Protein AF-0000000084585799 (afdb_homodimer)

InterPro domains:
  IPR001647 DNA-binding HTH domain, TetR-type [PF00440] (22-63)
  IPR001647 DNA-binding HTH domain, TetR-type [PS50977] (11-71)
  IPR009057 Homedomain-like superfamily [SSF46689] (8-71)
  IPR039532 Transcriptional regulator TetR, C-terminal, Firmicutes type [PF14278] (97-186)
  IPR050624 Nucleoid occlusion factor SlmA/HTH-type transcriptional regulator [PTHR43479] (7-187)

Solvent-accessible surface area (backbone atoms only — not comparable to full-atom values): 21649 Å² total; per-residue (Å²): 130,80,82,73,60,84,49,70,65,54,57,52,50,52,49,33,43,45,53,23,45,54,57,47,40,65,75,43,59,71,91,76,59,49,70,66,57,30,23,59,66,38,72,47,52,68,67,58,49,56,74,77,31,92,48,68,65,55,52,48,52,52,46,48,54,52,50,52,52,52,50,49,52,30,63,39,54,66,46,74,90,38,62,56,44,47,57,84,73,52,58,43,81,45,49,40,41,48,47,52,52,58,78,42,38,44,60,48,42,58,43,50,20,90,85,34,63,65,62,56,55,50,52,51,51,52,49,48,53,51,47,50,64,60,34,42,43,81,48,65,90,62,40,69,79,79,52,52,64,68,59,50,49,40,22,52,50,29,10,51,49,37,43,51,38,53,36,48,58,58,65,57,76,62,58,43,67,56,53,31,41,39,54,50,49,52,46,54,37,44,49,54,51,41,36,40,47,129,129,81,82,72,61,83,51,72,64,55,56,50,50,52,48,33,42,45,53,23,44,55,58,46,41,65,74,42,59,71,92,75,59,50,69,67,57,30,23,60,68,39,71,48,54,68,67,59,49,57,75,76,32,90,49,70,66,55,52,49,51,53,45,50,53,52,50,51,51,51,48,50,53,30,63,40,54,66,47,73,89,38,61,55,45,46,54,84,73,52,59,43,81,44,48,41,42,48,48,52,50,59,78,41,39,45,60,47,42,58,43,52,21,90,84,34,62,64,62,57,57,48,52,52,52,52,50,49,52,51,46,50,65,60,34,42,43,82,48,64,88,62,39,70,79,80,50,53,64,68,60,50,48,40,22,52,49,30,10,51,49,37,43,52,39,52,36,49,58,59,64,56,76,60,57,43,67,56,52,32,40,38,52,50,50,52,45,55,38,46,49,53,55,42,36,40,47,130

Nearest PDB structures (foldseek):
  6en8-assembly1_C  TM=7.262E-01  e=1.193E-03  Sulfolobus acidocaldarius DSM 639
  6hs0-assembly1_A  TM=5.566E-01  e=4.216E-04  Mycobacterium tuberculosis H37Rv
  5n1c-assembly1_B  TM=5.667E-01  e=5.340E-04  Mycobacterium tuberculosis H37Rv
  3gzi-assembly1_A-2  TM=5.154E-01  e=1.193E-03  Shewanella loihica PV-4
  5cxg-assembly1_B  TM=5.501E-01  e=1.330E-02  Mycobacterium tuberculosis H37Rv

pLDDT: mean 90.91, std 12.05, range [36.84, 98.56]

Foldseek 3Di:
DPPPPPPPVLVLLLVLLLVLLLVVLVPDAPVPDDPVSSCVSSVHDPVSVVVPDPDVVVSLVVNLVVLLVVLVCLQCQQDVPHPDDDLVPRQLVSNCNLVSCVVSLSSCCNCLEPPHDCVSVVVNLVSQLVCCVPPDDPDCVNDPVVDDSSVVSNVLSVVLSVLSSVCSNVVVPDDSSVSSVVNSVVVPDDDDDDDDDD/DPPPPPPPVLVLLLVLLLVLLLVVLVPDAPVPDDPVSSCVSSVHDPVSVVVPDPDVVVSLVVNLVVLLVVLVCLQCQQDVPHPDDDLVPRQLVSNCNLVSCVVSLSSCCNCLEPPHDCVSVVVNLVSQLVCCVPPDDPDCVNDPVVDDSSVVSNVLSVVLSVLSSVCSNVPVPDDSSVSSVVNSVVVPDDDDDDDDDD

Structure (mmCIF, N/CA/C/O backbone):
data_AF-0000000084585799-model_v1
#
loop_
_entity.id
_entity.type
_entity.pdbx_description
1 polymer 'DNA-binding transcriptional regulator, AcrR family'
#
loop_
_atom_site.group_PDB
_atom_site.id
_atom_site.type_symbol
_atom_site.label_atom_id
_atom_site.label_alt_id
_atom_site.label_comp_id
_atom_site.label_asym_id
_atom_site.label_entity_id
_atom_site.label_seq_id
_atom_site.pdbx_PDB_ins_code
_atom_site.Cartn_x
_atom_site.Cartn_y
_atom_site.Cartn_z
_atom_site.occupancy
_atom_site.B_iso_or_equiv
_atom_site.auth_seq_id
_atom_site.auth_comp_id
_atom_site.auth_asym_id
_atom_site.auth_atom_id
_atom_site.pdbx_PDB_model_num
ATOM 1 N N . MET A 1 1 ? -11.766 -45.094 14.102 1 36.84 1 MET A N 1
ATOM 2 C CA . MET A 1 1 ? -12.367 -44.75 12.812 1 36.84 1 MET A CA 1
ATOM 3 C C . MET A 1 1 ? -11.312 -44.25 11.828 1 36.84 1 MET A C 1
ATOM 5 O O . MET A 1 1 ? -10.367 -43.594 12.219 1 36.84 1 MET A O 1
ATOM 9 N N . SER A 1 2 ? -11.016 -44.844 10.609 1 38.72 2 SER A N 1
ATOM 10 C CA . SER A 1 2 ? -9.984 -44.531 9.625 1 38.72 2 SER A CA 1
ATOM 11 C C . SER A 1 2 ? -9.977 -43.031 9.312 1 38.72 2 SER A C 1
ATOM 13 O O . SER A 1 2 ? -11.031 -42.406 9.242 1 38.72 2 SER A O 1
ATOM 15 N N . ILE A 1 3 ? -9.055 -42.219 9.758 1 44.69 3 ILE A N 1
ATOM 16 C CA . ILE A 1 3 ? -8.828 -40.844 9.352 1 44.69 3 ILE A CA 1
ATOM 17 C C . ILE A 1 3 ? -9.109 -40.688 7.855 1 44.69 3 ILE A C 1
ATOM 19 O O . ILE A 1 3 ? -8.406 -41.281 7.023 1 44.69 3 ILE A O 1
ATOM 23 N N . THR A 1 4 ? -10.359 -40.812 7.383 1 43.22 4 THR A N 1
ATOM 24 C CA . THR A 1 4 ? -10.75 -40.75 5.977 1 43.22 4 THR A CA 1
ATOM 25 C C . THR A 1 4 ? -10.055 -39.594 5.258 1 43.22 4 THR A C 1
ATOM 27 O O . THR A 1 4 ? -10.18 -38.438 5.66 1 43.22 4 THR A O 1
ATOM 30 N N . TYR A 1 5 ? -8.82 -39.719 4.777 1 46.75 5 TYR A N 1
ATOM 31 C CA . TYR A 1 5 ? -8.109 -38.875 3.826 1 46.75 5 TYR A CA 1
ATOM 32 C C . TYR A 1 5 ? -9.086 -38.156 2.914 1 46.75 5 TYR A C 1
ATOM 34 O O . TYR A 1 5 ? -10.078 -38.719 2.461 1 46.75 5 TYR A O 1
ATOM 42 N N . PRO A 1 6 ? -9.281 -36.844 3.049 1 53.22 6 PRO A N 1
ATOM 43 C CA . PRO A 1 6 ? -10.273 -36.344 2.1 1 53.22 6 PRO A CA 1
ATOM 44 C C . PRO A 1 6 ? -10.25 -37.062 0.766 1 53.22 6 PRO A C 1
ATOM 46 O O . PRO A 1 6 ? -9.18 -37.375 0.239 1 53.22 6 PRO A O 1
ATOM 49 N N . ASP A 1 7 ? -11.289 -37.875 0.419 1 64.06 7 ASP A N 1
ATOM 50 C CA . ASP A 1 7 ? -11.492 -38.75 -0.738 1 64.06 7 ASP A CA 1
ATOM 51 C C . ASP A 1 7 ? -11.125 -38.031 -2.035 1 64.06 7 ASP A C 1
ATOM 53 O O . ASP A 1 7 ? -11.438 -36.844 -2.205 1 64.06 7 ASP A O 1
ATOM 57 N N . LYS A 1 8 ? -10.008 -38.438 -2.779 1 76.06 8 LYS A N 1
ATOM 58 C CA . LYS A 1 8 ? -9.617 -38 -4.117 1 76.06 8 LYS A CA 1
ATOM 59 C C . LYS A 1 8 ? -10.805 -37.438 -4.891 1 76.06 8 LYS A C 1
ATOM 61 O O . LYS A 1 8 ? -10.656 -36.531 -5.703 1 76.06 8 LYS A O 1
ATOM 66 N N . ARG A 1 9 ? -11.891 -38.062 -4.586 1 77.69 9 ARG A N 1
ATOM 67 C CA . ARG A 1 9 ? -13.102 -37.625 -5.262 1 77.69 9 ARG A CA 1
ATOM 68 C C . ARG A 1 9 ? -13.5 -36.219 -4.816 1 77.69 9 ARG A C 1
ATOM 70 O O . ARG A 1 9 ? -13.914 -35.375 -5.637 1 77.69 9 ARG A O 1
ATOM 77 N N . VAL A 1 10 ? -13.289 -35.875 -3.494 1 82.69 10 VAL A N 1
ATOM 78 C CA . VAL A 1 10 ? -13.617 -34.562 -2.945 1 82.69 10 VAL A CA 1
ATOM 79 C C . VAL A 1 10 ? -12.688 -33.531 -3.543 1 82.69 10 VAL A C 1
ATOM 81 O O . VAL A 1 10 ? -13.148 -32.438 -3.959 1 82.69 10 VAL A O 1
ATOM 84 N N . GLU A 1 11 ? -11.484 -33.812 -3.607 1 88.12 11 GLU A N 1
ATOM 85 C CA . GLU A 1 11 ? -10.5 -32.875 -4.16 1 88.12 11 GLU A CA 1
ATOM 86 C C . GLU A 1 11 ? -10.789 -32.562 -5.629 1 88.12 11 GLU A C 1
ATOM 88 O O . GLU A 1 11 ? -10.656 -31.438 -6.07 1 88.12 11 GLU A O 1
ATOM 93 N N . ARG A 1 12 ? -11.172 -33.625 -6.328 1 90.75 12 ARG A N 1
ATOM 94 C CA . ARG A 1 12 ? -11.492 -33.438 -7.742 1 90.75 12 ARG A CA 1
ATOM 95 C C . ARG A 1 12 ? -12.703 -32.531 -7.918 1 90.75 12 ARG A C 1
ATOM 97 O O . ARG A 1 12 ? -12.719 -31.688 -8.812 1 90.75 12 ARG A O 1
ATOM 104 N N . THR A 1 13 ? -13.688 -32.719 -7.098 1 92.94 13 THR A N 1
ATOM 105 C CA . THR A 1 13 ? -14.891 -31.906 -7.16 1 92.94 13 THR A CA 1
ATOM 106 C C . THR A 1 13 ? -14.57 -30.453 -6.855 1 92.94 13 THR A C 1
ATOM 108 O O . THR A 1 13 ? -14.984 -29.547 -7.59 1 92.94 13 THR A O 1
ATOM 111 N N . GLN A 1 14 ? -13.812 -30.203 -5.816 1 95.31 14 GLN A N 1
ATOM 112 C CA . GLN A 1 14 ? -13.43 -28.844 -5.434 1 95.31 14 GLN A CA 1
ATOM 113 C C . GLN A 1 14 ? -12.641 -28.172 -6.543 1 95.31 14 GLN A C 1
ATOM 115 O O . GLN A 1 14 ? -12.875 -27 -6.855 1 95.31 14 GLN A O 1
ATOM 120 N N . HIS A 1 15 ? -11.773 -28.922 -7.074 1 96 15 HIS A N 1
ATOM 121 C CA . HIS A 1 15 ? -10.961 -28.406 -8.172 1 96 15 HIS A CA 1
ATOM 122 C C . HIS A 1 15 ? -11.836 -28.016 -9.359 1 96 15 HIS A C 1
ATOM 124 O O . HIS A 1 15 ? -11.648 -26.938 -9.938 1 96 15 HIS A O 1
ATOM 130 N N . ALA A 1 16 ? -12.773 -28.875 -9.68 1 96.5 16 ALA A N 1
ATOM 131 C CA . ALA A 1 16 ? -13.68 -28.609 -10.797 1 96.5 16 ALA A CA 1
ATOM 132 C C . ALA A 1 16 ? -14.508 -27.359 -10.539 1 96.5 16 ALA A C 1
ATOM 134 O O . ALA A 1 16 ? -14.719 -26.547 -11.438 1 96.5 16 ALA A O 1
ATOM 135 N N . LEU A 1 17 ? -14.953 -27.234 -9.367 1 97.75 17 LEU A N 1
ATOM 136 C CA . LEU A 1 17 ? -15.758 -26.078 -9 1 97.75 17 LEU A CA 1
ATOM 137 C C . LEU A 1 17 ? -14.938 -24.797 -9.062 1 97.75 17 LEU A C 1
ATOM 139 O O . LEU A 1 17 ? -15.414 -23.766 -9.54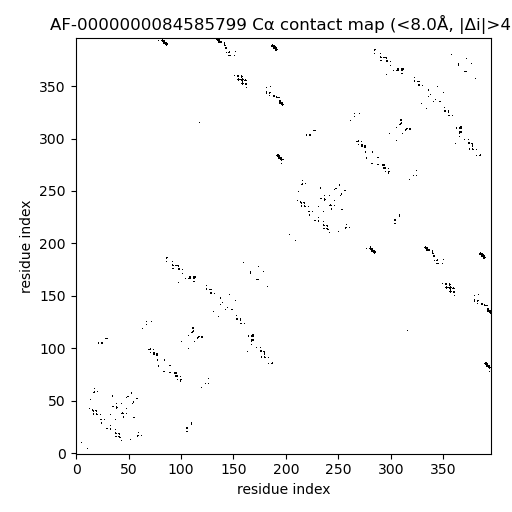7 1 97.75 17 LEU A O 1
ATOM 143 N N . LYS A 1 18 ? -13.703 -24.844 -8.602 1 97.31 18 LYS A N 1
ATOM 144 C CA . LYS A 1 18 ? -12.82 -23.672 -8.648 1 97.31 18 LYS A CA 1
ATOM 145 C C . LYS A 1 18 ? -12.508 -23.281 -10.086 1 97.31 18 LYS A C 1
ATOM 147 O O . LYS A 1 18 ? -12.547 -22.094 -10.43 1 97.31 18 LYS A O 1
ATOM 152 N N . ILE A 1 19 ? -12.25 -24.266 -10.914 1 96.94 19 ILE A N 1
ATOM 153 C CA . ILE A 1 19 ? -11.977 -24 -12.328 1 96.94 19 ILE A CA 1
ATOM 154 C C . ILE A 1 19 ? -13.203 -23.375 -12.984 1 96.94 19 ILE A C 1
ATOM 156 O O . ILE A 1 19 ? -13.086 -22.438 -13.766 1 96.94 19 ILE A O 1
ATOM 160 N N . ALA A 1 20 ? -14.344 -23.906 -12.648 1 97.81 20 ALA A N 1
ATOM 161 C CA . ALA A 1 20 ? -15.594 -23.375 -13.188 1 97.81 20 ALA A CA 1
ATOM 162 C C . ALA A 1 20 ? -15.805 -21.922 -12.789 1 97.81 20 ALA A C 1
ATOM 164 O O . ALA A 1 20 ? -16.141 -21.078 -13.625 1 97.81 20 ALA A O 1
ATOM 165 N N . LEU A 1 21 ? -15.57 -21.641 -11.539 1 97.88 21 LEU A N 1
ATOM 166 C CA . LEU A 1 21 ? -15.719 -20.266 -11.062 1 97.88 21 LEU A CA 1
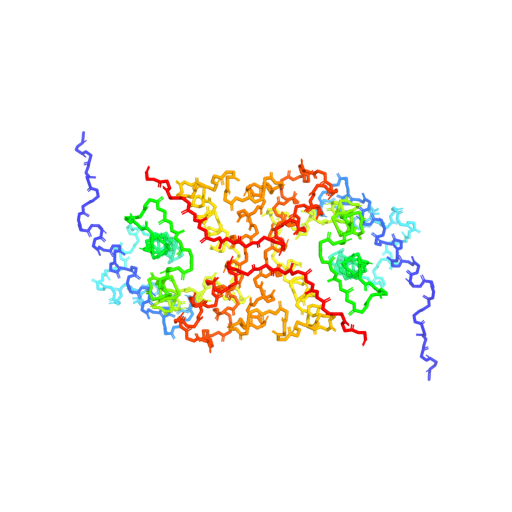ATOM 167 C C . LEU A 1 21 ? -14.75 -19.344 -11.781 1 97.88 21 LEU A C 1
ATOM 169 O O . LEU A 1 21 ? -15.125 -18.25 -12.203 1 97.88 21 LEU A O 1
ATOM 173 N N . MET A 1 22 ? -13.555 -19.766 -11.93 1 96.44 22 MET A N 1
ATOM 174 C CA . MET A 1 22 ? -12.531 -18.969 -12.609 1 96.44 22 MET A CA 1
ATOM 175 C C . MET A 1 22 ? -12.961 -18.656 -14.039 1 96.44 22 MET A C 1
ATOM 177 O O . MET A 1 22 ? -12.812 -17.516 -14.5 1 96.44 22 MET A O 1
ATOM 181 N N . LYS A 1 23 ? -13.484 -19.625 -14.711 1 96.81 23 LYS A N 1
ATOM 182 C CA . LYS A 1 23 ? -13.961 -19.453 -16.078 1 96.81 23 LYS A CA 1
ATOM 183 C C . LYS A 1 23 ? -15.094 -18.438 -16.141 1 96.81 23 LYS A C 1
ATOM 185 O O . LYS A 1 23 ? -15.133 -17.594 -17.047 1 96.81 23 LYS A O 1
ATOM 190 N N . LEU A 1 24 ? -15.977 -18.547 -15.242 1 97.5 24 LEU A N 1
ATOM 191 C CA . LEU A 1 24 ? -17.141 -17.656 -15.227 1 97.5 24 LEU A CA 1
ATOM 192 C C . LEU A 1 24 ? -16.75 -16.234 -14.867 1 97.5 24 LEU A C 1
ATOM 194 O O . LEU A 1 24 ? -17.297 -15.273 -15.398 1 97.5 24 LEU A O 1
ATOM 198 N N . LEU A 1 25 ? -15.734 -16.094 -13.992 1 95.44 25 LEU A N 1
ATOM 199 C CA . LEU A 1 25 ? -15.242 -14.773 -13.594 1 95.44 25 LEU A CA 1
ATOM 200 C C . LEU A 1 25 ? -14.656 -14.031 -14.789 1 95.44 25 LEU A C 1
ATOM 202 O O . LEU A 1 25 ? -14.625 -12.797 -14.805 1 95.44 25 LEU A O 1
ATOM 206 N N . ALA A 1 26 ? -14.219 -14.766 -15.766 1 93.44 26 ALA A N 1
ATOM 207 C CA . ALA A 1 26 ? -13.648 -14.172 -16.969 1 93.44 26 ALA A CA 1
ATOM 208 C C . ALA A 1 26 ? -14.742 -13.57 -17.859 1 93.44 26 ALA A C 1
ATOM 210 O O . ALA A 1 26 ? -14.461 -12.727 -18.719 1 93.44 26 ALA A O 1
ATOM 211 N N . LYS A 1 27 ? -15.969 -13.945 -17.578 1 93.81 27 LYS A N 1
ATOM 212 C CA . LYS A 1 27 ? -17.047 -13.578 -18.484 1 93.81 27 LYS A CA 1
ATOM 213 C C . LYS A 1 27 ? -17.984 -12.555 -17.828 1 93.81 27 LYS A C 1
ATOM 215 O O . LYS A 1 27 ? -18.609 -11.75 -18.516 1 93.81 27 LYS A O 1
ATOM 220 N N . LYS A 1 28 ? -18.094 -12.656 -16.453 1 92.38 28 LYS A N 1
ATOM 221 C CA . LYS A 1 28 ? -19.031 -11.75 -15.789 1 92.38 28 LYS A CA 1
ATOM 222 C C . LYS A 1 28 ? -18.641 -11.547 -14.328 1 92.38 28 LYS A C 1
ATOM 224 O O . LYS A 1 28 ? -17.828 -12.289 -13.789 1 92.38 28 LYS A O 1
ATOM 229 N N . ALA A 1 29 ? -19.297 -10.539 -13.711 1 91.75 29 ALA A N 1
ATOM 230 C CA . ALA A 1 29 ? -19.031 -10.195 -12.312 1 91.75 29 ALA A CA 1
ATOM 231 C C . ALA A 1 29 ? -19.547 -11.289 -11.375 1 91.75 29 ALA A C 1
ATOM 233 O O . ALA A 1 29 ? -20.516 -11.977 -11.688 1 91.75 29 ALA A O 1
ATOM 234 N N . LEU A 1 30 ? -18.922 -11.359 -10.234 1 93.88 30 LEU A N 1
ATOM 235 C CA . LEU A 1 30 ? -19.219 -12.406 -9.266 1 93.88 30 LEU A CA 1
ATOM 236 C C . LEU A 1 30 ? -20.688 -12.375 -8.875 1 93.88 30 LEU A C 1
ATOM 238 O O . LEU A 1 30 ? -21.344 -13.422 -8.797 1 93.88 30 LEU A O 1
ATOM 242 N N . HIS A 1 31 ? -21.188 -11.156 -8.633 1 92.5 31 HIS A N 1
ATOM 243 C CA . HIS A 1 31 ? -22.562 -11.039 -8.133 1 92.5 31 HIS A CA 1
ATOM 244 C C . HIS A 1 31 ? -23.578 -11.484 -9.18 1 92.5 31 HIS A C 1
ATOM 246 O O . HIS A 1 31 ? -24.734 -11.758 -8.852 1 92.5 31 HIS A O 1
ATOM 252 N N . LYS A 1 32 ? -23.219 -11.625 -10.359 1 95.69 32 LYS A N 1
ATOM 253 C CA . LYS A 1 32 ? -24.094 -12.047 -11.445 1 95.69 32 LYS A CA 1
ATOM 254 C C . LYS A 1 32 ? -23.984 -13.547 -11.695 1 95.69 32 LYS A C 1
ATOM 256 O O . LYS A 1 32 ? -24.719 -14.109 -12.5 1 95.69 32 LYS A O 1
ATOM 261 N N . ILE A 1 33 ? -23.031 -14.18 -11.109 1 97.12 33 ILE A N 1
ATOM 262 C CA . ILE A 1 33 ? -22.828 -15.617 -11.289 1 97.12 33 ILE A CA 1
ATOM 263 C C . ILE A 1 33 ? -23.734 -16.391 -10.328 1 97.12 33 ILE A C 1
ATOM 265 O O . ILE A 1 33 ? -23.75 -16.109 -9.125 1 97.12 33 ILE A O 1
ATOM 269 N N . HIS A 1 34 ? -24.422 -17.359 -10.852 1 97.25 34 HIS A N 1
ATOM 270 C CA . HIS A 1 34 ? -25.281 -18.219 -10.039 1 97.25 34 HIS A CA 1
ATOM 271 C C . HIS A 1 34 ? -24.625 -19.578 -9.789 1 97.25 34 HIS A C 1
ATOM 273 O O . HIS A 1 34 ? -23.859 -20.062 -10.633 1 97.25 34 HIS A O 1
ATOM 279 N N . ILE A 1 35 ? -25.016 -20.125 -8.703 1 97.75 35 ILE A N 1
ATOM 280 C CA . ILE A 1 35 ? -24.453 -21.422 -8.32 1 97.75 35 ILE A CA 1
ATOM 281 C C . ILE A 1 35 ? -24.766 -22.453 -9.398 1 97.75 35 ILE A C 1
ATOM 283 O O . ILE A 1 35 ? -23.953 -23.328 -9.703 1 97.75 35 ILE A O 1
ATOM 287 N N . SER A 1 36 ? -25.938 -22.328 -10.008 1 97.56 36 SER A N 1
ATOM 288 C CA . SER A 1 36 ? -26.312 -23.25 -11.062 1 97.56 36 SER A CA 1
ATOM 289 C C . SER A 1 36 ? -25.344 -23.188 -12.234 1 97.56 36 SER A C 1
ATOM 291 O O . SER A 1 36 ? -25.031 -24.219 -12.836 1 97.56 36 SER A O 1
ATOM 293 N N . GLU A 1 37 ? -24.891 -22.031 -12.555 1 98.12 37 GLU A N 1
ATOM 294 C CA . GLU A 1 37 ? -23.922 -21.875 -13.641 1 98.12 37 GLU A CA 1
ATOM 295 C C . GLU A 1 37 ? -22.578 -22.516 -13.289 1 98.12 37 GLU A C 1
ATOM 297 O O . GLU A 1 37 ? -21.938 -23.125 -14.141 1 98.12 37 GLU A O 1
ATOM 302 N N . ILE A 1 38 ? -22.188 -22.344 -12.031 1 98.31 38 ILE A N 1
ATOM 303 C CA . ILE A 1 38 ? -20.922 -22.922 -11.555 1 98.31 38 ILE A CA 1
ATOM 304 C C . ILE A 1 38 ? -21 -24.438 -11.641 1 98.31 38 ILE A C 1
ATOM 306 O O . ILE A 1 38 ? -20.078 -25.078 -12.164 1 98.31 38 ILE A O 1
ATOM 310 N N . THR A 1 39 ? -22.094 -25 -11.156 1 98.12 39 THR A N 1
ATOM 311 C CA . THR A 1 39 ? -22.234 -26.453 -11.117 1 98.12 39 THR A CA 1
ATOM 312 C C . THR A 1 39 ? -22.344 -27.016 -12.531 1 98.12 39 THR A C 1
ATOM 314 O O . THR A 1 39 ? -21.781 -28.062 -12.836 1 98.12 39 THR A O 1
ATOM 317 N N . GLU A 1 40 ? -23.078 -26.344 -13.414 1 98.19 40 GLU A N 1
ATOM 318 C CA . GLU A 1 40 ? -23.188 -26.766 -14.805 1 98.19 40 GLU A CA 1
ATOM 319 C C . GLU A 1 40 ? -21.828 -26.781 -15.492 1 98.19 40 GLU A C 1
ATOM 321 O O . GLU A 1 40 ? -21.469 -27.75 -16.172 1 98.19 40 GLU A O 1
ATOM 326 N N . GLU A 1 41 ? -21.078 -25.75 -15.297 1 97.69 41 GLU A N 1
ATOM 327 C CA . GLU A 1 41 ? -19.734 -25.641 -15.883 1 97.69 41 GLU A CA 1
ATOM 328 C C . GLU A 1 41 ? -18.812 -26.703 -15.336 1 97.69 41 GLU A C 1
ATOM 330 O O . GLU A 1 41 ? -17.969 -27.234 -16.062 1 97.69 41 GLU A O 1
ATOM 335 N N . ALA A 1 42 ? -18.969 -27.047 -14.055 1 97.56 42 ALA A N 1
ATOM 336 C CA . ALA A 1 42 ? -18.094 -28 -13.367 1 97.56 42 ALA A CA 1
ATOM 337 C C . ALA A 1 42 ? -18.516 -29.438 -13.641 1 97.56 42 ALA A C 1
ATOM 339 O O . ALA A 1 42 ? -17.766 -30.375 -13.375 1 97.56 42 ALA A O 1
ATOM 340 N N . GLY A 1 43 ? -19.766 -29.625 -14.078 1 97.19 43 GLY A N 1
ATOM 341 C CA . GLY A 1 43 ? -20.281 -30.953 -14.328 1 97.19 43 GLY A CA 1
ATOM 342 C C . GLY A 1 43 ? -20.672 -31.703 -13.055 1 97.19 43 GLY A C 1
ATOM 343 O O . GLY A 1 43 ? -20.438 -32.906 -12.945 1 97.19 43 GLY A O 1
ATOM 344 N N . VAL A 1 44 ? -21.109 -30.922 -12.117 1 96.69 44 VAL A N 1
ATOM 345 C CA . VAL A 1 44 ? -21.547 -31.531 -10.859 1 96.69 44 VAL A CA 1
ATOM 346 C C . VAL A 1 44 ? -22.953 -31.062 -10.516 1 96.69 44 VAL A C 1
ATOM 348 O O . VAL A 1 44 ? -23.453 -30.094 -11.102 1 96.69 44 VAL A O 1
ATOM 351 N N . SER A 1 45 ? -23.594 -31.766 -9.578 1 95.62 45 SER A N 1
ATOM 352 C CA . SER A 1 45 ? -24.953 -31.391 -9.156 1 95.62 45 SER A CA 1
ATOM 353 C C . SER A 1 45 ? -24.922 -30.25 -8.156 1 95.62 45 SER A C 1
ATOM 355 O O . SER A 1 45 ? -23.906 -30 -7.504 1 95.62 45 SER A O 1
ATOM 357 N N . ARG A 1 46 ? -26.062 -29.578 -8.062 1 95.88 46 ARG A N 1
ATOM 358 C CA . ARG A 1 46 ? -26.203 -28.547 -7.039 1 95.88 46 ARG A CA 1
ATOM 359 C C . ARG A 1 46 ? -26.047 -29.141 -5.641 1 95.88 46 ARG A C 1
ATOM 361 O O . ARG A 1 46 ? -25.469 -28.5 -4.754 1 95.88 46 ARG A O 1
ATOM 368 N N . GLY A 1 47 ? -26.594 -30.281 -5.434 1 95.81 47 GLY A N 1
ATOM 369 C CA . GLY A 1 47 ? -26.438 -30.969 -4.16 1 95.81 47 GLY A CA 1
ATOM 370 C C . GLY A 1 47 ? -25 -31.172 -3.764 1 95.81 47 GLY A C 1
ATOM 371 O O . GLY A 1 47 ? -24.625 -30.969 -2.604 1 95.81 47 GLY A O 1
ATOM 372 N N . THR A 1 48 ? -24.25 -31.562 -4.723 1 95.31 48 THR A N 1
ATOM 373 C CA . THR A 1 48 ? -22.812 -31.75 -4.496 1 95.31 48 THR A CA 1
ATOM 374 C C . THR A 1 48 ? -22.156 -30.453 -4.066 1 95.31 48 THR A C 1
ATOM 376 O O . THR A 1 48 ? -21.312 -30.438 -3.174 1 95.31 48 THR A O 1
ATOM 379 N N . PHE A 1 49 ? -22.516 -29.281 -4.719 1 97.62 49 PHE A N 1
ATOM 380 C CA . PHE A 1 49 ? -21.984 -27.984 -4.312 1 97.62 49 PHE A CA 1
ATOM 381 C C . PHE A 1 49 ? -22.25 -27.734 -2.834 1 97.62 49 PHE A C 1
ATOM 383 O O . PHE A 1 49 ? -21.344 -27.359 -2.092 1 97.62 49 PHE A O 1
ATOM 390 N N . TYR A 1 50 ? -23.422 -28.062 -2.354 1 96.38 50 TYR A N 1
ATOM 391 C CA . TYR A 1 50 ? -23.859 -27.719 -1.005 1 96.38 50 TYR A CA 1
ATOM 392 C C . TYR A 1 50 ? -23.266 -28.672 0.023 1 96.38 50 TYR A C 1
ATOM 394 O O . TYR A 1 50 ? -23.297 -28.406 1.225 1 96.38 50 TYR A O 1
ATOM 402 N N . THR A 1 51 ? -22.75 -29.781 -0.407 1 95.62 51 THR A N 1
ATOM 403 C CA . THR A 1 51 ? -22 -30.672 0.476 1 95.62 51 THR A CA 1
ATOM 404 C C . THR A 1 51 ? -20.656 -30.047 0.864 1 95.62 51 THR A C 1
ATOM 406 O O . THR A 1 51 ? -20.109 -30.359 1.921 1 95.62 51 THR A O 1
ATOM 409 N N . HIS A 1 52 ? -20.219 -29.125 0.014 1 95.81 52 HIS A N 1
ATOM 410 C CA . HIS A 1 52 ? -18.875 -28.578 0.204 1 95.81 52 HIS A CA 1
ATOM 411 C C . HIS A 1 52 ? -18.938 -27.125 0.665 1 95.81 52 HIS A C 1
ATOM 413 O O . HIS A 1 52 ? -18.078 -26.672 1.432 1 95.81 52 HIS A O 1
ATOM 419 N N . TYR A 1 53 ? -19.922 -26.438 0.096 1 97.25 53 TYR A N 1
ATOM 420 C CA . TYR A 1 53 ? -20 -25 0.327 1 97.25 53 TYR A CA 1
ATOM 421 C C . TYR A 1 53 ? -21.438 -24.578 0.64 1 97.25 53 TYR A C 1
ATOM 423 O O . TYR A 1 53 ? -22.391 -25.188 0.152 1 97.25 53 TYR A O 1
ATOM 431 N N . GLU A 1 54 ? -21.562 -23.469 1.368 1 97.19 54 GLU A N 1
ATOM 432 C CA . GLU A 1 54 ? -22.875 -22.906 1.664 1 97.19 54 GLU A CA 1
ATOM 433 C C . GLU A 1 54 ? -23.25 -21.828 0.649 1 97.19 54 GLU A C 1
ATOM 435 O O . GLU A 1 54 ? -24.438 -21.625 0.354 1 97.19 54 GLU A O 1
ATOM 440 N N . LYS A 1 55 ? -22.312 -21.141 0.165 1 97.31 55 LYS A N 1
ATOM 441 C CA . LYS A 1 55 ? -22.469 -20.031 -0.784 1 97.31 55 LYS A CA 1
ATOM 442 C C . LYS A 1 55 ? -21.25 -19.938 -1.697 1 97.31 55 LYS A C 1
ATOM 444 O O . LYS A 1 55 ? -20.203 -20.531 -1.429 1 97.31 55 LYS A O 1
ATOM 449 N N . LYS A 1 56 ? -21.328 -19.25 -2.77 1 96.75 56 LYS A N 1
ATOM 450 C CA . LYS A 1 56 ? -20.234 -19.172 -3.736 1 96.75 56 LYS A CA 1
ATOM 451 C C . LYS A 1 56 ? -19.047 -18.406 -3.166 1 96.75 56 LYS A C 1
ATOM 453 O O . LYS A 1 56 ? -17.906 -18.594 -3.588 1 96.75 56 LYS A O 1
ATOM 458 N N . GLU A 1 57 ? -19.297 -17.531 -2.166 1 96.44 57 GLU A N 1
ATOM 459 C CA . GLU A 1 57 ? -18.219 -16.797 -1.52 1 96.44 57 GLU A CA 1
ATOM 460 C C . GLU A 1 57 ? -17.266 -17.734 -0.783 1 96.44 57 GLU A C 1
ATOM 462 O O . GLU A 1 57 ? -16.062 -17.453 -0.664 1 96.44 57 GLU A O 1
ATOM 467 N N . ASP A 1 58 ? -17.766 -18.828 -0.295 1 97.31 58 ASP A N 1
ATOM 468 C CA . ASP A 1 58 ? -16.906 -19.844 0.315 1 97.31 58 ASP A CA 1
ATOM 469 C C . ASP A 1 58 ? -15.938 -20.422 -0.71 1 97.31 58 ASP A C 1
ATOM 471 O O . ASP A 1 58 ? -14.766 -20.656 -0.407 1 97.31 58 ASP A O 1
ATOM 475 N N . LEU A 1 59 ? -16.531 -20.719 -1.854 1 97.56 59 LEU A N 1
ATOM 476 C CA . LEU A 1 59 ? -15.719 -21.219 -2.961 1 97.56 59 LEU A CA 1
ATOM 477 C C . LEU A 1 59 ? -14.656 -20.203 -3.367 1 97.56 59 LEU A C 1
ATOM 479 O O . LEU A 1 59 ? -13.508 -20.562 -3.607 1 97.56 59 LEU A O 1
ATOM 483 N N . LEU A 1 60 ? -15.008 -18.922 -3.398 1 97.12 60 LEU A N 1
ATOM 484 C CA . LEU A 1 60 ? -14.078 -17.844 -3.725 1 97.12 60 LEU A CA 1
ATOM 485 C C . LEU A 1 60 ? -12.953 -17.766 -2.703 1 97.12 60 LEU A C 1
ATOM 487 O O . LEU A 1 60 ? -11.789 -17.547 -3.064 1 97.12 60 LEU A O 1
ATOM 491 N N . ASP A 1 61 ? -13.281 -17.953 -1.467 1 96.75 61 ASP A N 1
ATOM 492 C CA . ASP A 1 61 ? -12.281 -17.922 -0.404 1 96.75 61 ASP A CA 1
ATOM 493 C C . ASP A 1 61 ? -11.242 -19.031 -0.601 1 96.75 61 ASP A C 1
ATOM 495 O O . ASP A 1 61 ? -10.039 -18.781 -0.435 1 96.75 61 ASP A O 1
ATOM 499 N N . GLU A 1 62 ? -11.703 -20.141 -0.91 1 96.88 62 GLU A N 1
ATOM 500 C CA . GLU A 1 62 ? -10.773 -21.25 -1.146 1 96.88 62 GLU A CA 1
ATOM 501 C C . GLU A 1 62 ? -9.93 -21 -2.393 1 96.88 62 GLU A C 1
ATOM 503 O O . GLU A 1 62 ? -8.734 -21.312 -2.412 1 96.88 62 GLU A O 1
ATOM 508 N N . LEU A 1 63 ? -10.594 -20.516 -3.434 1 97.12 63 LEU A N 1
ATOM 509 C CA . LEU A 1 63 ? -9.859 -20.156 -4.637 1 97.12 63 LEU A CA 1
ATOM 510 C C . LEU A 1 63 ? -8.789 -19.109 -4.316 1 97.12 63 LEU A C 1
ATOM 512 O O . LEU A 1 63 ? -7.68 -19.172 -4.859 1 97.12 63 LEU A O 1
ATOM 516 N N . SER A 1 64 ? -9.078 -18.172 -3.459 1 97.19 64 SER A N 1
ATOM 517 C CA . SER A 1 64 ? -8.133 -17.156 -3.039 1 97.19 64 SER A CA 1
ATOM 518 C C . SER A 1 64 ? -6.902 -17.766 -2.383 1 97.19 64 SER A C 1
ATOM 520 O O . SER A 1 64 ? -5.781 -17.312 -2.613 1 97.19 64 SER A O 1
ATOM 522 N N . GLU A 1 65 ? -7.141 -18.75 -1.571 1 97.31 65 GLU A N 1
ATOM 523 C CA . GLU A 1 65 ? -6.027 -19.453 -0.933 1 97.31 65 GLU A CA 1
ATOM 524 C C . GLU A 1 65 ? -5.141 -20.141 -1.966 1 97.31 65 GLU A C 1
ATOM 526 O O . GLU A 1 65 ? -3.912 -20.109 -1.864 1 97.31 65 GLU A O 1
ATOM 531 N N . ASP A 1 66 ? -5.77 -20.781 -2.934 1 97.31 66 ASP A N 1
ATOM 532 C CA . ASP A 1 66 ? -5.023 -21.406 -4.02 1 97.31 66 ASP A CA 1
ATOM 533 C C . ASP A 1 66 ? -4.191 -20.375 -4.781 1 97.31 66 ASP A C 1
ATOM 535 O O . ASP A 1 66 ? -3.031 -20.641 -5.113 1 97.31 66 ASP A O 1
ATOM 539 N N . MET A 1 67 ? -4.789 -19.266 -5.078 1 97.38 67 MET A N 1
ATOM 540 C CA . MET A 1 67 ? -4.121 -18.203 -5.836 1 97.38 67 MET A CA 1
ATOM 541 C C . MET A 1 67 ? -2.924 -17.656 -5.062 1 97.38 67 MET A C 1
ATOM 543 O O . MET A 1 67 ? -1.886 -17.359 -5.652 1 97.38 67 MET A O 1
ATOM 547 N N . LEU A 1 68 ? -3.064 -17.516 -3.76 1 97.81 68 LEU A N 1
ATOM 548 C CA . LEU A 1 68 ? -1.957 -17.062 -2.926 1 97.81 68 LEU A CA 1
ATOM 549 C C . LEU A 1 68 ? -0.799 -18.047 -2.977 1 97.81 68 LEU A C 1
ATOM 551 O O . LEU A 1 68 ? 0.366 -17.656 -3.016 1 97.81 68 LEU A O 1
ATOM 555 N N . GLU A 1 69 ? -1.127 -19.312 -2.928 1 97.81 69 GLU A N 1
ATOM 556 C CA . GLU A 1 69 ? -0.099 -20.344 -3.033 1 97.81 69 GLU A CA 1
ATOM 557 C C . GLU A 1 69 ? 0.615 -20.281 -4.379 1 97.81 69 GLU A C 1
ATOM 559 O O . GLU A 1 69 ? 1.843 -20.375 -4.441 1 97.81 69 GLU A O 1
ATOM 564 N N . GLU A 1 70 ? -0.144 -20.156 -5.426 1 98 70 GLU A N 1
ATOM 565 C CA . GLU A 1 70 ? 0.438 -20.047 -6.762 1 98 70 GLU A CA 1
ATOM 566 C C . GLU A 1 70 ? 1.29 -18.781 -6.891 1 98 70 GLU A C 1
ATOM 568 O O . GLU A 1 70 ? 2.342 -18.812 -7.535 1 98 70 GLU A O 1
ATOM 573 N N . MET A 1 71 ? 0.801 -17.672 -6.348 1 98.25 71 MET A N 1
ATOM 574 C CA . MET A 1 71 ? 1.584 -16.438 -6.324 1 98.25 71 MET A CA 1
ATOM 575 C C . MET A 1 71 ? 2.916 -16.656 -5.613 1 98.25 71 MET A C 1
ATOM 577 O O . MET A 1 71 ? 3.951 -16.172 -6.066 1 98.25 71 MET A O 1
ATOM 581 N N . THR A 1 72 ? 2.875 -17.406 -4.504 1 98 72 THR A N 1
ATOM 582 C CA . THR A 1 72 ? 4.07 -17.719 -3.727 1 98 72 THR A CA 1
ATOM 583 C C . THR A 1 72 ? 5.078 -18.484 -4.566 1 98 72 THR A C 1
ATOM 585 O O . THR A 1 72 ? 6.273 -18.172 -4.555 1 98 72 THR A O 1
ATOM 588 N N . ILE A 1 73 ? 4.586 -19.453 -5.305 1 97.5 73 ILE A N 1
ATOM 589 C CA . ILE A 1 73 ? 5.441 -20.25 -6.176 1 97.5 73 ILE A CA 1
ATOM 590 C C . ILE A 1 73 ? 6.078 -19.359 -7.234 1 97.5 73 ILE A C 1
ATOM 592 O O . ILE A 1 73 ? 7.285 -19.438 -7.48 1 97.5 73 ILE A O 1
ATOM 596 N N . ALA A 1 74 ? 5.297 -18.484 -7.832 1 97.75 74 ALA A N 1
ATOM 597 C CA . ALA A 1 74 ? 5.801 -17.562 -8.844 1 97.75 74 ALA A CA 1
ATOM 598 C C . ALA A 1 74 ? 6.828 -16.609 -8.25 1 97.75 74 ALA A C 1
ATOM 600 O O . ALA A 1 74 ? 7.84 -16.297 -8.883 1 97.75 74 ALA A O 1
ATOM 601 N N . PHE A 1 75 ? 6.598 -16.141 -7.043 1 97.25 75 PHE A N 1
ATOM 602 C CA . PHE A 1 75 ? 7.48 -15.211 -6.344 1 97.25 75 PHE A CA 1
ATOM 603 C C . PHE A 1 75 ? 8.836 -15.844 -6.074 1 97.25 75 PHE A C 1
ATOM 605 O O . PHE A 1 75 ? 9.875 -15.188 -6.18 1 97.25 75 PHE A O 1
ATOM 612 N N . ARG A 1 76 ? 8.883 -17.094 -5.777 1 95.81 76 ARG A N 1
ATOM 613 C CA . ARG A 1 76 ? 10.086 -17.797 -5.352 1 95.81 76 ARG A CA 1
ATOM 614 C C . ARG A 1 76 ? 10.906 -18.25 -6.555 1 95.81 76 ARG A C 1
ATOM 616 O O . ARG A 1 76 ? 12.086 -18.594 -6.418 1 95.81 76 ARG A O 1
ATOM 623 N N . LYS A 1 77 ? 10.297 -18.312 -7.699 1 95.31 77 LYS A N 1
ATOM 624 C CA . LYS A 1 77 ? 10.875 -18.969 -8.867 1 95.31 77 LYS A CA 1
ATOM 625 C C . LYS A 1 77 ? 12.266 -18.438 -9.164 1 95.31 77 LYS A C 1
ATOM 627 O O . LYS A 1 77 ? 13.195 -19.219 -9.414 1 95.31 77 LYS A O 1
ATOM 632 N N . PRO A 1 78 ? 12.539 -17.109 -9.07 1 93.5 78 PRO A N 1
ATOM 633 C CA . PRO A 1 78 ? 13.844 -16.562 -9.469 1 93.5 78 PRO A CA 1
ATOM 634 C C . PRO A 1 78 ? 14.969 -17.016 -8.547 1 93.5 78 PRO A C 1
ATOM 636 O O . PRO A 1 78 ? 16.141 -16.953 -8.922 1 93.5 78 PRO A O 1
ATOM 639 N N . TYR A 1 79 ? 14.609 -17.531 -7.316 1 90.69 79 TYR A N 1
ATOM 640 C CA . TYR A 1 79 ? 15.703 -17.812 -6.395 1 90.69 79 TYR A CA 1
ATOM 641 C C . TYR A 1 79 ? 15.555 -19.188 -5.781 1 90.69 79 TYR A C 1
ATOM 643 O O . TYR A 1 79 ? 16.266 -19.547 -4.84 1 90.69 79 TYR A O 1
ATOM 651 N N . GLU A 1 80 ? 14.578 -20.047 -6.094 1 87.62 80 GLU A N 1
ATOM 652 C CA . GLU A 1 80 ? 14.242 -21.359 -5.52 1 87.62 80 GLU A CA 1
ATOM 653 C C . GLU A 1 80 ? 15.484 -22.219 -5.355 1 87.62 80 GLU A C 1
ATOM 655 O O . GLU A 1 80 ? 15.617 -22.953 -4.371 1 87.62 80 GLU A O 1
ATOM 660 N N . GLN A 1 81 ? 16.531 -22.109 -6.125 1 85.31 81 GLN A N 1
ATOM 661 C CA . GLN A 1 81 ? 17.688 -23 -6.02 1 85.31 81 GLN A CA 1
ATOM 662 C C . GLN A 1 81 ? 18.969 -22.203 -5.859 1 85.31 81 GLN A C 1
ATOM 664 O O . GLN A 1 81 ? 20.062 -22.688 -6.164 1 85.31 81 GLN A O 1
ATOM 669 N N . LEU A 1 82 ? 18.781 -21.062 -5.332 1 87 82 LEU A N 1
ATOM 670 C CA . LEU A 1 82 ? 19.953 -20.203 -5.18 1 87 82 LEU A CA 1
ATOM 671 C C . LEU A 1 82 ? 20.203 -19.891 -3.711 1 87 82 LEU A C 1
ATOM 673 O O . LEU A 1 82 ? 19.266 -19.766 -2.926 1 87 82 LEU A O 1
ATOM 677 N N . GLY A 1 83 ? 21.422 -19.844 -3.312 1 85.44 83 GLY A N 1
ATOM 678 C CA . GLY A 1 83 ? 21.797 -19.391 -1.981 1 85.44 83 GLY A CA 1
ATOM 679 C C . GLY A 1 83 ? 21.906 -17.891 -1.874 1 85.44 83 GLY A C 1
ATOM 680 O O . GLY A 1 83 ? 21.906 -17.344 -0.771 1 85.44 83 GLY A O 1
ATOM 681 N N . MET A 1 84 ? 22.094 -17.344 -3.035 1 87 84 MET A N 1
ATOM 682 C CA . MET A 1 84 ? 22.203 -15.883 -3.135 1 87 84 MET A CA 1
ATOM 683 C C . MET A 1 84 ? 21.703 -15.398 -4.488 1 87 84 MET A C 1
ATOM 685 O O . MET A 1 84 ? 21.812 -16.109 -5.492 1 87 84 MET A O 1
ATOM 689 N N . VAL A 1 85 ? 21.094 -14.25 -4.43 1 88.38 85 VAL A N 1
ATOM 690 C CA . VAL A 1 85 ? 20.625 -13.641 -5.676 1 88.38 85 VAL A CA 1
ATOM 691 C C . VAL A 1 85 ? 21.375 -12.328 -5.914 1 88.38 85 VAL A C 1
ATOM 693 O O . VAL A 1 85 ? 21.359 -11.438 -5.066 1 88.38 85 VAL A O 1
ATOM 696 N N . ASP A 1 86 ? 22.062 -12.266 -7.02 1 88.56 86 ASP A N 1
ATOM 697 C CA . ASP A 1 86 ? 22.609 -11.008 -7.531 1 88.56 86 ASP A CA 1
ATOM 698 C C . ASP A 1 86 ? 21.609 -10.32 -8.461 1 88.56 86 ASP A C 1
ATOM 700 O O . ASP A 1 86 ? 21.375 -10.781 -9.586 1 88.56 86 ASP A O 1
ATOM 704 N N . LEU A 1 87 ? 21.047 -9.219 -7.988 1 88.19 87 LEU A N 1
ATOM 705 C CA . LEU A 1 87 ? 19.969 -8.562 -8.734 1 88.19 87 LEU A CA 1
ATOM 706 C C . LEU A 1 87 ? 20.484 -8.023 -10.062 1 88.19 87 LEU A C 1
ATOM 708 O O . LEU A 1 87 ? 19.719 -7.879 -11.016 1 88.19 87 LEU A O 1
ATOM 712 N N . ARG A 1 88 ? 21.797 -7.789 -10.219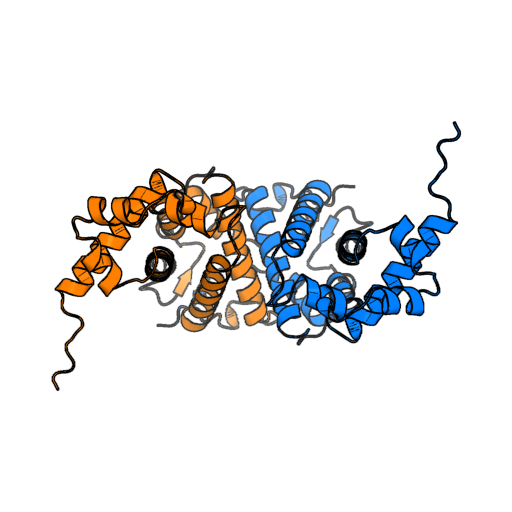 1 87.06 88 ARG A N 1
ATOM 713 C CA . ARG A 1 88 ? 22.375 -7.293 -11.469 1 87.06 88 ARG A CA 1
ATOM 714 C C . ARG A 1 88 ? 22.406 -8.383 -12.523 1 87.06 88 ARG A C 1
ATOM 716 O O . ARG A 1 88 ? 22.297 -8.102 -13.719 1 87.06 88 ARG A O 1
ATOM 723 N N . SER A 1 89 ? 22.516 -9.539 -12.039 1 90.06 89 SER A N 1
ATOM 724 C CA . SER A 1 89 ? 22.656 -10.648 -12.984 1 90.06 89 SER A CA 1
ATOM 725 C C . SER A 1 89 ? 21.391 -11.469 -13.078 1 90.06 89 SER A C 1
ATOM 727 O O . SER A 1 89 ? 21.312 -12.422 -13.859 1 90.06 89 SER A O 1
ATOM 729 N N . LEU A 1 90 ? 20.438 -11.109 -12.266 1 91.44 90 LEU A N 1
ATOM 730 C CA . LEU A 1 90 ? 19.172 -11.836 -12.297 1 91.44 90 LEU A CA 1
ATOM 731 C C . LEU A 1 90 ? 18.406 -11.539 -13.578 1 91.44 90 LEU A C 1
ATOM 733 O O . LEU A 1 90 ? 18.031 -10.391 -13.828 1 91.44 90 LEU A O 1
ATOM 737 N N . PRO A 1 91 ? 18.234 -12.562 -14.461 1 93.06 91 PRO A N 1
ATOM 738 C CA . PRO A 1 91 ? 17.438 -12.305 -15.672 1 93.06 91 PRO A CA 1
ATOM 739 C C . PRO A 1 91 ? 15.992 -11.938 -15.367 1 93.06 91 PRO A C 1
ATOM 741 O O . PRO A 1 91 ? 15.328 -12.641 -14.602 1 93.06 91 PRO A O 1
ATOM 744 N N . SER A 1 92 ? 15.516 -10.82 -15.969 1 92.88 92 SER A N 1
ATOM 745 C CA . SER A 1 92 ? 14.148 -10.391 -15.719 1 92.88 92 SER A CA 1
ATOM 746 C C . SER A 1 92 ? 13.148 -11.469 -16.125 1 92.88 92 SER A C 1
ATOM 748 O O . SER A 1 92 ? 12.062 -11.57 -15.547 1 92.88 92 SER A O 1
ATOM 750 N N . GLU A 1 93 ? 13.562 -12.359 -17.062 1 94 93 GLU A N 1
ATOM 751 C CA . GLU A 1 93 ? 12.703 -13.43 -17.547 1 94 93 GLU A CA 1
ATOM 752 C C . GLU A 1 93 ? 12.43 -14.461 -16.453 1 94 93 GLU A C 1
ATOM 754 O O . GLU A 1 93 ? 11.461 -15.219 -16.531 1 94 93 GLU A O 1
ATOM 759 N N . SER A 1 94 ? 13.305 -14.492 -15.469 1 94 94 SER A N 1
ATOM 760 C CA . SER A 1 94 ? 13.109 -15.445 -14.391 1 94 94 SER A CA 1
ATOM 761 C C . SER A 1 94 ? 11.984 -15.008 -13.461 1 94 94 SER A C 1
ATOM 763 O O . SER A 1 94 ? 11.453 -15.812 -12.695 1 94 94 SER A O 1
ATOM 765 N N . ILE A 1 95 ? 11.68 -13.719 -13.43 1 96.19 95 ILE A N 1
ATOM 766 C CA . ILE A 1 95 ? 10.594 -13.172 -12.625 1 96.19 95 ILE A CA 1
ATOM 767 C C . ILE A 1 95 ? 9.258 -13.414 -13.336 1 96.19 95 ILE A C 1
ATOM 769 O O . ILE A 1 95 ? 8.836 -12.617 -14.172 1 96.19 95 ILE A O 1
ATOM 773 N N . ILE A 1 96 ? 8.57 -14.484 -12.922 1 97.62 96 ILE A N 1
ATOM 774 C CA . ILE A 1 96 ? 7.344 -14.867 -13.609 1 97.62 96 ILE A CA 1
ATOM 775 C C . ILE A 1 96 ? 6.133 -14.43 -12.789 1 97.62 96 ILE A C 1
ATOM 777 O O . ILE A 1 96 ? 5 -14.828 -13.078 1 97.62 96 ILE A O 1
ATOM 781 N N . LEU A 1 97 ? 6.371 -13.617 -11.766 1 98.25 97 LEU A N 1
ATOM 782 C CA . LEU A 1 97 ? 5.32 -13.125 -10.883 1 98.25 97 LEU A CA 1
ATOM 783 C C . LEU A 1 97 ? 4.254 -12.375 -11.672 1 98.25 97 LEU A C 1
ATOM 785 O O . LEU A 1 97 ? 3.061 -12.633 -11.508 1 98.25 97 LEU A O 1
ATOM 789 N N . PHE A 1 98 ? 4.621 -11.477 -12.523 1 98.56 98 PHE A N 1
ATOM 790 C CA . PHE A 1 98 ? 3.688 -10.664 -13.289 1 98.56 98 PHE A CA 1
ATOM 791 C C . PHE A 1 98 ? 2.941 -11.508 -14.312 1 98.56 98 PHE A C 1
ATOM 793 O O . PHE A 1 98 ? 1.775 -11.242 -14.617 1 98.56 98 PHE A O 1
ATOM 800 N N . ASP A 1 99 ? 3.604 -12.555 -14.844 1 98.38 99 ASP A N 1
ATOM 801 C CA . ASP A 1 99 ? 2.912 -13.516 -15.703 1 98.38 99 ASP A CA 1
ATOM 802 C C . ASP A 1 99 ? 1.77 -14.195 -14.953 1 98.38 99 ASP A C 1
ATOM 804 O O . ASP A 1 99 ? 0.684 -14.391 -15.5 1 98.38 99 ASP A O 1
ATOM 808 N N . HIS A 1 100 ? 2.076 -14.531 -13.773 1 98.31 100 HIS A N 1
ATOM 809 C CA . HIS A 1 100 ? 1.062 -15.18 -12.945 1 98.31 100 HIS A CA 1
ATOM 810 C C . HIS A 1 100 ? -0.183 -14.305 -12.82 1 98.31 100 HIS A C 1
ATOM 812 O O . HIS A 1 100 ? -1.305 -14.789 -12.984 1 98.31 100 HIS A O 1
ATOM 818 N N . PHE A 1 101 ? 0.011 -13 -12.508 1 98.31 101 PHE A N 1
ATOM 819 C CA . PHE A 1 101 ? -1.121 -12.094 -12.352 1 98.31 101 PHE A CA 1
ATOM 820 C C . PHE A 1 101 ? -1.884 -11.953 -13.664 1 98.31 101 PHE A C 1
ATOM 822 O O . PHE A 1 101 ? -3.115 -11.898 -13.672 1 98.31 101 PHE A O 1
ATOM 829 N N . LEU A 1 102 ? -1.145 -11.883 -14.734 1 97.69 102 LEU A N 1
ATOM 830 C CA . LEU A 1 102 ? -1.771 -11.742 -16.047 1 97.69 102 LEU A CA 1
ATOM 831 C C . LEU A 1 102 ? -2.566 -12.992 -16.406 1 97.69 102 LEU A C 1
ATOM 833 O O . LEU A 1 102 ? -3.682 -12.891 -16.922 1 97.69 102 LEU A O 1
ATOM 837 N N . GLU A 1 103 ? -2.031 -14.18 -16.172 1 96.88 103 GLU A N 1
ATOM 838 C CA . GLU A 1 103 ? -2.66 -15.453 -16.484 1 96.88 103 GLU A CA 1
ATOM 839 C C . GLU A 1 103 ? -3.957 -15.641 -15.695 1 96.88 103 GLU A C 1
ATOM 841 O O . GLU A 1 103 ? -4.828 -16.406 -16.109 1 96.88 103 GLU A O 1
ATOM 846 N N . ASN A 1 104 ? -4.066 -14.953 -14.594 1 97.12 104 ASN A N 1
ATOM 847 C CA . ASN A 1 104 ? -5.246 -15.031 -13.734 1 97.12 104 ASN A CA 1
ATOM 848 C C . ASN A 1 104 ? -5.934 -13.68 -13.602 1 97.12 104 ASN A C 1
ATOM 850 O O . ASN A 1 104 ? -6.414 -13.328 -12.523 1 97.12 104 ASN A O 1
ATOM 854 N N . LYS A 1 105 ? -5.938 -12.922 -14.625 1 96.69 105 LYS A N 1
ATOM 855 C CA . LYS A 1 105 ? -6.312 -11.516 -14.602 1 96.69 105 LYS A CA 1
ATOM 856 C C . LYS A 1 105 ? -7.75 -11.336 -14.125 1 96.69 105 LYS A C 1
ATOM 858 O O . LYS A 1 105 ? -8.055 -10.391 -13.398 1 96.69 105 LYS A O 1
ATOM 863 N N . ALA A 1 106 ? -8.688 -12.258 -14.477 1 95.12 106 ALA A N 1
ATOM 864 C CA . ALA A 1 106 ? -10.086 -12.125 -14.07 1 95.12 106 ALA A CA 1
ATOM 865 C C . ALA A 1 106 ? -10.227 -12.18 -12.555 1 95.12 106 ALA A C 1
ATOM 867 O O . ALA A 1 106 ? -10.953 -11.375 -11.961 1 95.12 106 ALA A O 1
ATOM 868 N N . PHE A 1 107 ? -9.562 -13.102 -11.992 1 96.5 107 PHE A N 1
ATOM 869 C CA . PHE A 1 107 ? -9.586 -13.242 -10.539 1 96.5 107 PHE A CA 1
ATOM 870 C C . PHE A 1 107 ? -9.016 -12 -9.867 1 96.5 107 PHE A C 1
ATOM 872 O O . PHE A 1 107 ? -9.633 -11.445 -8.961 1 96.5 107 PHE A O 1
ATOM 879 N N . TYR A 1 108 ? -7.848 -11.531 -10.32 1 97.44 108 TYR A N 1
ATOM 880 C CA . TYR A 1 108 ? -7.16 -10.445 -9.641 1 97.44 108 TYR A CA 1
ATOM 881 C C . TYR A 1 108 ? -7.867 -9.117 -9.883 1 97.44 108 TYR A C 1
ATOM 883 O O . TYR A 1 108 ? -7.852 -8.227 -9.031 1 97.44 108 TYR A O 1
ATOM 891 N N . GLN A 1 109 ? -8.477 -8.914 -11.016 1 96 109 GLN A N 1
ATOM 892 C CA . GLN A 1 109 ? -9.305 -7.73 -11.234 1 96 109 GLN A CA 1
ATOM 893 C C . GLN A 1 109 ? -10.477 -7.691 -10.266 1 96 109 GLN A C 1
ATOM 895 O O . GLN A 1 109 ? -10.867 -6.621 -9.789 1 96 109 GLN A O 1
ATOM 900 N N . LEU A 1 110 ? -11.07 -8.859 -9.977 1 94.44 110 LEU A N 1
ATOM 901 C CA . LEU A 1 110 ? -12.156 -8.945 -9.008 1 94.44 110 LEU A CA 1
ATOM 902 C C . LEU A 1 110 ? -11.656 -8.617 -7.605 1 94.44 110 LEU A C 1
ATOM 904 O O . LEU A 1 110 ? -12.289 -7.84 -6.887 1 94.44 110 LEU A O 1
ATOM 908 N N . MET A 1 111 ? -10.508 -9.141 -7.246 1 95.38 111 MET A N 1
ATOM 909 C CA . MET A 1 111 ? -10.062 -9.141 -5.855 1 95.38 111 MET A CA 1
ATOM 910 C C . MET A 1 111 ? -9.273 -7.879 -5.539 1 95.38 111 MET A C 1
ATOM 912 O O . MET A 1 111 ? -9.148 -7.496 -4.371 1 95.38 111 MET A O 1
ATOM 916 N N . LEU A 1 112 ? -8.633 -7.23 -6.594 1 95.75 112 LEU A N 1
ATOM 917 C CA . LEU A 1 112 ? -7.715 -6.121 -6.367 1 95.75 112 LEU A CA 1
ATOM 918 C C . LEU A 1 112 ? -8.109 -4.91 -7.203 1 95.75 112 LEU A C 1
ATOM 920 O O . LEU A 1 112 ? -7.379 -3.916 -7.246 1 95.75 112 LEU A O 1
ATOM 924 N N . GLY A 1 113 ? -9.227 -4.996 -7.84 1 91 113 GLY A N 1
ATOM 925 C CA . GLY A 1 113 ? -9.703 -3.875 -8.633 1 91 113 GLY A CA 1
ATOM 926 C C . GLY A 1 113 ? -10.133 -2.688 -7.789 1 91 113 GLY A C 1
ATOM 927 O O . GLY A 1 113 ? -10.07 -2.74 -6.559 1 91 113 GLY A O 1
ATOM 928 N N . ALA A 1 114 ? -10.539 -1.625 -8.398 1 81.75 114 ALA A N 1
ATOM 929 C CA . ALA A 1 114 ? -10.836 -0.345 -7.758 1 81.75 114 ALA A CA 1
ATOM 930 C C . ALA A 1 114 ? -12.016 -0.474 -6.793 1 81.75 114 ALA A C 1
ATOM 932 O O . ALA A 1 114 ? -12.109 0.27 -5.816 1 81.75 114 ALA A O 1
ATOM 933 N N . THR A 1 115 ? -12.867 -1.415 -6.977 1 76.12 115 THR A N 1
ATOM 934 C CA . THR A 1 115 ? -14.078 -1.532 -6.168 1 76.12 115 THR A CA 1
ATOM 935 C C . THR A 1 115 ? -13.938 -2.66 -5.148 1 76.12 115 THR A C 1
ATOM 937 O O . THR A 1 115 ? -14.875 -2.941 -4.395 1 76.12 115 THR A O 1
ATOM 940 N N . SER A 1 116 ? -12.82 -3.305 -5.188 1 83.19 116 SER A N 1
ATOM 941 C CA . SER A 1 116 ? -12.625 -4.445 -4.301 1 83.19 116 SER A CA 1
ATOM 942 C C . SER A 1 116 ? -12.391 -3.994 -2.861 1 83.19 116 SER A C 1
ATOM 944 O O . SER A 1 116 ? -11.953 -2.869 -2.623 1 83.19 116 SER A O 1
ATOM 946 N N . ASP A 1 117 ? -12.797 -4.898 -2.041 1 79.12 117 ASP A N 1
ATOM 947 C CA . ASP A 1 117 ? -12.406 -4.633 -0.66 1 79.12 117 ASP A CA 1
ATOM 948 C C . ASP A 1 117 ? -10.93 -4.953 -0.435 1 79.12 117 ASP A C 1
ATOM 950 O O . ASP A 1 117 ? -10.242 -5.422 -1.348 1 79.12 117 ASP A O 1
ATOM 954 N N . ASN A 1 118 ? -10.398 -4.574 0.694 1 88 118 ASN A N 1
ATOM 955 C CA . ASN A 1 118 ? -8.961 -4.656 0.932 1 88 118 ASN A CA 1
ATOM 956 C C . ASN A 1 118 ? -8.57 -5.996 1.544 1 88 118 ASN A C 1
ATOM 958 O O . ASN A 1 118 ? -7.406 -6.207 1.887 1 88 118 ASN A O 1
ATOM 962 N N . PHE A 1 119 ? -9.469 -6.906 1.534 1 88.88 119 PHE A N 1
ATOM 963 C CA . PHE A 1 119 ? -9.211 -8.141 2.264 1 88.88 119 PHE A CA 1
ATOM 964 C C . PHE A 1 119 ? -8.125 -8.961 1.582 1 88.88 119 PHE A C 1
ATOM 966 O O . PHE A 1 119 ? -7.16 -9.383 2.229 1 88.88 119 PHE A O 1
ATOM 973 N N . PHE A 1 120 ? -8.266 -9.195 0.308 1 94.94 120 PHE A N 1
ATOM 974 C CA . PHE A 1 120 ? -7.273 -10.008 -0.395 1 94.94 120 PHE A CA 1
ATOM 975 C C . PHE A 1 120 ? -5.926 -9.297 -0.434 1 94.94 120 PHE A C 1
ATOM 977 O O . PHE A 1 120 ? -4.879 -9.945 -0.339 1 94.94 120 PHE A O 1
ATOM 984 N N . LYS A 1 121 ? -5.938 -7.977 -0.628 1 95.38 121 LYS A N 1
ATOM 985 C CA . LYS A 1 121 ? -4.699 -7.199 -0.602 1 95.38 121 LYS A CA 1
ATOM 986 C C . LYS A 1 121 ? -3.959 -7.391 0.72 1 95.38 121 LYS A C 1
ATOM 988 O O . LYS A 1 121 ? -2.734 -7.52 0.738 1 95.38 121 LYS A O 1
ATOM 993 N N . GLU A 1 122 ? -4.664 -7.43 1.821 1 94.19 122 GLU A N 1
ATOM 994 C CA . GLU A 1 122 ? -4.074 -7.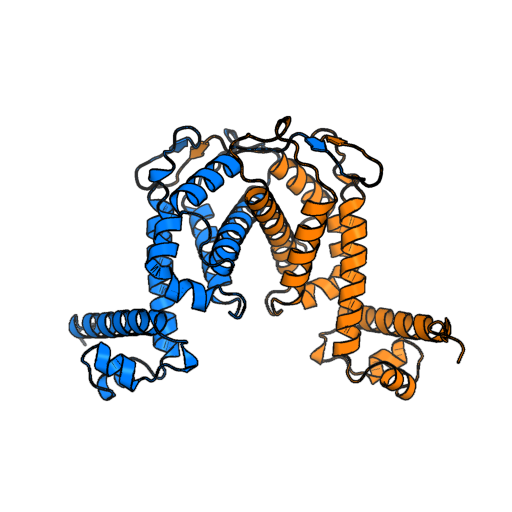664 3.135 1 94.19 122 GLU A CA 1
ATOM 995 C C . GLU A 1 122 ? -3.465 -9.062 3.225 1 94.19 122 GLU A C 1
ATOM 997 O O . GLU A 1 122 ? -2.375 -9.234 3.771 1 94.19 122 GLU A O 1
ATOM 1002 N N . LYS A 1 123 ? -4.148 -10.023 2.699 1 96.19 123 LYS A N 1
ATOM 1003 C CA . LYS A 1 123 ? -3.621 -11.391 2.676 1 96.19 123 LYS A CA 1
ATOM 1004 C C . LYS A 1 123 ? -2.326 -11.461 1.871 1 96.19 123 LYS A C 1
ATOM 1006 O O . LYS A 1 123 ? -1.382 -12.148 2.268 1 96.19 123 LYS A O 1
ATOM 1011 N N . MET A 1 124 ? -2.344 -10.805 0.748 1 97.56 124 MET A N 1
ATOM 1012 C CA . MET A 1 124 ? -1.142 -10.734 -0.079 1 97.56 124 MET A CA 1
ATOM 1013 C C . MET A 1 124 ? 0.006 -10.078 0.681 1 97.56 124 MET A C 1
ATOM 1015 O O . MET A 1 124 ? 1.139 -10.562 0.641 1 97.56 124 MET A O 1
ATOM 1019 N N . THR A 1 125 ? -0.27 -8.969 1.345 1 97.31 125 THR A N 1
ATOM 1020 C CA . THR A 1 125 ? 0.731 -8.258 2.137 1 97.31 125 THR A CA 1
ATOM 1021 C C . THR A 1 125 ? 1.314 -9.18 3.211 1 97.31 125 THR A C 1
ATOM 1023 O O . THR A 1 125 ? 2.535 -9.289 3.342 1 97.31 125 THR A O 1
ATOM 1026 N N . ASP A 1 126 ? 0.438 -9.875 3.939 1 97.38 126 ASP A N 1
ATOM 1027 C CA . ASP A 1 126 ? 0.871 -10.789 4.984 1 97.38 126 ASP A CA 1
ATOM 1028 C C . ASP A 1 126 ? 1.749 -11.898 4.41 1 97.38 126 ASP A C 1
ATOM 1030 O O . ASP A 1 126 ? 2.748 -12.289 5.02 1 97.38 126 ASP A O 1
ATOM 1034 N N . GLN A 1 127 ? 1.323 -12.383 3.309 1 97.81 127 GLN A N 1
ATOM 1035 C CA . GLN A 1 127 ? 2.074 -13.461 2.676 1 97.81 127 GLN A CA 1
ATOM 1036 C C . GLN A 1 127 ? 3.465 -12.992 2.256 1 97.81 127 GLN A C 1
ATOM 1038 O O . GLN A 1 127 ? 4.449 -13.711 2.43 1 97.81 127 GLN A O 1
ATOM 1043 N N . LEU A 1 128 ? 3.609 -11.812 1.66 1 97.75 128 LEU A N 1
ATOM 1044 C CA . LEU A 1 128 ? 4.914 -11.289 1.271 1 97.75 128 LEU A CA 1
ATOM 1045 C C . LEU A 1 128 ? 5.773 -11.008 2.5 1 97.75 128 LEU A C 1
ATOM 1047 O O . LEU A 1 128 ? 6.98 -11.25 2.486 1 97.75 128 LEU A O 1
ATOM 1051 N N . HIS A 1 129 ? 5.195 -10.469 3.578 1 97 129 HIS A N 1
ATOM 1052 C CA . HIS A 1 129 ? 5.93 -10.328 4.828 1 97 129 HIS A CA 1
ATOM 1053 C C . HIS A 1 129 ? 6.516 -11.664 5.281 1 97 129 HIS A C 1
ATOM 1055 O O . HIS A 1 129 ? 7.668 -11.727 5.711 1 97 129 HIS A O 1
ATOM 1061 N N . TYR A 1 130 ? 5.676 -12.703 5.262 1 96.69 130 TYR A N 1
ATOM 1062 C CA . TYR A 1 130 ? 6.117 -14.039 5.641 1 96.69 130 TYR A CA 1
ATOM 1063 C C . TYR A 1 130 ? 7.285 -14.492 4.77 1 96.69 130 TYR A C 1
ATOM 1065 O O . TYR A 1 130 ? 8.289 -14.992 5.277 1 96.69 130 TYR A O 1
ATOM 1073 N N . LEU A 1 131 ? 7.195 -14.312 3.441 1 95.56 131 LEU A N 1
ATOM 1074 C CA . LEU A 1 131 ? 8.227 -14.75 2.51 1 95.56 131 LEU A CA 1
ATOM 1075 C C . LEU A 1 131 ? 9.516 -13.961 2.715 1 95.56 131 LEU A C 1
ATOM 1077 O O . LEU A 1 131 ? 10.609 -14.523 2.682 1 95.56 131 LEU A O 1
ATOM 1081 N N . PHE A 1 132 ? 9.414 -12.617 2.93 1 94.12 132 PHE A N 1
ATOM 1082 C CA . PHE A 1 132 ? 10.594 -11.805 3.178 1 94.12 132 PHE A CA 1
ATOM 1083 C C . PHE A 1 132 ? 11.297 -12.242 4.457 1 94.12 132 PHE A C 1
ATOM 1085 O O . PHE A 1 132 ? 12.523 -12.281 4.52 1 94.12 132 PHE A O 1
ATOM 1092 N N . ARG A 1 133 ? 10.562 -12.578 5.445 1 91.12 133 ARG A N 1
ATOM 1093 C CA . ARG A 1 133 ? 11.117 -12.984 6.734 1 91.12 133 ARG A CA 1
ATOM 1094 C C . ARG A 1 133 ? 11.766 -14.359 6.641 1 91.12 133 ARG A C 1
ATOM 1096 O O . ARG A 1 133 ? 12.828 -14.594 7.227 1 91.12 133 ARG A O 1
ATOM 1103 N N . THR A 1 134 ? 11.219 -15.273 5.879 1 92.19 134 THR A N 1
ATOM 1104 C CA . THR A 1 134 ? 11.648 -16.672 5.898 1 92.19 134 THR A CA 1
ATOM 1105 C C . THR A 1 134 ? 12.703 -16.922 4.824 1 92.19 134 THR A C 1
ATOM 1107 O O . THR A 1 134 ? 13.594 -17.766 5 1 92.19 134 THR A O 1
ATOM 1110 N N . ASP A 1 135 ? 12.57 -16.188 3.717 1 91.12 135 ASP A N 1
ATOM 1111 C CA . ASP A 1 135 ? 13.391 -16.562 2.568 1 91.12 135 ASP A CA 1
ATOM 1112 C C . ASP A 1 135 ? 14.633 -15.68 2.465 1 91.12 135 ASP A C 1
ATOM 1114 O O . ASP A 1 135 ? 15.648 -16.094 1.908 1 91.12 135 ASP A O 1
ATOM 1118 N N . TYR A 1 136 ? 14.516 -14.43 2.906 1 84.56 136 TYR A N 1
ATOM 1119 C CA . TYR A 1 136 ? 15.602 -13.484 2.68 1 84.56 136 TYR A CA 1
ATOM 1120 C C . TYR A 1 136 ? 16.391 -13.234 3.965 1 84.56 136 TYR A C 1
ATOM 1122 O O . TYR A 1 136 ? 15.789 -13.062 5.031 1 84.56 136 TYR A O 1
ATOM 1130 N N . ALA A 1 137 ? 17.656 -13.422 3.887 1 77.62 137 ALA A N 1
ATOM 1131 C CA . ALA A 1 137 ? 18.594 -13.039 4.941 1 77.62 137 ALA A CA 1
ATOM 1132 C C . ALA A 1 137 ? 19.375 -11.797 4.551 1 77.62 137 ALA A C 1
ATOM 1134 O O . ALA A 1 137 ? 20.391 -11.883 3.848 1 77.62 137 ALA A O 1
ATOM 1135 N N . PHE A 1 138 ? 18.766 -10.672 4.781 1 65.81 138 PHE A N 1
ATOM 1136 C CA . PHE A 1 138 ? 19.5 -9.445 4.496 1 65.81 138 PHE A CA 1
ATOM 1137 C C . PHE A 1 138 ? 20.656 -9.258 5.469 1 65.81 138 PHE A C 1
ATOM 1139 O O . PHE A 1 138 ? 20.438 -9.133 6.676 1 65.81 138 PHE A O 1
ATOM 1146 N N . TYR A 1 139 ? 21.703 -9.977 5.215 1 56.78 139 TYR A N 1
ATOM 1147 C CA . TYR A 1 139 ? 22.844 -9.82 6.121 1 56.78 139 TYR A CA 1
ATOM 1148 C C . TYR A 1 139 ? 23.375 -8.391 6.082 1 56.78 139 TYR A C 1
ATOM 1150 O O . TYR A 1 139 ? 23.297 -7.723 5.051 1 56.78 139 TYR A O 1
ATOM 1158 N N . PHE A 1 140 ? 23.828 -7.883 7.293 1 50.62 140 PHE A N 1
ATOM 1159 C CA . PHE A 1 140 ? 24.391 -6.574 7.602 1 50.62 140 PHE A CA 1
ATOM 1160 C C . PHE A 1 140 ? 25.344 -6.125 6.5 1 50.62 140 PHE A C 1
ATOM 1162 O O . PHE A 1 140 ? 25.453 -4.93 6.211 1 50.62 140 PHE A O 1
ATOM 1169 N N . ARG A 1 141 ? 25.953 -7.051 5.926 1 52.56 141 ARG A N 1
ATOM 1170 C CA . ARG A 1 141 ? 27.031 -6.613 5.047 1 52.56 141 ARG A CA 1
ATOM 1171 C C . ARG A 1 141 ? 26.484 -6.105 3.719 1 52.56 141 ARG A C 1
ATOM 1173 O O . ARG A 1 141 ? 27.172 -5.359 3.008 1 52.56 141 ARG A O 1
ATOM 1180 N N . GLN A 1 142 ? 25.234 -6.398 3.449 1 57.84 142 GLN A N 1
ATOM 1181 C CA . GLN A 1 142 ? 24.766 -6.059 2.111 1 57.84 142 GLN A CA 1
ATOM 1182 C C . GLN A 1 142 ? 23.781 -4.895 2.154 1 57.84 142 GLN A C 1
ATOM 1184 O O . GLN A 1 142 ? 23.375 -4.367 1.111 1 57.84 142 GLN A O 1
ATOM 1189 N N . ILE A 1 143 ? 23.547 -4.504 3.463 1 63.66 143 ILE A N 1
ATOM 1190 C CA . ILE A 1 143 ? 22.625 -3.381 3.643 1 63.66 143 ILE A CA 1
ATOM 1191 C C . ILE A 1 143 ? 23.297 -2.316 4.516 1 63.66 143 ILE A C 1
ATOM 1193 O O . ILE A 1 143 ? 24.141 -2.629 5.352 1 63.66 143 ILE A O 1
ATOM 1197 N N . ASP A 1 144 ? 23.016 -1.101 4.117 1 72.31 144 ASP A N 1
ATOM 1198 C CA . ASP A 1 144 ? 23.344 -0.012 5.031 1 72.31 144 ASP A CA 1
ATOM 1199 C C . ASP A 1 144 ? 23.016 -0.387 6.477 1 72.31 144 ASP A C 1
ATOM 1201 O O . ASP A 1 144 ? 21.875 -0.727 6.789 1 72.31 144 ASP A O 1
ATOM 1205 N N . ALA A 1 145 ? 24 -0.513 7.293 1 77.69 145 ALA A N 1
ATOM 1206 C CA . ALA A 1 145 ? 23.891 -0.945 8.688 1 77.69 145 ALA A CA 1
ATOM 1207 C C . ALA A 1 145 ? 22.891 -0.075 9.453 1 77.69 145 ALA A C 1
ATOM 1209 O O . ALA A 1 145 ? 22.391 -0.474 10.508 1 77.69 145 ALA A O 1
ATOM 1210 N N . GLU A 1 146 ? 22.562 0.993 8.914 1 87.69 146 GLU A N 1
ATOM 1211 C CA . GLU A 1 146 ? 21.672 1.911 9.617 1 87.69 146 GLU A CA 1
ATOM 1212 C C . GLU A 1 146 ? 20.219 1.623 9.281 1 87.69 146 GLU A C 1
ATOM 1214 O O . GLU A 1 146 ? 19.312 2.162 9.922 1 87.69 146 GLU A O 1
ATOM 1219 N N . ILE A 1 147 ? 20 0.707 8.383 1 91.31 147 ILE A N 1
ATOM 1220 C CA . ILE A 1 147 ? 18.641 0.423 7.934 1 91.31 147 ILE A CA 1
ATOM 1221 C C . ILE A 1 147 ? 18 -0.625 8.844 1 91.31 147 ILE A C 1
ATOM 1223 O O . ILE A 1 147 ? 18.609 -1.672 9.109 1 91.31 147 ILE A O 1
ATOM 1227 N N . ASP A 1 148 ? 16.859 -0.275 9.352 1 93.38 148 ASP A N 1
ATOM 1228 C CA . ASP A 1 148 ? 16 -1.247 10.031 1 93.38 148 ASP A CA 1
ATOM 1229 C C . ASP A 1 148 ? 15.383 -2.225 9.039 1 93.38 148 ASP A C 1
ATOM 1231 O O . ASP A 1 148 ? 14.578 -1.83 8.195 1 93.38 148 ASP A O 1
ATOM 1235 N N . LEU A 1 149 ? 15.711 -3.512 9.195 1 91.19 149 LEU A N 1
ATOM 1236 C CA . LEU A 1 149 ? 15.344 -4.523 8.211 1 91.19 149 LEU A CA 1
ATOM 1237 C C . LEU A 1 149 ? 13.828 -4.656 8.102 1 91.19 149 LEU A C 1
ATOM 1239 O O . LEU A 1 149 ? 13.297 -4.883 7.016 1 91.19 149 LEU A O 1
ATOM 1243 N N . GLU A 1 150 ? 13.18 -4.562 9.211 1 93.75 150 GLU A N 1
ATOM 1244 C CA . GLU A 1 150 ? 11.719 -4.672 9.195 1 93.75 150 GLU A CA 1
ATOM 1245 C C . GLU A 1 150 ? 11.094 -3.537 8.391 1 93.75 150 GLU A C 1
ATOM 1247 O O . GLU A 1 150 ? 10.203 -3.77 7.57 1 93.75 150 GLU A O 1
ATOM 1252 N N . LEU A 1 151 ? 11.539 -2.295 8.602 1 95.5 151 LEU A N 1
ATOM 1253 C CA . LEU A 1 151 ? 11.023 -1.141 7.871 1 95.5 151 LEU A CA 1
ATOM 1254 C C . LEU A 1 151 ? 11.383 -1.227 6.391 1 95.5 151 LEU A C 1
ATOM 1256 O O . LEU A 1 151 ? 10.562 -0.879 5.531 1 95.5 151 LEU A O 1
ATOM 1260 N N . PHE A 1 152 ? 12.578 -1.703 6.148 1 94.56 152 PHE A N 1
ATOM 1261 C CA . PHE A 1 152 ? 13.016 -1.874 4.766 1 94.56 152 PHE A CA 1
ATOM 1262 C C . PHE A 1 152 ? 12.125 -2.873 4.039 1 94.56 152 PHE A C 1
ATOM 1264 O O . PHE A 1 152 ? 11.656 -2.6 2.93 1 94.56 152 PHE A O 1
ATOM 1271 N N . CYS A 1 153 ? 11.844 -3.992 4.684 1 94.56 153 CYS A N 1
ATOM 1272 C CA . CYS A 1 153 ? 10.984 -5.016 4.098 1 94.56 153 CYS A CA 1
ATOM 1273 C C . CYS A 1 153 ? 9.57 -4.488 3.891 1 94.56 153 CYS A C 1
ATOM 1275 O O . CYS A 1 153 ? 8.961 -4.738 2.854 1 94.56 153 CYS A O 1
ATOM 1277 N N . THR A 1 154 ? 9.047 -3.775 4.848 1 97.19 154 THR A N 1
ATOM 1278 C CA . THR A 1 154 ? 7.719 -3.176 4.738 1 97.19 154 THR A CA 1
ATOM 1279 C C . THR A 1 154 ? 7.637 -2.26 3.52 1 97.19 154 THR A C 1
ATOM 1281 O O . THR A 1 154 ? 6.703 -2.359 2.725 1 97.19 154 THR A O 1
ATOM 1284 N N . TYR A 1 155 ? 8.641 -1.408 3.383 1 96.94 155 TYR A N 1
ATOM 1285 C CA . TYR A 1 155 ? 8.711 -0.479 2.262 1 96.94 155 TYR A CA 1
ATOM 1286 C C . TYR A 1 155 ? 8.703 -1.228 0.933 1 96.94 155 TYR A C 1
ATOM 1288 O O . TYR A 1 155 ? 7.941 -0.892 0.027 1 96.94 155 TYR A O 1
ATOM 1296 N N . ARG A 1 156 ? 9.523 -2.234 0.821 1 95.75 156 ARG A N 1
ATOM 1297 C CA . ARG A 1 156 ? 9.648 -3.01 -0.408 1 95.75 156 ARG A CA 1
ATOM 1298 C C . ARG A 1 156 ? 8.359 -3.754 -0.727 1 95.75 156 ARG A C 1
ATOM 1300 O O . ARG A 1 156 ? 7.914 -3.771 -1.876 1 95.75 156 ARG A O 1
ATOM 1307 N N . ILE A 1 157 ? 7.812 -4.375 0.306 1 97.94 157 ILE A N 1
ATOM 1308 C CA . ILE A 1 157 ? 6.598 -5.168 0.145 1 97.94 157 ILE A CA 1
ATOM 1309 C C . ILE A 1 157 ? 5.461 -4.273 -0.347 1 97.94 157 ILE A C 1
ATOM 1311 O O . ILE A 1 157 ? 4.805 -4.586 -1.345 1 97.94 157 ILE A O 1
ATOM 1315 N N . HIS A 1 158 ? 5.25 -3.191 0.303 1 98.31 158 HIS A N 1
ATOM 1316 C CA . HIS A 1 158 ? 4.152 -2.305 -0.068 1 98.31 158 HIS A CA 1
ATOM 1317 C C . HIS A 1 158 ? 4.41 -1.642 -1.416 1 98.31 158 HIS A C 1
ATOM 1319 O O . HIS A 1 158 ? 3.479 -1.413 -2.189 1 98.31 158 HIS A O 1
ATOM 1325 N N . GLY A 1 159 ? 5.664 -1.253 -1.676 1 98.31 159 GLY A N 1
ATOM 1326 C CA . GLY A 1 159 ? 6.008 -0.753 -2.998 1 98.31 159 GLY A CA 1
ATOM 1327 C C . GLY A 1 159 ? 5.664 -1.726 -4.109 1 98.31 159 GLY A C 1
ATOM 1328 O O . GLY A 1 159 ? 5.051 -1.343 -5.109 1 98.31 159 GLY A O 1
ATOM 1329 N N . MET A 1 160 ? 6.016 -3.002 -3.912 1 98.12 160 MET A N 1
ATOM 1330 C CA . MET A 1 160 ? 5.73 -4.039 -4.902 1 98.12 160 MET A CA 1
ATOM 1331 C C . MET A 1 160 ? 4.23 -4.23 -5.074 1 98.12 160 MET A C 1
ATOM 1333 O O . MET A 1 160 ? 3.732 -4.289 -6.203 1 98.12 160 MET A O 1
ATOM 1337 N N . ILE A 1 161 ? 3.545 -4.301 -3.977 1 98.12 161 ILE A N 1
ATOM 1338 C CA . ILE A 1 161 ? 2.1 -4.492 -4.016 1 98.12 161 ILE A CA 1
ATOM 1339 C C . ILE A 1 161 ? 1.441 -3.307 -4.719 1 98.12 161 ILE A C 1
ATOM 1341 O O . ILE A 1 161 ? 0.536 -3.486 -5.535 1 98.12 161 ILE A O 1
ATOM 1345 N N . GLY A 1 162 ? 1.879 -2.107 -4.398 1 97.88 162 GLY A N 1
ATOM 1346 C CA . GLY A 1 162 ? 1.354 -0.928 -5.07 1 97.88 162 GLY A CA 1
ATOM 1347 C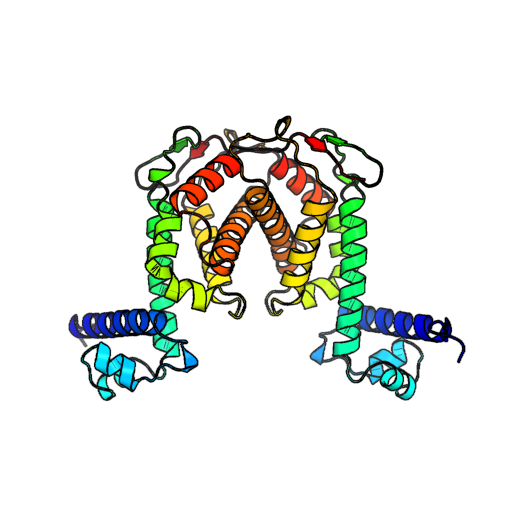 C . GLY A 1 162 ? 1.516 -0.98 -6.578 1 97.88 162 GLY A C 1
ATOM 1348 O O . GLY A 1 162 ? 0.579 -0.671 -7.316 1 97.88 162 GLY A O 1
ATOM 1349 N N . MET A 1 163 ? 2.697 -1.385 -7.047 1 98.12 163 MET A N 1
ATOM 1350 C CA . MET A 1 163 ? 2.965 -1.513 -8.477 1 98.12 163 MET A CA 1
ATOM 1351 C C . MET A 1 163 ? 2.027 -2.527 -9.117 1 98.12 163 MET A C 1
ATOM 1353 O O . MET A 1 163 ? 1.452 -2.266 -10.172 1 98.12 163 MET A O 1
ATOM 1357 N N . ILE A 1 164 ? 1.845 -3.637 -8.422 1 98.44 164 ILE A N 1
ATOM 1358 C CA . ILE A 1 164 ? 1.007 -4.715 -8.93 1 98.44 164 ILE A CA 1
ATOM 1359 C C . ILE A 1 164 ? -0.449 -4.258 -8.984 1 98.44 164 ILE A C 1
ATOM 1361 O O . ILE A 1 164 ? -1.118 -4.406 -10.008 1 98.44 164 ILE A O 1
ATOM 1365 N N . VAL A 1 165 ? -0.941 -3.688 -7.973 1 97.88 165 VAL A N 1
ATOM 1366 C CA . VAL A 1 165 ? -2.344 -3.305 -7.844 1 97.88 165 VAL A CA 1
ATOM 1367 C C . VAL A 1 165 ? -2.674 -2.209 -8.852 1 97.88 165 VAL A C 1
ATOM 1369 O O . VAL A 1 165 ? -3.689 -2.285 -9.547 1 97.88 165 VAL A O 1
ATOM 1372 N N . GLU A 1 166 ? -1.836 -1.163 -8.945 1 97.62 166 GLU A N 1
ATOM 1373 C CA . GLU A 1 166 ? -2.131 -0.104 -9.906 1 97.62 166 GLU A CA 1
ATOM 1374 C C . GLU A 1 166 ? -2.064 -0.623 -11.336 1 97.62 166 GLU A C 1
ATOM 1376 O O . GLU A 1 166 ? -2.834 -0.189 -12.195 1 97.62 166 GLU A O 1
ATOM 1381 N N . TRP A 1 167 ? -1.125 -1.559 -11.586 1 98.25 167 TRP A N 1
ATOM 1382 C CA . TRP A 1 167 ? -1.035 -2.2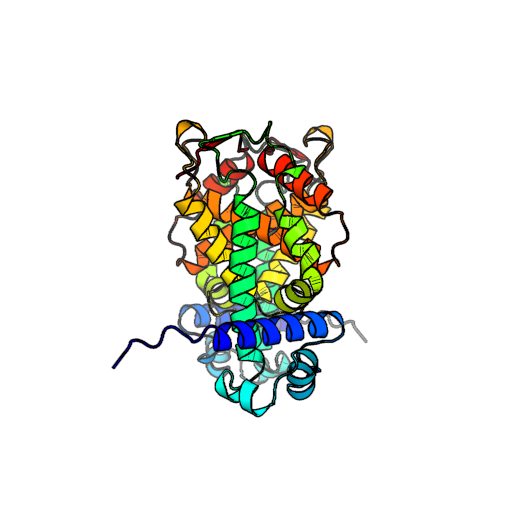15 -12.883 1 98.25 167 TRP A CA 1
ATOM 1383 C C . TRP A 1 167 ? -2.324 -2.963 -13.211 1 98.25 167 TRP A C 1
ATOM 1385 O O . TRP A 1 167 ? -2.842 -2.869 -14.32 1 98.25 167 TRP A O 1
ATOM 1395 N N . ILE A 1 168 ? -2.867 -3.629 -12.266 1 97.81 168 ILE A N 1
ATOM 1396 C CA . ILE A 1 168 ? -4.125 -4.355 -12.422 1 97.81 168 ILE A CA 1
ATOM 1397 C C . ILE A 1 168 ? -5.266 -3.371 -12.664 1 97.81 168 ILE A C 1
ATOM 1399 O O . ILE A 1 168 ? -6.086 -3.574 -13.562 1 97.81 168 ILE A O 1
ATOM 1403 N N . GLN A 1 169 ? -5.34 -2.328 -11.914 1 96.38 169 GLN A N 1
ATOM 1404 C CA . GLN A 1 169 ? -6.426 -1.357 -11.984 1 96.38 169 GLN A CA 1
ATOM 1405 C C . GLN A 1 169 ? -6.387 -0.587 -13.305 1 96.38 169 GLN A C 1
ATOM 1407 O O . GLN A 1 169 ? -7.418 -0.101 -13.773 1 96.38 169 GLN A O 1
ATOM 1412 N N . LYS A 1 170 ? -5.199 -0.525 -13.883 1 96.62 170 LYS A N 1
ATOM 1413 C CA . LYS A 1 170 ? -5.051 0.121 -15.18 1 96.62 170 LYS A CA 1
ATOM 1414 C C . LYS A 1 170 ? -5.281 -0.871 -16.312 1 96.62 170 LYS A C 1
ATOM 1416 O O . LYS A 1 170 ? -5.012 -0.564 -17.484 1 96.62 170 LYS A O 1
ATOM 1421 N N . GLY A 1 171 ? -5.723 -2.068 -16.031 1 96.31 171 GLY A N 1
ATOM 1422 C CA . GLY A 1 171 ? -6.07 -3.07 -17.016 1 96.31 171 GLY A CA 1
ATOM 1423 C C . GLY A 1 171 ? -4.855 -3.754 -17.625 1 96.31 171 GLY A C 1
ATOM 1424 O O . GLY A 1 171 ? -4.828 -4.035 -18.828 1 96.31 171 GLY A O 1
ATOM 1425 N N . PHE A 1 172 ? -3.834 -3.906 -16.797 1 97.56 172 PHE A N 1
ATOM 1426 C CA . PHE A 1 172 ? -2.635 -4.578 -17.281 1 97.56 172 PHE A CA 1
ATOM 1427 C C . PHE A 1 172 ? -2.088 -3.889 -18.531 1 97.56 172 PHE A C 1
ATOM 1429 O O . PHE A 1 172 ? -1.824 -4.539 -19.547 1 97.56 172 PHE A O 1
ATOM 1436 N N . ASP A 1 173 ? -1.901 -2.586 -18.438 1 97.31 173 ASP A N 1
ATOM 1437 C CA . ASP A 1 173 ? -1.633 -1.707 -19.578 1 97.31 173 ASP A CA 1
ATOM 1438 C C . ASP A 1 173 ? -0.195 -1.866 -20.062 1 97.31 173 ASP A C 1
ATOM 1440 O O . ASP A 1 173 ? 0.159 -1.378 -21.141 1 97.31 173 ASP A O 1
ATOM 1444 N N . LYS A 1 174 ? 0.699 -2.498 -19.328 1 97.75 174 LYS A N 1
ATOM 1445 C CA . LYS A 1 174 ? 2.086 -2.77 -19.688 1 97.75 174 LYS A CA 1
ATOM 1446 C C . LYS A 1 174 ? 2.357 -4.27 -19.75 1 97.75 174 LYS A C 1
ATOM 1448 O O . LYS A 1 174 ? 1.757 -5.043 -19 1 97.75 174 LYS A O 1
ATOM 1453 N N . PRO A 1 175 ? 3.279 -4.664 -20.641 1 98.12 175 PRO A N 1
ATOM 1454 C CA . PRO A 1 175 ? 3.602 -6.09 -20.703 1 98.12 175 PRO A CA 1
ATOM 1455 C C . PRO A 1 175 ? 4.23 -6.617 -19.422 1 98.12 175 PRO A C 1
ATOM 1457 O O . PRO A 1 175 ? 4.984 -5.898 -18.75 1 98.12 175 PRO A O 1
ATOM 1460 N N . ALA A 1 176 ? 3.891 -7.906 -19.109 1 98 176 ALA A N 1
ATOM 1461 C CA . ALA A 1 176 ? 4.41 -8.539 -17.906 1 98 176 ALA A CA 1
ATOM 1462 C C . ALA A 1 176 ? 5.934 -8.508 -17.875 1 98 176 ALA A C 1
ATOM 1464 O O . ALA A 1 176 ? 6.535 -8.164 -16.859 1 98 176 ALA A O 1
ATOM 1465 N N . PRO A 1 177 ? 6.691 -8.797 -19 1 97.75 177 PRO A N 1
ATOM 1466 C CA . PRO A 1 177 ? 8.156 -8.719 -18.969 1 97.75 177 PRO A CA 1
ATOM 1467 C C . PRO A 1 177 ? 8.664 -7.32 -18.641 1 97.75 177 PRO A C 1
ATOM 1469 O O . PRO A 1 177 ? 9.688 -7.176 -17.969 1 97.75 177 PRO A O 1
ATOM 1472 N N . PHE A 1 178 ? 7.941 -6.32 -19.125 1 98.19 178 PHE A N 1
ATOM 1473 C CA . PHE A 1 178 ? 8.312 -4.941 -18.812 1 98.19 178 PHE A CA 1
ATOM 1474 C C . PHE A 1 178 ? 8.188 -4.664 -17.328 1 98.19 178 PHE A C 1
ATOM 1476 O O . PHE A 1 178 ? 9.062 -4.043 -16.734 1 98.19 178 PHE A O 1
ATOM 1483 N N . MET A 1 179 ? 7.098 -5.125 -16.719 1 98.12 179 MET A N 1
ATOM 1484 C CA . MET A 1 179 ? 6.898 -4.953 -15.281 1 98.12 179 MET A CA 1
ATOM 1485 C C . MET A 1 179 ? 8.031 -5.609 -14.492 1 98.12 179 MET A C 1
ATOM 1487 O O . MET A 1 179 ? 8.539 -5.031 -13.531 1 98.12 179 MET A O 1
ATOM 1491 N N . ALA A 1 180 ? 8.359 -6.84 -14.867 1 97.62 180 ALA A N 1
ATOM 1492 C CA . ALA A 1 180 ? 9.445 -7.562 -14.211 1 97.62 180 ALA A CA 1
ATOM 1493 C C . ALA A 1 180 ? 10.766 -6.797 -14.32 1 97.62 180 ALA A C 1
ATOM 1495 O O . ALA A 1 180 ? 11.492 -6.648 -13.336 1 97.62 180 ALA A O 1
ATOM 1496 N N . GLU A 1 181 ? 11.086 -6.305 -15.516 1 96.69 181 GLU A N 1
ATOM 1497 C CA . GLU A 1 181 ? 12.297 -5.523 -15.75 1 96.69 181 GLU A CA 1
ATOM 1498 C C . GLU A 1 181 ? 12.312 -4.266 -14.883 1 96.69 181 GLU A C 1
ATOM 1500 O O . GLU A 1 181 ? 13.344 -3.918 -14.305 1 96.69 181 GLU A O 1
ATOM 1505 N N . GLN A 1 182 ? 11.211 -3.568 -14.844 1 96.62 182 GLN A N 1
ATOM 1506 C CA . GLN A 1 182 ? 11.125 -2.326 -14.086 1 96.62 182 GLN A CA 1
ATOM 1507 C C . GLN A 1 182 ? 11.305 -2.58 -12.594 1 96.62 182 GLN A C 1
ATOM 1509 O O . GLN A 1 182 ? 11.961 -1.797 -11.898 1 96.62 182 GLN A O 1
ATOM 1514 N N . LEU A 1 183 ? 10.648 -3.682 -12.078 1 96.62 183 LEU A N 1
ATOM 1515 C CA . LEU A 1 183 ? 10.844 -4.023 -10.672 1 96.62 183 LEU A CA 1
ATOM 1516 C C . LEU A 1 183 ? 12.32 -4.184 -10.352 1 96.62 183 LEU A C 1
ATOM 1518 O O . LEU A 1 183 ? 12.805 -3.662 -9.344 1 96.62 183 LEU A O 1
ATOM 1522 N N . LEU A 1 184 ? 13.094 -4.852 -11.18 1 93.94 184 LEU A N 1
ATOM 1523 C CA . LEU A 1 184 ? 14.516 -5.066 -10.969 1 93.94 184 LEU A CA 1
ATOM 1524 C C . LEU A 1 184 ? 15.281 -3.748 -11.031 1 93.94 184 LEU A C 1
ATOM 1526 O O . LEU A 1 184 ? 16.141 -3.488 -10.195 1 93.94 184 LEU A O 1
ATOM 1530 N N . HIS A 1 185 ? 14.984 -2.893 -12.047 1 93.38 185 HIS A N 1
ATOM 1531 C CA . HIS A 1 185 ? 15.641 -1.593 -12.164 1 93.38 185 HIS A CA 1
ATOM 1532 C C . HIS A 1 185 ? 15.398 -0.743 -10.922 1 93.38 185 HIS A C 1
ATOM 1534 O O . HIS A 1 185 ? 16.312 -0.074 -10.43 1 93.38 185 HIS A O 1
ATOM 1540 N N . ILE A 1 186 ? 14.211 -0.796 -10.398 1 93.44 186 ILE A N 1
ATOM 1541 C CA . ILE A 1 186 ? 13.836 0.005 -9.242 1 93.44 186 ILE A CA 1
ATOM 1542 C C . ILE A 1 186 ? 14.578 -0.503 -8 1 93.44 186 ILE A C 1
ATOM 1544 O O . ILE A 1 186 ? 15.086 0.289 -7.211 1 93.44 186 ILE A O 1
ATOM 1548 N N . PHE A 1 187 ? 14.664 -1.876 -7.82 1 91.25 187 PHE A N 1
ATOM 1549 C CA . PHE A 1 187 ? 15.352 -2.463 -6.672 1 91.25 187 PHE A CA 1
ATOM 1550 C C . PHE A 1 187 ? 16.828 -2.104 -6.684 1 91.25 187 PHE A C 1
ATOM 1552 O O . PHE A 1 187 ? 17.438 -1.932 -5.629 1 91.25 187 PHE A O 1
ATOM 1559 N N . ARG A 1 188 ? 17.391 -1.908 -7.879 1 88.25 188 ARG A N 1
ATOM 1560 C CA . ARG A 1 188 ? 18.812 -1.659 -8.031 1 88.25 188 ARG A CA 1
ATOM 1561 C C . ARG A 1 188 ? 19.125 -0.166 -7.969 1 88.25 188 ARG A C 1
ATOM 1563 O O . ARG A 1 188 ? 20.281 0.239 -8.039 1 88.25 188 ARG A O 1
ATOM 1570 N N . PHE A 1 189 ? 18.078 0.554 -7.812 1 84.56 189 PHE A N 1
ATOM 1571 C CA . PHE A 1 189 ? 18.25 1.998 -7.891 1 84.56 189 PHE A CA 1
ATOM 1572 C C . PHE A 1 189 ? 18.109 2.639 -6.516 1 84.56 189 PHE A C 1
ATOM 1574 O O . PHE A 1 189 ? 17.359 2.146 -5.672 1 84.56 189 PHE A O 1
ATOM 1581 N N . HIS A 1 190 ? 18.906 3.645 -6.32 1 83 190 HIS A N 1
ATOM 1582 C CA . HIS A 1 190 ? 18.75 4.523 -5.168 1 83 190 HIS A CA 1
ATOM 1583 C C . HIS A 1 190 ? 18.703 5.988 -5.598 1 83 190 HIS A C 1
ATOM 1585 O O . HIS A 1 190 ? 19.234 6.352 -6.645 1 83 190 HIS A O 1
ATOM 1591 N N . THR A 1 191 ? 18.078 6.801 -4.898 1 80.88 191 THR A N 1
ATOM 1592 C CA . THR A 1 191 ? 17.984 8.227 -5.207 1 80.88 191 THR A CA 1
ATOM 1593 C C . THR A 1 191 ? 19.078 9.008 -4.496 1 80.88 191 THR A C 1
ATOM 1595 O O . THR A 1 191 ? 19.219 8.922 -3.271 1 80.88 191 THR A O 1
ATOM 1598 N N . GLU A 1 192 ? 19.844 9.68 -5.23 1 79.56 192 GLU A N 1
ATOM 1599 C CA . GLU A 1 192 ? 20.875 10.539 -4.66 1 79.56 192 GLU A CA 1
ATOM 1600 C C . GLU A 1 192 ? 20.375 11.969 -4.508 1 79.56 192 GLU A C 1
ATOM 1602 O O . GLU A 1 192 ? 20.562 12.594 -3.463 1 79.56 192 GLU A O 1
ATOM 1607 N N . SER A 1 193 ? 19.781 12.438 -5.547 1 81.75 193 SER A N 1
ATOM 1608 C CA . SER A 1 193 ? 19.25 13.789 -5.582 1 81.75 193 SER A CA 1
ATOM 1609 C C . SER A 1 193 ? 18.016 13.875 -6.477 1 81.75 193 SER A C 1
ATOM 1611 O O . SER A 1 193 ? 17.812 13.031 -7.352 1 81.75 193 SER A O 1
ATOM 1613 N N . VAL A 1 194 ? 17.219 14.836 -6.113 1 82.69 194 VAL A N 1
ATOM 1614 C CA . VAL A 1 194 ? 16 15.055 -6.898 1 82.69 194 VAL A CA 1
ATOM 1615 C C . VAL A 1 194 ? 15.828 16.547 -7.176 1 82.69 194 VAL A C 1
ATOM 1617 O O . VAL A 1 194 ? 16.047 17.375 -6.289 1 82.69 194 VAL A O 1
ATOM 1620 N N . MET A 1 195 ? 15.539 16.797 -8.422 1 80.75 195 MET A N 1
ATOM 1621 C CA . MET A 1 195 ? 15.219 18.172 -8.773 1 80.75 195 MET A CA 1
ATOM 1622 C C . MET A 1 195 ? 13.789 18.531 -8.391 1 80.75 195 MET A C 1
ATOM 1624 O O . MET A 1 195 ? 12.883 17.703 -8.539 1 80.75 195 MET A O 1
ATOM 1628 N N . ILE A 1 196 ? 13.594 19.719 -7.879 1 84.69 196 ILE A N 1
ATOM 1629 C CA . ILE A 1 196 ? 12.289 20.188 -7.434 1 84.69 196 ILE A CA 1
ATOM 1630 C C . ILE A 1 196 ? 11.727 21.188 -8.438 1 84.69 196 ILE A C 1
ATOM 1632 O O . ILE A 1 196 ? 12.438 22.094 -8.883 1 84.69 196 ILE A O 1
ATOM 1636 N N . ARG A 1 197 ? 10.414 20.844 -8.773 1 80.19 197 ARG A N 1
ATOM 1637 C CA . ARG A 1 197 ? 9.719 21.734 -9.695 1 80.19 197 ARG A CA 1
ATOM 1638 C C . ARG A 1 197 ? 9.016 22.859 -8.945 1 80.19 197 ARG A C 1
ATOM 1640 O O . ARG A 1 197 ? 8.406 22.625 -7.898 1 80.19 197 ARG A O 1
ATOM 1647 N N . HIS A 1 198 ? 9.414 24.141 -9.078 1 68.69 198 HIS A N 1
ATOM 1648 C CA . HIS A 1 198 ? 8.672 25.25 -8.5 1 68.69 198 HIS A CA 1
ATOM 1649 C C . HIS A 1 198 ? 7.637 25.797 -9.484 1 68.69 198 HIS A C 1
ATOM 1651 O O . HIS A 1 198 ? 7.844 25.75 -10.695 1 68.69 198 HIS A O 1
ATOM 1657 N N . MET B 1 1 ? -26.734 40 -6.324 1 36.97 1 MET B N 1
ATOM 1658 C CA . MET B 1 1 ? -26.672 39.625 -4.914 1 36.97 1 MET B CA 1
ATOM 1659 C C . MET B 1 1 ? -25.234 39.438 -4.457 1 36.97 1 MET B C 1
ATOM 1661 O O . MET B 1 1 ? -24.406 38.938 -5.219 1 36.97 1 MET B O 1
ATOM 1665 N N . SER B 1 2 ? -24.594 40.125 -3.477 1 38.59 2 SER B N 1
ATOM 1666 C CA . SER B 1 2 ? -23.203 40.125 -3.016 1 38.59 2 SER B CA 1
ATOM 1667 C C . SER B 1 2 ? -22.719 38.688 -2.77 1 38.59 2 SER B C 1
ATOM 1669 O O . SER B 1 2 ? -23.469 37.875 -2.242 1 38.59 2 SER B O 1
ATOM 1671 N N . ILE B 1 3 ? -21.938 38.094 -3.584 1 44.31 3 ILE B N 1
ATOM 1672 C CA . ILE B 1 3 ? -21.25 36.844 -3.355 1 44.31 3 ILE B CA 1
ATOM 1673 C C . ILE B 1 3 ? -20.828 36.719 -1.892 1 44.31 3 ILE B C 1
ATOM 1675 O O . ILE B 1 3 ? -19.984 37.5 -1.428 1 44.31 3 ILE B O 1
ATOM 1679 N N . THR B 1 4 ? -21.734 36.594 -0.926 1 43.16 4 THR B N 1
ATOM 1680 C CA . THR B 1 4 ? -21.484 36.562 0.509 1 43.16 4 THR B CA 1
ATOM 1681 C C . THR B 1 4 ? -20.312 35.625 0.823 1 43.16 4 THR B C 1
ATOM 1683 O O . THR B 1 4 ? -20.359 34.438 0.482 1 43.16 4 THR B O 1
ATOM 1686 N N . TYR B 1 5 ? -19.062 36.062 0.77 1 46.44 5 TYR B N 1
ATOM 1687 C CA . TYR B 1 5 ? -17.844 35.438 1.289 1 46.44 5 TYR B CA 1
ATOM 1688 C C . TYR B 1 5 ? -18.141 34.531 2.479 1 46.44 5 TYR B C 1
ATOM 1690 O O . TYR B 1 5 ? -18.969 34.875 3.33 1 46.44 5 TYR B O 1
ATOM 1698 N N . PRO B 1 6 ? -18.078 33.219 2.365 1 53.06 6 PRO B N 1
ATOM 1699 C CA . PRO B 1 6 ? -18.438 32.531 3.605 1 53.06 6 PRO B CA 1
ATOM 1700 C C . PRO B 1 6 ? -18.031 33.312 4.852 1 53.06 6 PRO B C 1
ATOM 1702 O O . PRO B 1 6 ? -16.938 33.906 4.906 1 53.06 6 PRO B O 1
ATOM 1705 N N . ASP B 1 7 ? -19.016 33.875 5.633 1 63.91 7 ASP B N 1
ATOM 1706 C CA . ASP B 1 7 ? -18.922 34.75 6.812 1 63.91 7 ASP B CA 1
ATOM 1707 C C . ASP B 1 7 ? -17.891 34.188 7.809 1 63.91 7 ASP B C 1
ATOM 1709 O O . ASP B 1 7 ? -17.828 32.969 8.023 1 63.91 7 ASP B O 1
ATOM 1713 N N . LYS B 1 8 ? -16.688 34.875 8.047 1 77.31 8 LYS B N 1
ATOM 1714 C CA . LYS B 1 8 ? -15.703 34.625 9.094 1 77.31 8 LYS B CA 1
ATOM 1715 C C . LYS B 1 8 ? -16.312 33.844 10.258 1 77.31 8 LYS B C 1
ATOM 1717 O O . LYS B 1 8 ? -15.633 33.031 10.891 1 77.31 8 LYS B O 1
ATOM 1722 N N . ARG B 1 9 ? -17.547 34.156 10.43 1 77.81 9 ARG B N 1
ATOM 1723 C CA . ARG B 1 9 ? -18.25 33.469 11.516 1 77.81 9 ARG B CA 1
ATOM 1724 C C . ARG B 1 9 ? -18.453 32 11.203 1 77.81 9 ARG B C 1
ATOM 1726 O O . ARG B 1 9 ? -18.297 31.141 12.078 1 77.81 9 ARG B O 1
ATOM 1733 N N . VAL B 1 10 ? -18.719 31.672 9.898 1 82.62 10 VAL B N 1
ATOM 1734 C CA . VAL B 1 10 ? -18.922 30.297 9.469 1 82.62 10 VAL B CA 1
ATOM 1735 C C . VAL B 1 10 ? -17.625 29.516 9.594 1 82.62 10 VAL B C 1
ATOM 1737 O O . VAL B 1 10 ? -17.609 28.391 10.109 1 82.62 10 VAL B O 1
ATOM 1740 N N . GLU B 1 11 ? -16.594 30.078 9.172 1 88.06 11 GLU B N 1
ATOM 1741 C CA . GLU B 1 11 ? -15.289 29.422 9.234 1 88.06 11 GLU B CA 1
ATOM 1742 C C . GLU B 1 11 ? -14.883 29.141 10.68 1 88.06 11 GLU B C 1
ATOM 1744 O O . GLU B 1 11 ? -14.32 28.094 10.977 1 88.06 11 GLU B O 1
ATOM 1749 N N . ARG B 1 12 ? -15.18 30.109 11.523 1 90.75 12 ARG B N 1
ATOM 1750 C CA . ARG B 1 12 ? -14.859 29.938 12.938 1 90.75 12 ARG B CA 1
ATOM 1751 C C . ARG B 1 12 ? -15.641 28.781 13.539 1 90.75 12 ARG B C 1
ATOM 1753 O O . ARG B 1 12 ? -15.094 28 14.32 1 90.75 12 ARG B O 1
ATOM 1760 N N . THR B 1 13 ? -16.891 28.703 13.211 1 92.88 13 THR B N 1
ATOM 1761 C CA . THR B 1 13 ? -17.75 27.641 13.711 1 92.88 13 THR B CA 1
ATOM 1762 C C . THR B 1 13 ? -17.234 26.281 13.234 1 92.88 13 THR B C 1
ATOM 1764 O O . THR B 1 13 ? -17.109 25.344 14.031 1 92.88 13 THR 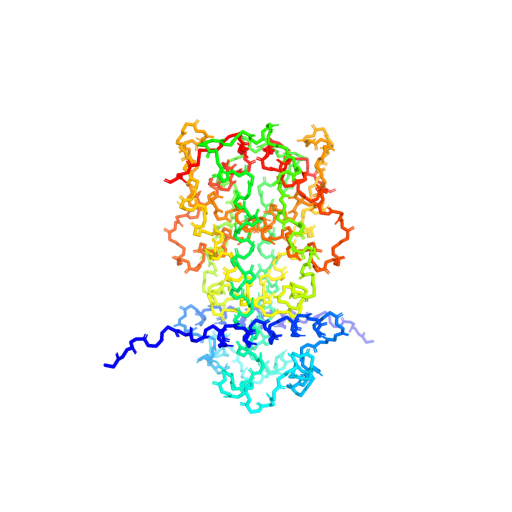B O 1
ATOM 1767 N N . GLN B 1 14 ? -16.922 26.156 11.969 1 95.19 14 GLN B N 1
ATOM 1768 C CA . GLN B 1 14 ? -16.438 24.906 11.398 1 95.19 14 GLN B CA 1
ATOM 1769 C C . GLN B 1 14 ? -15.125 24.484 12.055 1 95.19 14 GLN B C 1
ATOM 1771 O O . GLN B 1 14 ? -14.938 23.312 12.375 1 95.19 14 GLN B O 1
ATOM 1776 N N . HIS B 1 15 ? -14.328 25.453 12.227 1 96 15 HIS B N 1
ATOM 1777 C CA . HIS B 1 15 ? -13.047 25.188 12.875 1 96 15 HIS B CA 1
ATOM 1778 C C . HIS B 1 15 ? -13.242 24.672 14.297 1 96 15 HIS B C 1
ATOM 1780 O O . HIS B 1 15 ? -12.594 23.703 14.703 1 96 15 HIS B O 1
ATOM 1786 N N . ALA B 1 16 ? -14.141 25.312 15.008 1 96.5 16 ALA B N 1
ATOM 1787 C CA . ALA B 1 16 ? -14.43 24.906 16.375 1 96.5 16 ALA B CA 1
ATOM 1788 C C . ALA B 1 16 ? -14.977 23.469 16.422 1 96.5 16 ALA B C 1
ATOM 1790 O O . ALA B 1 16 ? -14.609 22.688 17.297 1 96.5 16 ALA B O 1
ATOM 1791 N N . LEU B 1 17 ? -15.812 23.188 15.531 1 97.75 17 LEU B N 1
ATOM 1792 C CA . LEU B 1 17 ? -16.406 21.859 15.469 1 97.75 17 LEU B CA 1
ATOM 1793 C C . LEU B 1 17 ? -15.352 20.812 15.133 1 97.75 17 LEU B C 1
ATOM 1795 O O . LEU B 1 17 ? -15.344 19.719 15.711 1 97.75 17 LEU B O 1
ATOM 1799 N N . LYS B 1 18 ? -14.461 21.109 14.219 1 97.25 18 LYS B N 1
ATOM 1800 C CA . LYS B 1 18 ? -13.391 20.203 13.852 1 97.25 18 LYS B CA 1
ATOM 1801 C C . LYS B 1 18 ? -12.445 19.953 15.016 1 97.25 18 LYS B C 1
ATOM 1803 O O . LYS B 1 18 ? -12.062 18.812 15.289 1 97.25 18 LYS B O 1
ATOM 1808 N N . ILE B 1 19 ? -12.109 21.016 15.711 1 96.94 19 ILE B N 1
ATOM 1809 C CA . ILE B 1 19 ? -11.234 20.891 16.875 1 96.94 19 ILE B CA 1
ATOM 1810 C C . ILE B 1 19 ? -11.914 20.031 17.938 1 96.94 19 ILE B C 1
ATOM 1812 O O . ILE B 1 19 ? -11.273 19.188 18.562 1 96.94 19 ILE B O 1
ATOM 1816 N N . ALA B 1 20 ? -13.18 20.266 18.125 1 97.81 20 ALA B N 1
ATOM 1817 C CA . ALA B 1 20 ? -13.953 19.5 19.094 1 97.81 20 ALA B CA 1
ATOM 1818 C C . ALA B 1 20 ? -13.953 18.016 18.75 1 97.81 20 ALA B C 1
ATOM 1820 O O . ALA B 1 20 ? -13.719 17.156 19.609 1 97.81 20 ALA B O 1
ATOM 1821 N N . LEU B 1 21 ? -14.188 17.719 17.5 1 97.81 21 LEU B N 1
ATOM 1822 C CA . LEU B 1 21 ? -14.188 16.328 17.062 1 97.81 21 LEU B CA 1
ATOM 1823 C C . LEU B 1 21 ? -12.82 15.688 17.281 1 97.81 21 LEU B C 1
ATOM 1825 O O . LEU B 1 21 ? -12.734 14.555 17.766 1 97.81 21 LEU B O 1
ATOM 1829 N N . MET B 1 22 ? -11.805 16.391 16.953 1 96.38 22 MET B N 1
ATOM 1830 C CA . MET B 1 22 ? -10.445 15.891 17.125 1 96.38 22 MET B CA 1
ATOM 1831 C C . MET B 1 22 ? -10.172 15.555 18.578 1 96.38 22 MET B C 1
ATOM 1833 O O . MET B 1 22 ? -9.594 14.516 18.891 1 96.38 22 MET B O 1
ATOM 1837 N N . LYS B 1 23 ? -10.594 16.406 19.453 1 96.75 23 LYS B N 1
ATOM 1838 C CA . LYS B 1 23 ? -10.414 16.203 20.891 1 96.75 23 LYS B CA 1
ATOM 1839 C C . LYS B 1 23 ? -11.164 14.961 21.359 1 96.75 23 LYS B C 1
ATOM 1841 O O . LYS B 1 23 ? -10.641 14.18 22.156 1 96.75 23 LYS B O 1
ATOM 1846 N N . LEU B 1 24 ? -12.328 14.82 20.891 1 97.5 24 LEU B N 1
ATOM 1847 C CA . LEU B 1 24 ? -13.164 13.695 21.312 1 97.5 24 LEU B CA 1
ATOM 1848 C C . LEU B 1 24 ? -12.625 12.383 20.75 1 97.5 24 LEU B C 1
ATOM 1850 O O . LEU B 1 24 ? -12.68 11.344 21.422 1 97.5 24 LEU B O 1
ATOM 1854 N N . LEU B 1 25 ? -12.047 12.422 19.531 1 95.38 25 LEU B N 1
ATOM 1855 C CA . LEU B 1 25 ? -11.477 11.234 18.922 1 95.38 25 LEU B CA 1
ATOM 1856 C C . LEU B 1 25 ? -10.297 10.711 19.734 1 95.38 25 LEU B C 1
ATOM 1858 O O . LEU B 1 25 ? -9.977 9.523 19.688 1 95.38 25 LEU B O 1
ATOM 1862 N N . ALA B 1 26 ? -9.688 11.586 20.484 1 93.44 26 ALA B N 1
ATOM 1863 C CA . ALA B 1 26 ? -8.555 11.203 21.328 1 93.44 26 ALA B CA 1
ATOM 1864 C C . ALA B 1 26 ? -9.023 10.414 22.547 1 93.44 26 ALA B C 1
ATOM 1866 O O . ALA B 1 26 ? -8.234 9.703 23.172 1 93.44 26 ALA B O 1
ATOM 1867 N N . LYS B 1 27 ? -10.312 10.477 22.797 1 93.88 27 LYS B N 1
ATOM 1868 C CA . LYS B 1 27 ? -10.828 9.914 24.047 1 93.88 27 LYS B CA 1
ATOM 1869 C C . LYS B 1 27 ? -11.672 8.672 23.766 1 93.88 27 LYS B C 1
ATOM 1871 O O . LYS B 1 27 ? -11.766 7.781 24.625 1 93.88 27 LYS B O 1
ATOM 1876 N N . LYS B 1 28 ? -12.352 8.672 22.578 1 92.44 28 LYS B N 1
ATOM 1877 C CA . LYS B 1 28 ? -13.234 7.543 22.297 1 92.44 28 LYS B CA 1
ATOM 1878 C C . LYS B 1 28 ? -13.438 7.355 20.797 1 92.44 28 LYS B C 1
ATOM 1880 O O . LYS B 1 28 ? -13.102 8.242 20 1 92.44 28 LYS B O 1
ATOM 1885 N N . ALA B 1 29 ? -14.031 6.191 20.453 1 91.75 29 ALA B N 1
ATOM 1886 C CA . ALA B 1 29 ? -14.281 5.852 19.047 1 91.75 29 ALA B CA 1
ATOM 1887 C C . ALA B 1 29 ? -15.367 6.746 18.453 1 91.75 29 ALA B C 1
ATOM 1889 O O . ALA B 1 29 ? -16.266 7.207 19.156 1 91.75 29 ALA B O 1
ATOM 1890 N N . LEU B 1 30 ? -15.289 6.895 17.156 1 93.94 30 LEU B N 1
ATOM 1891 C CA . LEU B 1 30 ? -16.188 7.793 16.438 1 93.94 30 LEU B CA 1
ATOM 1892 C C . LEU B 1 30 ? -17.656 7.402 16.688 1 93.94 30 LEU B C 1
ATOM 1894 O O . LEU B 1 30 ? -18.5 8.266 16.922 1 93.94 30 LEU B O 1
ATOM 1898 N N . HIS B 1 31 ? -17.906 6.082 16.609 1 92.44 31 HIS B N 1
ATOM 1899 C CA . HIS B 1 31 ? -19.281 5.629 16.703 1 92.44 31 HIS B CA 1
ATOM 1900 C C . HIS B 1 31 ? -19.859 5.879 18.094 1 92.44 31 HIS B C 1
ATOM 1902 O O . HIS B 1 31 ? -21.078 5.855 18.281 1 92.44 31 HIS B O 1
ATOM 1908 N N . LYS B 1 32 ? -19.109 6.172 19.031 1 95.75 32 LYS B N 1
ATOM 1909 C CA . LYS B 1 32 ? -19.547 6.438 20.391 1 95.75 32 LYS B CA 1
ATOM 1910 C C . LYS B 1 32 ? -19.688 7.938 20.641 1 95.75 32 LYS B C 1
ATOM 1912 O O . LYS B 1 32 ? -20.156 8.352 21.719 1 95.75 32 LYS B O 1
ATOM 1917 N N . ILE B 1 33 ? -19.234 8.742 19.75 1 97.12 33 ILE B N 1
ATOM 1918 C CA . ILE B 1 33 ? -19.312 10.195 19.906 1 97.12 33 ILE B CA 1
ATOM 1919 C C . ILE B 1 33 ? -20.672 10.688 19.422 1 97.12 33 ILE B C 1
ATOM 1921 O O . ILE B 1 33 ? -21.109 10.352 18.328 1 97.12 33 ILE B O 1
ATOM 1925 N N . HIS B 1 34 ? -21.312 11.492 20.25 1 97.31 34 HIS B N 1
ATOM 1926 C CA . HIS B 1 34 ? -22.594 12.086 19.891 1 97.31 34 HIS B CA 1
ATOM 1927 C C . HIS B 1 34 ? -22.422 13.539 19.453 1 97.31 34 HIS B C 1
ATOM 1929 O O . HIS B 1 34 ? -21.531 14.242 19.953 1 97.31 34 HIS B O 1
ATOM 1935 N N . ILE B 1 35 ? -23.344 13.938 18.656 1 97.75 35 ILE B N 1
ATOM 1936 C CA . ILE B 1 35 ? -23.297 15.305 18.141 1 97.75 35 ILE B CA 1
ATOM 1937 C C . ILE B 1 35 ? -23.391 16.297 19.297 1 97.75 35 ILE B C 1
ATOM 1939 O O . ILE B 1 35 ? -22.734 17.344 19.281 1 97.75 35 ILE B O 1
ATOM 1943 N N . SER B 1 36 ? -24.141 15.914 20.328 1 97.56 36 SER B N 1
ATOM 1944 C CA . SER B 1 36 ? -24.266 16.781 21.484 1 97.56 36 SER B CA 1
ATOM 1945 C C . SER B 1 36 ? -22.922 17.016 22.156 1 97.56 36 SER B C 1
ATOM 1947 O O . SER B 1 36 ? -22.625 18.109 22.625 1 97.56 36 SER B O 1
ATOM 1949 N N . GLU B 1 37 ? -22.109 16.016 22.203 1 98.12 37 GLU B N 1
ATOM 1950 C CA . GLU B 1 37 ? -20.781 16.141 22.797 1 98.12 37 GLU B CA 1
ATOM 1951 C C . GLU B 1 37 ? -19.891 17.047 21.969 1 98.12 37 GLU B C 1
ATOM 1953 O O . GLU B 1 37 ? -19.125 17.844 22.516 1 98.12 37 GLU B O 1
ATOM 1958 N N . ILE B 1 38 ? -20 16.906 20.656 1 98.31 38 ILE B N 1
ATOM 1959 C CA . ILE B 1 38 ? -19.219 17.734 19.734 1 98.31 38 ILE B CA 1
ATOM 1960 C C . ILE B 1 38 ? -19.594 19.203 19.922 1 98.31 38 ILE B C 1
ATOM 1962 O O . ILE B 1 38 ? -18.719 20.062 20.062 1 98.31 38 ILE B O 1
ATOM 1966 N N . THR B 1 39 ? -20.891 19.469 19.938 1 98.12 39 THR B N 1
ATOM 1967 C CA . THR B 1 39 ? -21.359 20.844 20.031 1 98.12 39 THR B CA 1
ATOM 1968 C C . THR B 1 39 ? -21.031 21.438 21.391 1 98.12 39 THR B C 1
ATOM 1970 O O . THR B 1 39 ? -20.656 22.609 21.5 1 98.12 39 THR B O 1
ATOM 1973 N N . GLU B 1 40 ? -21.156 20.672 22.469 1 98.19 40 GLU B N 1
ATOM 1974 C CA . GLU B 1 40 ? -20.797 21.125 23.797 1 98.19 40 GLU B CA 1
ATOM 1975 C C . GLU B 1 40 ? -19.312 21.484 23.875 1 98.19 40 GLU B C 1
ATOM 1977 O O . GLU B 1 40 ? -18.953 22.547 24.391 1 98.19 40 GLU B O 1
ATOM 1982 N N . GLU B 1 41 ? -18.5 20.641 23.344 1 97.69 41 GLU B N 1
ATOM 1983 C CA . GLU B 1 41 ? -17.062 20.875 23.328 1 97.69 41 GLU B CA 1
ATOM 1984 C C . GLU B 1 41 ? -16.703 22.109 22.5 1 97.69 41 GLU B C 1
ATOM 1986 O O . GLU B 1 41 ? -15.781 22.859 22.844 1 97.69 41 GLU B O 1
ATOM 1991 N N . ALA B 1 42 ? -17.438 22.328 21.422 1 97.5 42 ALA B N 1
ATOM 1992 C CA . ALA B 1 42 ? -17.156 23.422 20.484 1 97.5 42 ALA B CA 1
ATOM 1993 C C . ALA B 1 42 ? -17.766 24.734 20.984 1 97.5 42 ALA B C 1
ATOM 1995 O O . ALA B 1 42 ? -17.422 25.812 20.484 1 97.5 42 ALA B O 1
ATOM 1996 N N . GLY B 1 43 ? -18.734 24.641 21.875 1 97.12 43 GLY B N 1
ATOM 1997 C CA . GLY B 1 43 ? -19.406 25.828 22.391 1 97.12 43 GLY B CA 1
ATOM 1998 C C . GLY B 1 43 ? -20.422 26.391 21.406 1 97.12 43 GLY B C 1
ATOM 1999 O O . GLY B 1 43 ? -20.547 27.609 21.266 1 97.12 43 GLY B O 1
ATOM 2000 N N . VAL B 1 44 ? -21.016 25.5 20.703 1 96.62 44 VAL B N 1
ATOM 2001 C CA . VAL B 1 44 ? -22.047 25.922 19.75 1 96.62 44 VAL B CA 1
ATOM 2002 C C . VAL B 1 44 ? -23.312 25.109 19.984 1 96.62 44 VAL B C 1
ATOM 2004 O O . VAL B 1 44 ? -23.297 24.094 20.672 1 96.62 44 VAL B O 1
ATOM 2007 N N . SER B 1 45 ? -24.438 25.609 19.422 1 95.56 45 SER B N 1
ATOM 2008 C CA . SER B 1 45 ? -25.703 24.906 19.578 1 95.56 45 SER B CA 1
ATOM 2009 C C . SER B 1 45 ? -25.828 23.75 18.594 1 95.56 45 SER B C 1
ATOM 2011 O O . SER B 1 45 ? -25.125 23.719 17.578 1 95.56 45 SER B O 1
ATOM 2013 N N . ARG B 1 46 ? -26.719 22.828 18.922 1 95.88 46 ARG B N 1
ATOM 2014 C CA . ARG B 1 46 ? -27.016 21.75 18 1 95.88 46 ARG B CA 1
ATOM 2015 C C . ARG B 1 46 ? -27.578 22.281 16.688 1 95.88 46 ARG B C 1
ATOM 2017 O O . ARG B 1 46 ? -27.281 21.75 15.617 1 95.88 46 ARG B O 1
ATOM 2024 N N . GLY B 1 47 ? -28.422 23.266 16.766 1 95.81 47 GLY B N 1
ATOM 2025 C CA . GLY B 1 47 ? -28.953 23.906 15.586 1 95.81 47 GLY B CA 1
ATOM 2026 C C . GLY B 1 47 ? -27.875 24.422 14.641 1 95.81 47 GLY B C 1
ATOM 2027 O O . GLY B 1 47 ? -27.984 24.25 13.43 1 95.81 47 GLY B O 1
ATOM 2028 N N . THR B 1 48 ? -26.922 25 15.242 1 95.31 48 THR B N 1
ATOM 2029 C CA . THR B 1 48 ? -25.797 25.516 14.469 1 95.31 48 THR B CA 1
ATOM 2030 C C . THR B 1 48 ? -25.078 24.375 13.75 1 95.31 48 THR B C 1
ATOM 2032 O O . THR B 1 48 ? -24.688 24.516 12.586 1 95.31 48 THR B O 1
ATOM 2035 N N . PHE B 1 49 ? -24.844 23.203 14.422 1 97.56 49 PHE B N 1
ATOM 2036 C CA . PHE B 1 49 ? -24.25 22.047 13.781 1 97.56 49 PHE B CA 1
ATOM 2037 C C . PHE B 1 49 ? -25.016 21.672 12.523 1 97.56 49 PHE B C 1
ATOM 2039 O O . PHE B 1 49 ? -24.422 21.469 11.461 1 97.56 49 PHE B O 1
ATOM 2046 N N . TYR B 1 50 ? -26.328 21.688 12.586 1 96.38 50 TYR B N 1
ATOM 2047 C CA . TYR B 1 50 ? -27.172 21.188 11.508 1 96.38 50 TYR B CA 1
ATOM 2048 C C . TYR B 1 50 ? -27.281 22.188 10.375 1 96.38 50 TYR B C 1
ATOM 2050 O O . TYR B 1 50 ? -27.734 21.859 9.273 1 96.38 50 TYR B O 1
ATOM 2058 N N . THR B 1 51 ? -26.922 23.406 10.617 1 95.56 51 THR B N 1
ATOM 2059 C CA . THR B 1 51 ? -26.828 24.391 9.555 1 95.56 51 THR B CA 1
ATOM 2060 C C . THR B 1 51 ? -25.656 24.078 8.625 1 95.56 51 THR B C 1
ATOM 2062 O O . THR B 1 51 ? -25.656 24.453 7.453 1 95.56 51 THR B O 1
ATOM 2065 N N . HIS B 1 52 ? -24.703 23.328 9.18 1 95.81 52 HIS B N 1
ATOM 2066 C CA . HIS B 1 52 ? -23.469 23.094 8.438 1 95.81 52 HIS B CA 1
ATOM 2067 C C . HIS B 1 52 ? -23.359 21.656 7.973 1 95.81 52 HIS B C 1
ATOM 2069 O O . HIS B 1 52 ? -22.812 21.375 6.91 1 95.81 52 HIS B O 1
ATOM 2075 N N . TYR B 1 53 ? -23.844 20.781 8.852 1 97.19 53 TYR B N 1
ATOM 2076 C CA . TYR B 1 53 ? -23.672 19.359 8.609 1 97.19 53 TYR B CA 1
ATOM 2077 C C . TYR B 1 53 ? -24.969 18.594 8.875 1 97.19 53 TYR B C 1
ATOM 2079 O O . TYR B 1 53 ? -25.766 19 9.727 1 97.19 53 TYR B O 1
ATOM 2087 N N . GLU B 1 54 ? -25.125 17.438 8.227 1 97.19 54 GLU B N 1
ATOM 2088 C CA . GLU B 1 54 ? -26.266 16.562 8.461 1 97.19 54 GLU B CA 1
ATOM 2089 C C . GLU B 1 54 ? -25.938 15.484 9.484 1 97.19 54 GLU B C 1
ATOM 2091 O O . GLU B 1 54 ? -26.828 15.039 10.227 1 97.19 54 GLU B O 1
ATOM 2096 N N . LYS B 1 55 ? -24.766 15.062 9.516 1 97.25 55 LYS B N 1
ATOM 2097 C CA . LYS B 1 55 ? -24.266 14.008 10.391 1 97.25 55 LYS B CA 1
ATOM 2098 C C . LYS B 1 55 ? -22.781 14.234 10.727 1 97.25 55 LYS B C 1
ATOM 2100 O O . LYS B 1 55 ? -22.125 15.055 10.094 1 97.25 55 LYS B O 1
ATOM 2105 N N . LYS B 1 56 ? -22.266 13.609 11.703 1 96.69 56 LYS B N 1
ATOM 2106 C CA . LYS B 1 56 ? -20.891 13.836 12.141 1 96.69 56 LYS B CA 1
ATOM 2107 C C . LYS B 1 56 ? -19.891 13.336 11.109 1 96.69 56 LYS B C 1
ATOM 2109 O O . LYS B 1 56 ? -18.766 13.812 11.039 1 96.69 56 LYS B O 1
ATOM 2114 N N . GLU B 1 57 ? -20.312 12.391 10.25 1 96.38 57 GLU B N 1
ATOM 2115 C CA . GLU B 1 57 ? -19.438 11.891 9.188 1 96.38 57 GLU B CA 1
ATOM 2116 C C . GLU B 1 57 ? -19.109 12.984 8.172 1 96.38 57 GLU B C 1
ATOM 2118 O O . GLU B 1 57 ? -18.047 12.984 7.57 1 96.38 57 GLU B O 1
ATOM 2123 N N . ASP B 1 58 ? -20.016 13.906 7.988 1 97.25 58 ASP B N 1
ATOM 2124 C CA . ASP B 1 58 ? -19.734 15.055 7.133 1 97.25 58 ASP B CA 1
ATOM 2125 C C . ASP B 1 58 ? -18.594 15.906 7.707 1 97.25 58 ASP B C 1
ATOM 2127 O O . ASP B 1 58 ? -17.734 16.375 6.969 1 97.25 58 ASP B O 1
ATOM 2131 N N . LEU B 1 59 ? -18.719 16.109 9 1 97.56 59 LEU B N 1
ATOM 2132 C CA . LEU B 1 59 ? -17.672 16.844 9.711 1 97.56 59 LEU B CA 1
ATOM 2133 C C . LEU B 1 59 ? -16.328 16.109 9.602 1 97.56 59 LEU B C 1
ATOM 2135 O O . LEU B 1 59 ? -15.297 16.75 9.375 1 97.56 59 LEU B O 1
ATOM 2139 N N . LEU B 1 60 ? -16.344 14.789 9.703 1 97.06 60 LEU B N 1
ATOM 2140 C CA . LEU B 1 60 ? -15.141 13.977 9.578 1 97.06 60 LEU B CA 1
ATOM 2141 C C . LEU B 1 60 ? -14.531 14.117 8.18 1 97.06 60 LEU B C 1
ATOM 2143 O O . LEU B 1 60 ? -13.312 14.195 8.039 1 97.06 60 LEU B O 1
ATOM 2147 N N . ASP B 1 61 ? -15.367 14.164 7.199 1 96.69 61 ASP B N 1
ATOM 2148 C CA . ASP B 1 61 ? -14.898 14.312 5.82 1 96.69 61 ASP B CA 1
ATOM 2149 C C . ASP B 1 61 ? -14.156 15.633 5.637 1 96.69 61 ASP B C 1
ATOM 2151 O O . ASP B 1 61 ? -13.109 15.672 4.988 1 96.69 61 ASP B O 1
ATOM 2155 N N . GLU B 1 62 ? -14.695 16.625 6.164 1 96.88 62 GLU B N 1
ATOM 2156 C CA . GLU B 1 62 ? -14.031 17.922 6.059 1 96.88 62 GLU B CA 1
ATOM 2157 C C . GLU B 1 62 ? -12.727 17.938 6.848 1 96.88 62 GLU B C 1
ATOM 2159 O O . GLU B 1 62 ? -11.734 18.516 6.398 1 96.88 62 GLU B O 1
ATOM 2164 N N . LEU B 1 63 ? -12.789 17.359 8.039 1 97.06 63 LEU B N 1
ATOM 2165 C CA . LEU B 1 63 ? -11.562 17.234 8.82 1 97.06 63 LEU B CA 1
ATOM 2166 C C . LEU B 1 63 ? -10.5 16.469 8.047 1 97.06 63 LEU B C 1
ATOM 2168 O O . LEU B 1 63 ? -9.32 16.797 8.102 1 97.06 63 LEU B O 1
ATOM 2172 N N . SER B 1 64 ? -10.898 15.445 7.336 1 97.12 64 SER B N 1
ATOM 2173 C CA . SER B 1 64 ? -9.992 14.648 6.516 1 97.12 64 SER B CA 1
ATOM 2174 C C . SER B 1 64 ? -9.305 15.5 5.453 1 97.12 64 SER B C 1
ATOM 2176 O O . SER B 1 64 ? -8.117 15.336 5.188 1 97.12 64 SER B O 1
ATOM 2178 N N . GLU B 1 65 ? -10.078 16.375 4.852 1 97.31 65 GLU B N 1
ATOM 2179 C CA . GLU B 1 65 ? -9.508 17.266 3.852 1 97.31 65 GLU B CA 1
ATOM 2180 C C . GLU B 1 65 ? -8.469 18.203 4.473 1 97.31 65 GLU B C 1
ATOM 2182 O O . GLU B 1 65 ? -7.414 18.438 3.883 1 97.31 65 GLU B O 1
ATOM 2187 N N . ASP B 1 66 ? -8.781 18.719 5.641 1 97.25 66 ASP B N 1
ATOM 2188 C CA . ASP B 1 66 ? -7.832 19.562 6.363 1 97.25 66 ASP B CA 1
ATOM 2189 C C . ASP B 1 66 ? -6.547 18.797 6.672 1 97.25 66 ASP B C 1
ATOM 2191 O O . ASP B 1 66 ? -5.449 19.328 6.52 1 97.25 66 ASP B O 1
ATOM 2195 N N . MET B 1 67 ? -6.695 17.578 7.125 1 97.31 67 MET B N 1
ATOM 2196 C CA . MET B 1 67 ? -5.551 16.75 7.496 1 97.31 67 MET B CA 1
ATOM 2197 C C . MET B 1 67 ? -4.68 16.453 6.281 1 97.31 67 MET B C 1
ATOM 2199 O O . MET B 1 67 ? -3.451 16.422 6.383 1 97.31 67 MET B O 1
ATOM 2203 N N . LEU B 1 68 ? -5.297 16.219 5.145 1 97.81 68 LEU B N 1
ATOM 2204 C CA . LEU B 1 68 ? -4.547 16 3.91 1 97.81 68 LEU B CA 1
ATOM 2205 C C . LEU B 1 68 ? -3.732 17.234 3.541 1 97.81 68 LEU B C 1
ATOM 2207 O O . LEU B 1 68 ? -2.592 17.109 3.084 1 97.81 68 LEU B O 1
ATOM 2211 N N . GLU B 1 69 ? -4.34 18.375 3.689 1 97.81 69 GLU B N 1
ATOM 2212 C CA . GLU B 1 69 ? -3.627 19.625 3.422 1 97.81 69 GLU B CA 1
ATOM 2213 C C . GLU B 1 69 ? -2.436 19.797 4.359 1 97.81 69 GLU B C 1
ATOM 2215 O O . GLU B 1 69 ? -1.345 20.172 3.926 1 97.81 69 GLU B O 1
ATOM 2220 N N . GLU B 1 70 ? -2.648 19.547 5.613 1 97.94 70 GLU B N 1
ATOM 2221 C CA . GLU B 1 70 ? -1.568 19.641 6.594 1 97.94 70 GLU B CA 1
ATOM 2222 C C . GLU B 1 70 ? -0.469 18.625 6.305 1 97.94 70 GLU B C 1
ATOM 2224 O O . GLU B 1 70 ? 0.716 18.922 6.465 1 97.94 70 GLU B O 1
ATOM 2229 N N . MET B 1 71 ? -0.866 17.406 5.945 1 98.25 71 MET B N 1
ATOM 2230 C CA . MET B 1 71 ? 0.103 16.391 5.547 1 98.25 71 MET B CA 1
ATOM 2231 C C . MET B 1 71 ? 0.943 16.875 4.371 1 98.25 71 MET B C 1
ATOM 2233 O O . MET B 1 71 ? 2.156 16.656 4.34 1 98.25 71 MET B O 1
ATOM 2237 N N . THR B 1 72 ? 0.284 17.531 3.408 1 98 72 THR B N 1
ATOM 2238 C CA . THR B 1 72 ? 0.956 18.062 2.229 1 98 72 THR B CA 1
ATOM 2239 C C . THR B 1 72 ? 2.008 19.094 2.625 1 98 72 THR B C 1
ATOM 2241 O O . THR B 1 72 ? 3.131 19.078 2.119 1 98 72 THR B O 1
ATOM 2244 N N . ILE B 1 73 ? 1.648 19.953 3.547 1 97.5 73 ILE B N 1
ATOM 2245 C CA . ILE B 1 73 ? 2.568 20.969 4.039 1 97.5 73 ILE B CA 1
ATOM 2246 C C . ILE B 1 73 ? 3.77 20.297 4.707 1 97.5 73 ILE B C 1
ATOM 2248 O O . ILE B 1 73 ? 4.918 20.672 4.445 1 97.5 73 ILE B O 1
ATOM 2252 N N . ALA B 1 74 ? 3.521 19.312 5.527 1 97.75 74 ALA B N 1
ATOM 2253 C CA . ALA B 1 74 ? 4.59 18.578 6.203 1 97.75 74 ALA B CA 1
ATOM 2254 C C . ALA B 1 74 ? 5.48 17.859 5.199 1 97.75 74 ALA B C 1
ATOM 2256 O O . ALA B 1 74 ? 6.703 17.812 5.355 1 97.75 74 ALA B O 1
ATOM 2257 N N . PHE B 1 75 ? 4.906 17.281 4.16 1 97.19 75 PHE B N 1
ATOM 2258 C CA . PHE B 1 75 ? 5.621 16.547 3.125 1 97.19 75 PHE B CA 1
ATOM 2259 C C . PHE B 1 75 ? 6.566 17.469 2.361 1 97.19 75 PHE B C 1
ATOM 2261 O O . PHE B 1 75 ? 7.676 17.078 2.008 1 97.19 75 PHE B O 1
ATOM 2268 N N . ARG B 1 76 ? 6.199 18.688 2.139 1 95.81 76 ARG B N 1
ATOM 2269 C CA . ARG B 1 76 ? 6.93 19.625 1.297 1 95.81 76 ARG B CA 1
ATOM 2270 C C . ARG B 1 76 ? 8.031 20.328 2.086 1 95.81 76 ARG B C 1
ATOM 2272 O O . ARG B 1 76 ? 8.945 20.906 1.501 1 95.81 76 ARG B O 1
ATOM 2279 N N . LYS B 1 77 ? 7.941 20.281 3.379 1 95.38 77 LYS B N 1
ATOM 2280 C CA . LYS B 1 77 ? 8.773 21.125 4.242 1 95.38 77 LYS B CA 1
ATOM 2281 C C . LYS B 1 77 ? 10.25 20.938 3.928 1 95.38 77 LYS B C 1
ATOM 2283 O O . LYS B 1 77 ? 11 21.906 3.816 1 95.38 77 LYS B O 1
ATOM 2288 N N . PRO B 1 78 ? 10.758 19.703 3.68 1 93.44 78 PRO B N 1
ATOM 2289 C CA . PRO B 1 78 ? 12.195 19.484 3.488 1 93.44 78 PRO B CA 1
ATOM 2290 C C . PRO B 1 78 ? 12.719 20.141 2.211 1 93.44 78 PRO B C 1
ATOM 2292 O O . PRO B 1 78 ? 13.93 20.375 2.082 1 93.44 78 PRO B O 1
ATOM 2295 N N . TYR B 1 79 ? 11.789 20.5 1.265 1 90.62 79 TYR B N 1
ATOM 2296 C CA . TYR B 1 79 ? 12.32 20.984 -0.005 1 90.62 79 TYR B CA 1
ATOM 2297 C C . TYR B 1 79 ? 11.617 22.266 -0.434 1 90.62 79 TYR B C 1
ATOM 2299 O O . TYR B 1 79 ? 11.781 22.719 -1.567 1 90.62 79 TYR B O 1
ATOM 2307 N N . GLU B 1 80 ? 10.68 22.891 0.275 1 87.62 80 GLU B N 1
ATOM 2308 C CA . GLU B 1 80 ? 9.852 24.047 -0.046 1 87.62 80 GLU B CA 1
ATOM 2309 C C . GLU B 1 80 ? 10.688 25.172 -0.658 1 87.62 80 GLU B C 1
ATOM 2311 O O . GLU B 1 80 ? 10.234 25.859 -1.57 1 87.62 80 GLU B O 1
ATOM 2316 N N . GLN B 1 81 ? 11.945 25.344 -0.384 1 85.31 81 GLN B N 1
ATOM 2317 C CA . GLN B 1 81 ? 12.719 26.453 -0.906 1 85.31 81 GLN B CA 1
ATOM 2318 C C . GLN B 1 81 ? 13.977 25.969 -1.615 1 85.31 81 GLN B C 1
ATOM 2320 O O . GLN B 1 81 ? 14.945 26.719 -1.755 1 85.31 81 GLN B O 1
ATOM 2325 N N . LEU B 1 82 ? 13.852 24.797 -2.07 1 87.12 82 LEU B N 1
ATOM 2326 C CA . LEU B 1 82 ? 15.023 24.219 -2.723 1 87.12 82 LEU B CA 1
ATOM 2327 C C . LEU B 1 82 ? 14.727 23.906 -4.184 1 87.12 82 LEU B C 1
ATOM 2329 O O . LEU B 1 82 ? 13.609 23.531 -4.527 1 87.12 82 LEU B O 1
ATOM 2333 N N . GLY B 1 83 ? 15.664 24.141 -5.047 1 85.56 83 GLY B N 1
ATOM 2334 C CA . GLY B 1 83 ? 15.562 23.719 -6.434 1 85.56 83 GLY B CA 1
ATOM 2335 C C . GLY B 1 83 ? 15.961 22.281 -6.652 1 85.56 83 GLY B C 1
ATOM 2336 O O . GLY B 1 83 ? 15.641 21.688 -7.684 1 85.56 83 GLY B O 1
ATOM 2337 N N . MET B 1 84 ? 16.734 21.844 -5.691 1 87.06 84 MET B N 1
ATOM 2338 C CA . MET B 1 84 ? 17.203 20.453 -5.711 1 87.06 84 MET B CA 1
ATOM 2339 C C . MET B 1 84 ? 17.406 19.938 -4.293 1 87.06 84 MET B C 1
ATOM 2341 O O . MET B 1 84 ? 17.766 20.703 -3.393 1 87.06 84 MET B O 1
ATOM 2345 N N . VAL B 1 85 ? 17.109 18.688 -4.16 1 88.44 85 VAL B N 1
ATOM 2346 C CA . VAL B 1 85 ? 17.344 18.047 -2.869 1 88.44 85 VAL B CA 1
ATOM 2347 C C . VAL B 1 85 ? 18.406 16.953 -3.012 1 88.44 85 VAL B C 1
ATOM 2349 O O . VAL B 1 85 ? 18.266 16.047 -3.838 1 88.44 85 VAL B O 1
ATOM 2352 N N . ASP B 1 86 ? 19.469 17.109 -2.275 1 88.56 86 ASP B N 1
ATOM 2353 C CA . ASP B 1 86 ? 20.453 16.047 -2.09 1 88.56 86 ASP B CA 1
ATOM 2354 C C . ASP B 1 86 ? 20.109 15.188 -0.872 1 88.56 86 ASP B C 1
ATOM 2356 O O . ASP B 1 86 ? 20.25 15.633 0.268 1 88.56 86 ASP B O 1
ATOM 2360 N N . LEU B 1 87 ? 19.656 13.961 -1.13 1 88.25 87 LEU B N 1
ATOM 2361 C CA . LEU B 1 87 ? 19.172 13.102 -0.054 1 88.25 87 LEU B CA 1
ATOM 2362 C C . LEU B 1 87 ? 20.297 12.766 0.926 1 88.25 87 LEU B C 1
ATOM 2364 O O . LEU B 1 87 ? 20.031 12.484 2.098 1 88.25 87 LEU B O 1
ATOM 2368 N N . ARG B 1 88 ? 21.562 12.852 0.533 1 87 88 ARG B N 1
ATOM 2369 C CA . ARG B 1 88 ? 22.688 12.562 1.41 1 87 88 ARG B CA 1
ATOM 2370 C C . ARG B 1 88 ? 22.906 13.688 2.42 1 87 88 ARG B C 1
ATOM 2372 O O . ARG B 1 88 ? 23.344 13.445 3.543 1 87 88 ARG B O 1
ATOM 2379 N N . SER B 1 89 ? 22.516 14.82 1.993 1 90.12 89 SER B N 1
ATOM 2380 C CA . SER B 1 89 ? 22.781 15.969 2.848 1 90.12 89 SER B CA 1
ATOM 2381 C C . SER B 1 89 ? 21.5 16.484 3.492 1 90.12 89 SER B C 1
ATOM 2383 O O . SER B 1 89 ? 21.531 17.422 4.293 1 90.12 89 SER B O 1
ATOM 2385 N N . LEU B 1 90 ? 20.422 15.883 3.105 1 91.56 90 LEU B N 1
ATOM 2386 C CA . LEU B 1 90 ? 19.141 16.297 3.678 1 91.56 90 LEU B CA 1
ATOM 2387 C C . LEU B 1 90 ? 19.047 15.891 5.145 1 91.56 90 LEU B C 1
ATOM 2389 O O . LEU B 1 90 ? 19.094 14.703 5.469 1 91.56 90 LEU B O 1
ATOM 2393 N N . PRO B 1 91 ? 19.016 16.891 6.074 1 93 91 PRO B N 1
ATOM 2394 C CA . PRO B 1 91 ? 18.859 16.516 7.484 1 93 91 PRO B CA 1
ATOM 2395 C C . PRO B 1 91 ? 17.547 15.805 7.773 1 93 91 PRO B C 1
ATOM 2397 O O . PRO B 1 91 ? 16.484 16.297 7.375 1 93 91 PRO B O 1
ATOM 2400 N N . SER B 1 92 ? 17.625 14.641 8.469 1 92.81 92 SER B N 1
ATOM 2401 C CA . SER B 1 92 ? 16.406 13.891 8.773 1 92.81 92 SER B CA 1
ATOM 2402 C C . SER B 1 92 ? 15.438 14.734 9.602 1 92.81 92 SER B C 1
ATOM 2404 O O . SER B 1 92 ? 14.227 14.547 9.516 1 92.81 92 SER B O 1
ATOM 2406 N N . GLU B 1 93 ? 15.984 15.734 10.32 1 93.94 93 GLU B N 1
ATOM 2407 C CA . GLU B 1 93 ? 15.172 16.609 11.164 1 93.94 93 GLU B CA 1
ATOM 2408 C C . GLU B 1 93 ? 14.25 17.484 10.32 1 93.94 93 GLU B C 1
ATOM 2410 O O . GLU B 1 93 ? 13.25 18 10.828 1 93.94 93 GLU B O 1
ATOM 2415 N N . SER B 1 94 ? 14.625 17.656 9.07 1 94.12 94 SER B N 1
ATOM 2416 C CA . SER B 1 94 ? 13.797 18.484 8.211 1 94.12 94 SER B CA 1
ATOM 2417 C C . SER B 1 94 ? 12.523 17.75 7.793 1 94.12 94 SER B C 1
ATOM 2419 O O . SER B 1 94 ? 11.562 18.375 7.348 1 94.12 94 SER B O 1
ATOM 2421 N N . ILE B 1 95 ? 12.547 16.438 7.832 1 96.19 95 ILE B N 1
ATOM 2422 C CA . ILE B 1 95 ? 11.383 15.609 7.512 1 96.19 95 ILE B CA 1
ATOM 2423 C C . ILE B 1 95 ? 10.43 15.578 8.703 1 96.19 95 ILE B C 1
ATOM 2425 O O . ILE B 1 95 ? 10.586 14.742 9.602 1 96.19 95 ILE B O 1
ATOM 2429 N N . ILE B 1 96 ? 9.406 16.438 8.664 1 97.56 96 ILE B N 1
ATOM 2430 C CA . ILE B 1 96 ? 8.5 16.562 9.805 1 97.56 96 ILE B CA 1
ATOM 2431 C C . ILE B 1 96 ? 7.203 15.805 9.516 1 97.56 96 ILE B C 1
ATOM 2433 O O . ILE B 1 96 ? 6.223 15.945 10.258 1 97.56 96 ILE B O 1
ATOM 2437 N N . LEU B 1 97 ? 7.184 15.023 8.453 1 98.25 97 LEU B N 1
ATOM 2438 C CA . LEU B 1 97 ? 6.016 14.25 8.039 1 98.25 97 LEU B CA 1
ATOM 2439 C C . LEU B 1 97 ? 5.562 13.312 9.156 1 98.25 97 LEU B C 1
ATOM 2441 O O . LEU B 1 97 ? 4.383 13.281 9.508 1 98.25 97 LEU B O 1
ATOM 2445 N N . PHE B 1 98 ? 6.441 12.57 9.75 1 98.56 98 PHE B N 1
ATOM 2446 C CA . PHE B 1 98 ? 6.113 11.602 10.781 1 98.56 98 PHE B CA 1
ATOM 2447 C C . PHE B 1 98 ? 5.668 12.297 12.062 1 98.56 98 PHE B C 1
ATOM 2449 O O . PHE B 1 98 ? 4.82 11.789 12.797 1 98.56 98 PHE B O 1
ATOM 2456 N N . ASP B 1 99 ? 6.223 13.5 12.336 1 98.38 99 ASP B N 1
ATOM 2457 C CA . ASP B 1 99 ? 5.734 14.32 13.445 1 98.38 99 ASP B CA 1
ATOM 2458 C C . ASP B 1 99 ? 4.262 14.68 13.25 1 98.38 99 ASP B C 1
ATOM 2460 O O . ASP B 1 99 ? 3.479 14.633 14.203 1 98.38 99 ASP B O 1
ATOM 2464 N N . HIS B 1 100 ? 3.975 15.008 12.07 1 98.31 100 HIS B N 1
ATOM 2465 C CA . HIS B 1 100 ? 2.594 15.359 11.758 1 98.31 100 HIS B CA 1
ATOM 2466 C C . HIS B 1 100 ? 1.645 14.219 12.109 1 98.31 100 HIS B C 1
ATOM 2468 O O . HIS B 1 100 ? 0.605 14.438 12.734 1 98.31 100 HIS B O 1
ATOM 2474 N N . PHE B 1 101 ? 1.999 12.984 11.688 1 98.31 101 PHE B N 1
ATOM 2475 C CA . PHE B 1 101 ? 1.146 11.828 11.961 1 98.31 101 PHE B CA 1
ATOM 2476 C C . PHE B 1 101 ? 1.029 11.586 13.461 1 98.31 101 PHE B C 1
ATOM 2478 O O . PHE B 1 101 ? -0.047 11.25 13.961 1 98.31 101 PHE B O 1
ATOM 2485 N N . LEU B 1 102 ? 2.127 11.742 14.125 1 97.69 102 LEU B N 1
ATOM 2486 C CA . LEU B 1 102 ? 2.133 11.523 15.562 1 97.69 102 LEU B CA 1
ATOM 2487 C C . LEU B 1 102 ? 1.283 12.578 16.281 1 97.69 102 LEU B C 1
ATOM 2489 O O . LEU B 1 102 ? 0.527 12.25 17.188 1 97.69 102 LEU B O 1
ATOM 2493 N N . GLU B 1 103 ? 1.389 13.836 15.898 1 96.81 103 GLU B N 1
ATOM 2494 C CA . GLU B 1 103 ? 0.661 14.945 16.5 1 96.81 103 GLU B CA 1
ATOM 2495 C C . GLU B 1 103 ? -0.845 14.789 16.312 1 96.81 103 GLU B C 1
ATOM 2497 O O . GLU B 1 103 ? -1.633 15.352 17.078 1 96.81 103 GLU B O 1
ATOM 2502 N N . ASN B 1 104 ? -1.227 14.039 15.32 1 97.06 104 ASN B N 1
ATOM 2503 C CA . ASN B 1 104 ? -2.633 13.805 15.016 1 97.06 104 ASN B CA 1
ATOM 2504 C C . ASN B 1 104 ? -2.982 12.32 15.102 1 97.06 104 ASN B C 1
ATOM 2506 O O . ASN B 1 104 ? -3.76 11.812 14.289 1 97.06 104 ASN B O 1
ATOM 2510 N N . LYS B 1 105 ? -2.398 11.641 16 1 96.62 105 LYS B N 1
ATOM 2511 C CA . LYS B 1 105 ? -2.412 10.18 16.062 1 96.62 105 LYS B CA 1
ATOM 2512 C C . LYS B 1 105 ? -3.836 9.648 16.203 1 96.62 105 LYS B C 1
ATOM 2514 O O . LYS B 1 105 ? -4.184 8.625 15.609 1 96.62 105 LYS B O 1
ATOM 2519 N N . ALA B 1 106 ? -4.742 10.344 16.953 1 95.06 106 ALA B N 1
ATOM 2520 C CA . ALA B 1 106 ? -6.105 9.867 17.141 1 95.06 106 ALA B CA 1
ATOM 2521 C C . ALA B 1 106 ? -6.859 9.812 15.812 1 95.06 106 ALA B C 1
ATOM 2523 O O . ALA B 1 106 ? -7.555 8.836 15.531 1 95.06 106 ALA B O 1
ATOM 2524 N N . PHE B 1 107 ? -6.711 10.836 15.086 1 96.31 107 PHE B N 1
ATOM 2525 C CA . PHE B 1 107 ? -7.344 10.891 13.773 1 96.31 107 PHE B CA 1
ATOM 2526 C C . PHE B 1 107 ? -6.828 9.781 12.867 1 96.31 107 PHE B C 1
ATOM 2528 O O . PHE B 1 107 ? -7.609 9.055 12.258 1 96.31 107 PHE B O 1
ATOM 2535 N N . TYR B 1 108 ? -5.5 9.617 12.781 1 97.44 108 TYR B N 1
ATOM 2536 C CA . TYR B 1 108 ? -4.914 8.68 11.828 1 97.44 108 TYR B CA 1
ATOM 2537 C C . TYR B 1 108 ? -5.137 7.242 12.273 1 97.44 108 TYR B C 1
ATOM 2539 O O . TYR B 1 108 ? -5.258 6.34 11.438 1 97.44 108 TYR B O 1
ATOM 2547 N N . GLN B 1 109 ? -5.172 6.969 13.539 1 96 109 GLN B N 1
ATOM 2548 C CA . GLN B 1 109 ? -5.539 5.641 14.016 1 96 109 GLN B CA 1
ATOM 2549 C C . GLN B 1 109 ? -6.965 5.281 13.602 1 96 109 GLN B C 1
ATOM 2551 O O . GLN B 1 109 ? -7.25 4.129 13.273 1 96 109 GLN B O 1
ATOM 2556 N N . LEU B 1 110 ? -7.875 6.266 13.641 1 94.38 110 LEU B N 1
ATOM 2557 C CA . LEU B 1 110 ? -9.25 6.051 13.195 1 94.38 110 LEU B CA 1
ATOM 2558 C C . LEU B 1 110 ? -9.297 5.773 11.695 1 94.38 110 LEU B C 1
ATOM 2560 O O . LEU B 1 110 ? -9.969 4.84 11.25 1 94.38 110 LEU B O 1
ATOM 2564 N N . MET B 1 111 ? -8.547 6.535 10.93 1 95.31 111 MET B N 1
ATOM 2565 C CA . MET B 1 111 ? -8.711 6.57 9.484 1 95.31 111 MET B CA 1
ATOM 2566 C C . MET B 1 111 ? -7.844 5.512 8.812 1 95.31 111 MET B C 1
ATOM 2568 O O . MET B 1 111 ? -8.117 5.109 7.676 1 95.31 111 MET B O 1
ATOM 2572 N N . LEU B 1 112 ? -6.719 5.074 9.492 1 95.75 112 LEU B N 1
ATOM 2573 C CA . LEU B 1 112 ? -5.738 4.199 8.859 1 95.75 112 LEU B CA 1
ATOM 2574 C C . LEU B 1 112 ? -5.469 2.973 9.719 1 95.75 112 LEU B C 1
ATOM 2576 O O . LEU B 1 112 ? -4.574 2.178 9.414 1 95.75 112 LEU B O 1
ATOM 2580 N N . GLY B 1 113 ? -6.203 2.834 10.758 1 90.94 113 GLY B N 1
ATOM 2581 C CA . GLY B 1 113 ? -6.047 1.673 11.617 1 90.94 113 GLY B CA 1
ATOM 2582 C C . GLY B 1 113 ? -6.496 0.38 10.969 1 90.94 113 GLY B C 1
ATOM 2583 O O . GLY B 1 113 ? -6.957 0.385 9.82 1 90.94 113 GLY B O 1
ATOM 2584 N N . ALA B 1 114 ? -6.371 -0.727 11.617 1 81.62 114 ALA B N 1
ATOM 2585 C CA . ALA B 1 114 ? -6.602 -2.07 11.094 1 81.62 114 ALA B CA 1
ATOM 2586 C C . ALA B 1 114 ? -8.062 -2.262 10.695 1 81.62 114 ALA B C 1
ATOM 2588 O O . ALA B 1 114 ? -8.367 -3.053 9.797 1 81.62 114 ALA B O 1
ATOM 2589 N N . THR B 1 115 ? -8.953 -1.53 11.25 1 76.31 115 THR B N 1
ATOM 2590 C CA . THR B 1 115 ? -10.375 -1.735 11 1 76.31 115 THR B CA 1
ATOM 2591 C C . THR B 1 115 ? -10.922 -0.657 10.07 1 76.31 115 THR B C 1
ATOM 2593 O O . THR B 1 115 ? -12.117 -0.632 9.781 1 76.31 115 THR B O 1
ATOM 2596 N N . SER B 1 116 ? -10.062 0.223 9.688 1 83.19 116 SER B N 1
ATOM 2597 C CA . SER B 1 116 ? -10.516 1.333 8.852 1 83.19 116 SER B CA 1
ATOM 2598 C C . SER B 1 116 ? -10.781 0.878 7.426 1 83.19 116 SER B C 1
ATOM 2600 O O . SER B 1 116 ? -10.227 -0.129 6.977 1 83.19 116 SER B O 1
ATOM 2602 N N . ASP B 1 117 ? -11.68 1.629 6.875 1 79.25 117 ASP B N 1
ATOM 2603 C CA . ASP B 1 117 ? -11.828 1.39 5.441 1 79.25 117 ASP B CA 1
ATOM 2604 C C . ASP B 1 117 ? -10.688 2.033 4.656 1 79.25 117 ASP B C 1
ATOM 2606 O O . ASP B 1 117 ? -9.812 2.682 5.234 1 79.25 117 ASP B O 1
ATOM 2610 N N . ASN B 1 118 ? -10.578 1.729 3.389 1 88.06 118 ASN B N 1
ATOM 2611 C CA . ASN B 1 118 ? -9.422 2.127 2.592 1 88.06 118 ASN B CA 1
ATOM 2612 C C . ASN B 1 118 ? -9.633 3.49 1.94 1 88.06 118 ASN B C 1
ATOM 2614 O O . ASN B 1 118 ? -8.797 3.947 1.163 1 88.06 118 ASN B O 1
ATOM 2618 N N . PHE B 1 119 ? -10.633 4.176 2.369 1 88.88 119 PHE B N 1
ATOM 2619 C CA . PHE B 1 119 ? -10.992 5.402 1.663 1 88.88 119 PHE B CA 1
ATOM 2620 C C . PHE B 1 119 ? -9.938 6.48 1.882 1 88.88 119 PHE B C 1
ATOM 2622 O O . PHE B 1 119 ? -9.453 7.082 0.922 1 88.88 119 PHE B O 1
ATOM 2629 N N . PHE B 1 120 ? -9.609 6.734 3.127 1 95 120 PHE B N 1
ATOM 2630 C CA . PHE B 1 120 ? -8.641 7.785 3.408 1 95 120 PHE B CA 1
ATOM 2631 C C . PHE B 1 120 ? -7.266 7.41 2.865 1 95 120 PHE B C 1
ATOM 2633 O O . PHE B 1 120 ? -6.523 8.273 2.393 1 95 120 PHE B O 1
ATOM 2640 N N . LYS B 1 121 ? -6.891 6.133 2.977 1 95.38 121 LYS B N 1
ATOM 2641 C CA . LYS B 1 121 ? -5.625 5.668 2.416 1 95.38 121 LYS B CA 1
ATOM 2642 C C . LYS B 1 121 ? -5.547 5.961 0.92 1 95.38 121 LYS B C 1
ATOM 2644 O O . LYS B 1 121 ? -4.5 6.371 0.416 1 95.38 121 LYS B O 1
ATOM 2649 N N . GLU B 1 122 ? -6.621 5.77 0.192 1 94.25 122 GLU B N 1
ATOM 2650 C CA . GLU B 1 122 ? -6.68 6.07 -1.236 1 94.25 122 GLU B CA 1
ATOM 2651 C C . GLU B 1 122 ? -6.5 7.562 -1.495 1 94.25 122 GLU B C 1
ATOM 2653 O O . GLU B 1 122 ? -5.801 7.957 -2.428 1 94.25 122 GLU B O 1
ATOM 2658 N N . LYS B 1 123 ? -7.113 8.375 -0.686 1 96.19 123 LYS B N 1
ATOM 2659 C CA . LYS B 1 123 ? -6.953 9.82 -0.809 1 96.19 123 LYS B CA 1
ATOM 2660 C C . LYS B 1 123 ? -5.5 10.234 -0.594 1 96.19 123 LYS B C 1
ATOM 2662 O O . LYS B 1 123 ? -4.98 11.102 -1.305 1 96.19 123 LYS B O 1
ATOM 2667 N N . MET B 1 124 ? -4.914 9.633 0.401 1 97.62 124 MET B N 1
ATOM 2668 C CA . MET B 1 124 ? -3.5 9.891 0.667 1 97.62 124 MET B CA 1
ATOM 2669 C C . MET B 1 124 ? -2.639 9.484 -0.524 1 97.62 124 MET B C 1
ATOM 2671 O O . MET B 1 124 ? -1.733 10.219 -0.922 1 97.62 124 MET B O 1
ATOM 2675 N N . THR B 1 125 ? -2.893 8.305 -1.071 1 97.31 125 THR B N 1
ATOM 2676 C CA . THR B 1 125 ? -2.162 7.809 -2.232 1 97.31 125 THR B CA 1
ATOM 2677 C C . THR B 1 125 ? -2.289 8.781 -3.404 1 97.31 125 THR B C 1
ATOM 2679 O O . THR B 1 125 ? -1.287 9.156 -4.016 1 97.31 125 THR B O 1
ATOM 2682 N N . ASP B 1 126 ? -3.521 9.219 -3.68 1 97.38 126 ASP B N 1
ATOM 2683 C CA . ASP B 1 126 ? -3.773 10.156 -4.766 1 97.38 126 ASP B CA 1
ATOM 2684 C C . ASP B 1 126 ? -3.023 11.469 -4.543 1 97.38 126 ASP B C 1
ATOM 2686 O O . ASP B 1 126 ? -2.475 12.047 -5.484 1 97.38 126 ASP B O 1
ATOM 2690 N N . GLN B 1 127 ? -3.076 11.891 -3.336 1 97.81 127 GLN B N 1
ATOM 2691 C CA . GLN B 1 127 ? -2.406 13.148 -3.01 1 97.81 127 GLN B CA 1
ATOM 2692 C C . GLN B 1 127 ? -0.898 13.039 -3.207 1 97.81 127 GLN B C 1
ATOM 2694 O O . GLN B 1 127 ? -0.264 13.961 -3.725 1 97.81 127 GLN B O 1
ATOM 2699 N N . LEU B 1 128 ? -0.259 11.961 -2.781 1 97.75 128 LEU B N 1
ATOM 2700 C CA . LEU B 1 128 ? 1.175 11.773 -2.977 1 97.75 128 LEU B CA 1
ATOM 2701 C C . LEU B 1 128 ? 1.509 11.633 -4.457 1 97.75 128 LEU B C 1
ATOM 2703 O O . LEU B 1 128 ? 2.527 12.148 -4.918 1 97.75 128 LEU B O 1
ATOM 2707 N N . HIS B 1 129 ? 0.694 10.922 -5.238 1 97 129 HIS B N 1
ATOM 2708 C CA . HIS B 1 129 ? 0.875 10.891 -6.684 1 97 129 HIS B CA 1
ATOM 2709 C C . HIS B 1 129 ? 0.9 12.297 -7.266 1 97 129 HIS B C 1
ATOM 2711 O O . HIS B 1 129 ? 1.736 12.609 -8.117 1 97 129 HIS B O 1
ATOM 2717 N N . TYR B 1 130 ? -0.075 13.117 -6.863 1 96.62 130 TYR B N 1
ATOM 2718 C CA . TYR B 1 130 ? -0.146 14.5 -7.32 1 96.62 130 TYR B CA 1
ATOM 2719 C C . TYR B 1 130 ? 1.131 15.258 -6.973 1 96.62 130 TYR B C 1
ATOM 2721 O O . TYR B 1 130 ? 1.698 15.953 -7.816 1 96.62 130 TYR B O 1
ATOM 2729 N N . LEU B 1 131 ? 1.629 15.117 -5.742 1 95.56 131 LEU B N 1
ATOM 2730 C CA . LEU B 1 131 ? 2.818 15.836 -5.289 1 95.56 131 LEU B CA 1
ATOM 2731 C C . LEU B 1 131 ? 4.059 15.352 -6.035 1 95.56 131 LEU B C 1
ATOM 2733 O O . LEU B 1 131 ? 4.906 16.156 -6.422 1 95.56 131 LEU B O 1
ATOM 2737 N N . PHE B 1 132 ? 4.188 14.016 -6.242 1 94.06 132 PHE B N 1
ATOM 2738 C CA . PHE B 1 132 ? 5.324 13.484 -6.984 1 94.06 132 PHE B CA 1
ATOM 2739 C C . PHE B 1 132 ? 5.328 14.008 -8.414 1 94.06 132 PHE B C 1
ATOM 2741 O O . PHE B 1 132 ? 6.387 14.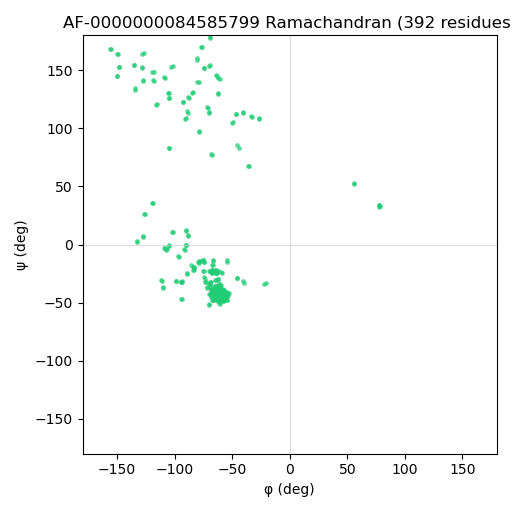328 -8.961 1 94.06 132 PHE B O 1
ATOM 2748 N N . ARG B 1 133 ? 4.207 14.125 -9.016 1 91.12 133 ARG B N 1
ATOM 2749 C CA . ARG B 1 133 ? 4.082 14.586 -10.391 1 91.12 133 ARG B CA 1
ATOM 2750 C C . ARG B 1 133 ? 4.379 16.078 -10.5 1 91.12 133 ARG B C 1
ATOM 2752 O O . ARG B 1 133 ? 5.027 16.516 -11.453 1 91.12 133 ARG B O 1
ATOM 2759 N N . THR B 1 134 ? 3.98 16.875 -9.539 1 92.19 134 THR B N 1
ATOM 2760 C CA . THR B 1 134 ? 4.035 18.328 -9.672 1 92.19 134 THR B CA 1
ATOM 2761 C C . THR B 1 134 ? 5.34 18.875 -9.094 1 92.19 134 THR B C 1
ATOM 2763 O O . THR B 1 134 ? 5.859 19.891 -9.578 1 92.19 134 THR B O 1
ATOM 2766 N N . ASP B 1 135 ? 5.84 18.188 -8.07 1 91.12 135 ASP B N 1
ATOM 2767 C CA . ASP B 1 135 ? 6.941 18.797 -7.332 1 91.12 135 ASP B CA 1
ATOM 2768 C C . ASP B 1 135 ? 8.289 18.234 -7.777 1 91.12 135 ASP B C 1
ATOM 2770 O O . ASP B 1 135 ? 9.32 18.891 -7.664 1 91.12 135 ASP B O 1
ATOM 2774 N N . TYR B 1 136 ? 8.297 16.969 -8.188 1 84.62 136 TYR B N 1
ATOM 2775 C CA . TYR B 1 136 ? 9.578 16.312 -8.469 1 84.62 136 TYR B CA 1
ATOM 2776 C C . TYR B 1 136 ? 9.805 16.188 -9.969 1 84.62 136 TYR B C 1
ATOM 2778 O O . TYR B 1 136 ? 8.883 15.836 -10.719 1 84.62 136 TYR B O 1
ATOM 2786 N N . ALA B 1 137 ? 10.906 16.672 -10.406 1 77.88 137 ALA B N 1
ATOM 2787 C CA . ALA B 1 137 ? 11.391 16.469 -11.766 1 77.88 137 ALA B CA 1
ATOM 2788 C C . ALA B 1 137 ? 12.531 15.461 -11.797 1 77.88 137 ALA B C 1
ATOM 2790 O O . ALA B 1 137 ? 13.688 15.812 -11.562 1 77.88 137 ALA B O 1
ATOM 2791 N N . PHE B 1 138 ? 12.148 14.211 -11.805 1 66.06 138 PHE B N 1
ATOM 2792 C CA . PHE B 1 138 ? 13.195 13.195 -11.906 1 66.06 138 PHE B CA 1
ATOM 2793 C C . PHE B 1 138 ? 13.867 13.242 -13.273 1 66.06 138 PHE B C 1
ATOM 2795 O O . PHE B 1 138 ? 13.219 12.992 -14.297 1 66.06 138 PHE B O 1
ATOM 2802 N N . TYR B 1 139 ? 14.719 14.219 -13.43 1 56.78 139 TYR B N 1
ATOM 2803 C CA . TYR B 1 139 ? 15.391 14.289 -14.727 1 56.78 139 TYR B CA 1
ATOM 2804 C C . TYR B 1 139 ? 16.203 13.023 -14.992 1 56.78 139 TYR B C 1
ATOM 2806 O O . TYR B 1 139 ? 16.703 12.391 -14.055 1 56.78 139 TYR B O 1
ATOM 2814 N N . PHE B 1 140 ? 16.203 12.578 -16.297 1 50.59 140 PHE B N 1
ATOM 2815 C CA . PHE B 1 140 ? 16.875 11.422 -16.891 1 50.59 140 PHE B CA 1
ATOM 2816 C C . PHE B 1 140 ? 18.266 11.25 -16.297 1 50.59 140 PHE B C 1
ATOM 2818 O O . PHE B 1 140 ? 18.75 10.125 -16.141 1 50.59 140 PHE B O 1
ATOM 2825 N N . ARG B 1 141 ? 18.844 12.32 -15.977 1 52.91 141 ARG B N 1
ATOM 2826 C CA . ARG B 1 141 ? 20.25 12.172 -15.641 1 52.91 141 ARG B CA 1
ATOM 2827 C C . ARG B 1 141 ? 20.422 11.625 -14.227 1 52.91 141 ARG B C 1
ATOM 2829 O O . ARG B 1 141 ? 21.484 11.094 -13.891 1 52.91 141 ARG B O 1
ATOM 2836 N N . GLN B 1 142 ? 19.359 11.641 -13.445 1 57.91 142 GLN B N 1
ATOM 2837 C CA . GLN B 1 142 ? 19.562 11.266 -12.055 1 57.91 142 GLN B CA 1
ATOM 2838 C C . GLN B 1 142 ? 18.953 9.898 -11.758 1 57.91 142 GLN B C 1
ATOM 2840 O O . GLN B 1 142 ? 19.156 9.344 -10.68 1 57.91 142 GLN B O 1
ATOM 2845 N N . ILE B 1 143 ? 18.312 9.398 -12.867 1 63.59 143 ILE B N 1
ATOM 2846 C CA . ILE B 1 143 ? 17.688 8.086 -12.727 1 63.59 143 ILE B CA 1
ATOM 2847 C C . ILE B 1 143 ? 18.172 7.164 -13.844 1 63.59 143 ILE B C 1
ATOM 2849 O O . ILE B 1 143 ? 18.5 7.629 -14.938 1 63.59 143 ILE B O 1
ATOM 2853 N N . ASP B 1 144 ? 18.375 5.938 -13.438 1 72 144 ASP B N 1
ATOM 2854 C CA . ASP B 1 144 ? 18.562 4.914 -14.461 1 72 144 ASP B CA 1
ATOM 2855 C C . ASP B 1 144 ? 17.594 5.125 -15.625 1 72 144 ASP B C 1
ATOM 2857 O O . ASP B 1 144 ? 16.375 5.176 -15.43 1 72 144 ASP B O 1
ATOM 2861 N N . ALA B 1 145 ? 18.109 5.438 -16.75 1 77.44 145 ALA B N 1
ATOM 2862 C CA . ALA B 1 145 ? 17.344 5.75 -17.953 1 77.44 145 ALA B CA 1
ATOM 2863 C C . ALA B 1 145 ? 16.375 4.629 -18.297 1 77.44 145 ALA B C 1
ATOM 2865 O O . ALA B 1 145 ? 15.406 4.836 -19.031 1 77.44 145 ALA B O 1
ATOM 2866 N N . GLU B 1 146 ? 16.547 3.549 -17.703 1 87.81 146 GLU B N 1
ATOM 2867 C CA . GLU B 1 146 ? 15.695 2.408 -18.031 1 87.81 146 GLU B CA 1
ATOM 2868 C C . GLU B 1 146 ? 14.469 2.367 -17.109 1 87.81 146 GLU B C 1
ATOM 2870 O O . GLU B 1 146 ? 13.531 1.61 -17.359 1 87.81 146 GLU B O 1
ATOM 2875 N N . ILE B 1 147 ? 14.43 3.258 -16.172 1 91.38 147 ILE B N 1
ATOM 2876 C CA . ILE B 1 147 ? 13.352 3.242 -15.195 1 91.38 147 ILE B CA 1
ATOM 2877 C C . ILE B 1 147 ? 12.172 4.07 -15.719 1 91.38 147 ILE B C 1
ATOM 2879 O O . ILE B 1 147 ? 12.352 5.215 -16.141 1 91.38 147 ILE B O 1
ATOM 2883 N N . ASP B 1 148 ? 11.023 3.441 -15.727 1 93.38 148 ASP B N 1
ATOM 2884 C CA . ASP B 1 148 ? 9.773 4.156 -15.953 1 93.38 148 ASP B CA 1
ATOM 2885 C C . ASP B 1 148 ? 9.398 5.012 -14.75 1 93.38 148 ASP B C 1
ATOM 2887 O O . ASP B 1 148 ? 9.125 4.484 -13.664 1 93.38 148 ASP B O 1
ATOM 2891 N N . LEU B 1 149 ? 9.328 6.32 -14.961 1 91.25 149 LEU B N 1
ATOM 2892 C CA . LEU B 1 149 ? 9.164 7.266 -13.859 1 91.25 149 LEU B CA 1
ATOM 2893 C C . LEU B 1 149 ? 7.836 7.047 -13.141 1 91.25 149 LEU B C 1
ATOM 2895 O O . LEU B 1 149 ? 7.75 7.199 -11.922 1 91.25 149 LEU B O 1
ATOM 2899 N N . GLU B 1 150 ? 6.832 6.754 -13.906 1 93.81 150 GLU B N 1
ATOM 2900 C CA . GLU B 1 150 ? 5.527 6.52 -13.297 1 93.81 150 GLU B CA 1
ATOM 2901 C C . GLU B 1 150 ? 5.562 5.312 -12.359 1 93.81 150 GLU B C 1
ATOM 2903 O O . GLU B 1 150 ? 5.051 5.371 -11.242 1 93.81 150 GLU B O 1
ATOM 2908 N N . LEU B 1 151 ? 6.16 4.203 -12.797 1 95.5 151 LEU B N 1
ATOM 2909 C CA . LEU B 1 151 ? 6.266 3 -11.984 1 95.5 151 LEU B CA 1
ATOM 2910 C C . LEU B 1 151 ? 7.16 3.24 -10.766 1 95.5 151 LEU B C 1
ATOM 2912 O O . LEU B 1 151 ? 6.867 2.76 -9.672 1 95.5 151 LEU B O 1
ATOM 2916 N N . PHE B 1 152 ? 8.211 3.992 -11 1 94.56 152 PHE B N 1
ATOM 2917 C CA . PHE B 1 152 ? 9.117 4.328 -9.906 1 94.56 152 PHE B CA 1
ATOM 2918 C C . PHE B 1 152 ? 8.391 5.125 -8.828 1 94.56 152 PHE B C 1
ATOM 2920 O O . PHE B 1 152 ? 8.484 4.805 -7.645 1 94.56 152 PHE B O 1
ATOM 2927 N N . CYS B 1 153 ? 7.621 6.109 -9.258 1 94.56 153 CYS B N 1
ATOM 2928 C CA . CYS B 1 153 ? 6.859 6.934 -8.32 1 94.56 153 CYS B CA 1
ATOM 2929 C C . CYS B 1 153 ? 5.816 6.102 -7.586 1 94.56 153 CYS B C 1
ATOM 2931 O O . CYS B 1 153 ? 5.637 6.25 -6.379 1 94.56 153 CYS B O 1
ATOM 2933 N N . THR B 1 154 ? 5.125 5.238 -8.297 1 97.19 154 THR B N 1
ATOM 2934 C CA . THR B 1 154 ? 4.137 4.355 -7.688 1 97.19 154 THR B CA 1
ATOM 2935 C C . THR B 1 154 ? 4.77 3.508 -6.586 1 97.19 154 THR B C 1
ATOM 2937 O O . THR B 1 154 ? 4.238 3.426 -5.477 1 97.19 154 THR B O 1
ATOM 2940 N N . TYR B 1 155 ? 5.91 2.924 -6.902 1 96.94 155 TYR B N 1
ATOM 2941 C CA . TYR B 1 155 ? 6.641 2.094 -5.949 1 96.94 155 TYR B CA 1
ATOM 2942 C C . TYR B 1 155 ? 6.996 2.887 -4.695 1 96.94 155 TYR B C 1
ATOM 2944 O O . TYR B 1 155 ? 6.762 2.428 -3.576 1 96.94 155 TYR B O 1
ATOM 2952 N N . ARG B 1 156 ? 7.531 4.055 -4.875 1 95.69 156 ARG B N 1
ATOM 2953 C CA . ARG B 1 156 ? 7.965 4.898 -3.768 1 95.69 156 ARG B CA 1
ATOM 2954 C C . ARG B 1 156 ? 6.777 5.34 -2.918 1 95.69 156 ARG B C 1
ATOM 2956 O O . ARG B 1 156 ? 6.844 5.312 -1.688 1 95.69 156 ARG B O 1
ATOM 2963 N N . ILE B 1 157 ? 5.734 5.77 -3.604 1 97.94 157 ILE B N 1
ATOM 2964 C CA . ILE B 1 157 ? 4.543 6.266 -2.926 1 97.94 157 ILE B CA 1
ATOM 2965 C C . ILE B 1 157 ? 3.939 5.156 -2.064 1 97.94 157 ILE B C 1
ATOM 2967 O O . ILE B 1 157 ? 3.691 5.355 -0.872 1 97.94 157 ILE B O 1
ATOM 2971 N N . HIS B 1 158 ? 3.736 4.023 -2.635 1 98.31 158 HIS B N 1
ATOM 2972 C CA . HIS B 1 158 ? 3.117 2.928 -1.897 1 98.31 158 HIS B CA 1
ATOM 2973 C C . HIS B 1 158 ? 4.043 2.408 -0.801 1 98.31 158 HIS B C 1
ATOM 2975 O O . HIS B 1 158 ? 3.582 2.01 0.27 1 98.31 158 HIS B O 1
ATOM 2981 N N . GLY B 1 159 ? 5.352 2.338 -1.082 1 98.31 159 GLY B N 1
ATOM 2982 C CA . GLY B 1 159 ? 6.301 1.999 -0.036 1 98.31 159 GLY B CA 1
ATOM 2983 C C . GLY B 1 159 ? 6.219 2.92 1.168 1 98.31 159 GLY B C 1
ATOM 2984 O O . GLY B 1 159 ? 6.164 2.455 2.309 1 98.31 159 GLY B O 1
ATOM 2985 N N . MET B 1 160 ? 6.148 4.238 0.904 1 98.12 160 MET B N 1
ATOM 2986 C CA . MET B 1 160 ? 6.055 5.227 1.974 1 98.12 160 MET B CA 1
ATOM 2987 C C . MET B 1 160 ? 4.75 5.074 2.746 1 98.12 160 MET B C 1
ATOM 2989 O O . MET B 1 160 ? 4.746 5.074 3.977 1 98.12 160 MET B O 1
ATOM 2993 N N . ILE B 1 161 ? 3.691 4.922 2.021 1 98.12 161 ILE B N 1
ATOM 2994 C CA . ILE B 1 161 ? 2.383 4.77 2.646 1 98.12 161 ILE B CA 1
ATOM 2995 C C . ILE B 1 161 ? 2.359 3.504 3.498 1 98.12 161 ILE B C 1
ATOM 2997 O O . ILE B 1 161 ? 1.849 3.512 4.621 1 98.12 161 ILE B O 1
ATOM 3001 N N . GLY B 1 162 ? 2.891 2.426 2.975 1 97.88 162 GLY B N 1
ATOM 3002 C CA . GLY B 1 162 ? 2.971 1.193 3.74 1 97.88 162 GLY B CA 1
ATOM 3003 C C . GLY B 1 162 ? 3.707 1.355 5.055 1 97.88 162 GLY B C 1
ATOM 3004 O O . GLY B 1 162 ? 3.248 0.875 6.094 1 97.88 162 GLY B O 1
ATOM 3005 N N . MET B 1 163 ? 4.848 2.049 5.027 1 98.12 163 MET B N 1
ATOM 3006 C CA . MET B 1 163 ? 5.637 2.305 6.23 1 98.12 163 MET B CA 1
ATOM 3007 C C . MET B 1 163 ? 4.828 3.105 7.246 1 98.12 163 MET B C 1
ATOM 3009 O O . MET B 1 163 ? 4.805 2.77 8.43 1 98.12 163 MET B O 1
ATOM 3013 N N . ILE B 1 164 ? 4.137 4.105 6.738 1 98.44 164 ILE B N 1
ATOM 3014 C CA . ILE B 1 164 ? 3.354 4.984 7.602 1 98.44 164 ILE B CA 1
ATOM 3015 C C . ILE B 1 164 ? 2.189 4.207 8.211 1 98.44 164 ILE B C 1
ATOM 3017 O O . ILE B 1 164 ? 1.976 4.246 9.422 1 98.44 164 ILE B O 1
ATOM 3021 N N . VAL B 1 165 ? 1.477 3.49 7.453 1 97.88 165 VAL B N 1
ATOM 3022 C CA . VAL B 1 165 ? 0.272 2.785 7.883 1 97.88 165 VAL B CA 1
ATOM 3023 C C . VAL B 1 165 ? 0.642 1.695 8.891 1 97.88 165 VAL B C 1
ATOM 3025 O O . VAL B 1 165 ? 0.008 1.571 9.938 1 97.88 165 VAL B O 1
ATOM 3028 N N . GLU B 1 166 ? 1.661 0.878 8.578 1 97.56 166 GLU B N 1
ATOM 3029 C CA . GLU B 1 166 ? 2.031 -0.172 9.523 1 97.56 166 GLU B CA 1
ATOM 3030 C C . GLU B 1 166 ? 2.549 0.421 10.828 1 97.56 166 GLU B C 1
ATOM 3032 O O . GLU B 1 166 ? 2.312 -0.134 11.906 1 97.56 166 GLU B O 1
ATOM 3037 N N . TRP B 1 167 ? 3.266 1.555 10.727 1 98.25 167 TRP B N 1
ATOM 3038 C CA . TRP B 1 167 ? 3.717 2.277 11.906 1 98.25 167 TRP B CA 1
ATOM 3039 C C . TRP B 1 167 ? 2.533 2.721 12.758 1 98.25 167 TRP B C 1
ATOM 3041 O O . TRP B 1 167 ? 2.549 2.564 13.984 1 98.25 167 TRP B O 1
ATOM 3051 N N . ILE B 1 168 ? 1.521 3.195 12.156 1 97.81 168 ILE B N 1
ATOM 3052 C CA . ILE B 1 168 ? 0.303 3.619 12.836 1 97.81 168 ILE B CA 1
ATOM 3053 C C . ILE B 1 168 ? -0.382 2.41 13.469 1 97.81 168 ILE B C 1
ATOM 3055 O O . ILE B 1 168 ? -0.794 2.459 14.633 1 97.81 168 ILE B O 1
ATOM 3059 N N . GLN B 1 169 ? -0.511 1.343 12.758 1 96.38 169 GLN B N 1
ATOM 3060 C CA . GLN B 1 169 ? -1.219 0.151 13.219 1 96.38 169 GLN B CA 1
ATOM 3061 C C . GLN B 1 169 ? -0.475 -0.525 14.367 1 96.38 169 GLN B C 1
ATOM 3063 O O . GLN B 1 169 ? -1.084 -1.213 15.188 1 96.38 169 GLN B O 1
ATOM 3068 N N . LYS B 1 170 ? 0.825 -0.279 14.414 1 96.62 170 LYS B N 1
ATOM 3069 C CA . LYS B 1 170 ? 1.63 -0.81 15.516 1 96.62 170 LYS B CA 1
ATOM 3070 C C . LYS B 1 170 ? 1.651 0.155 16.703 1 96.62 170 LYS B C 1
ATOM 3072 O O . LYS B 1 170 ? 2.422 -0.03 17.641 1 96.62 170 LYS B O 1
ATOM 3077 N N . GLY B 1 171 ? 0.876 1.201 16.656 1 96.31 171 GLY B N 1
ATOM 3078 C CA . GLY B 1 171 ? 0.745 2.145 17.766 1 96.31 171 GLY B CA 1
ATOM 3079 C C . GLY B 1 171 ? 1.904 3.117 17.859 1 96.31 171 GLY B C 1
ATOM 3080 O O . GLY B 1 171 ? 2.354 3.451 18.953 1 96.31 171 GLY B O 1
ATOM 3081 N N . PHE B 1 172 ? 2.432 3.455 16.703 1 97.56 172 PHE B N 1
ATOM 3082 C CA . PHE B 1 172 ? 3.535 4.41 16.688 1 97.56 172 PHE B CA 1
ATOM 3083 C C . PHE B 1 172 ? 4.68 3.924 17.578 1 97.56 172 PHE B C 1
ATOM 3085 O O . PHE B 1 172 ? 5.172 4.664 18.422 1 97.56 172 PHE B O 1
ATOM 3092 N N . ASP B 1 173 ? 5.113 2.701 17.344 1 97.25 173 ASP B N 1
ATOM 3093 C CA . ASP B 1 173 ? 6.016 1.962 18.219 1 97.25 173 ASP B CA 1
ATOM 3094 C C . ASP B 1 173 ? 7.449 2.475 18.094 1 97.25 173 ASP B C 1
ATOM 3096 O O . ASP B 1 173 ? 8.312 2.129 18.906 1 97.25 173 ASP B O 1
ATOM 3100 N N . LYS B 1 174 ? 7.793 3.268 17.109 1 97.75 174 LYS B N 1
ATOM 3101 C CA . LYS B 1 174 ? 9.102 3.871 16.891 1 97.75 174 LYS B CA 1
ATOM 3102 C C . LYS B 1 174 ? 9.016 5.395 16.906 1 97.75 174 LYS B C 1
ATOM 3104 O O . LYS B 1 174 ? 8 5.969 16.516 1 97.75 174 LYS B O 1
ATOM 3109 N N . PRO B 1 175 ? 10.102 6.047 17.375 1 98.12 175 PRO B N 1
ATOM 3110 C CA . PRO B 1 175 ? 10.086 7.512 17.375 1 98.12 175 PRO B CA 1
ATOM 3111 C C . PRO B 1 175 ? 10 8.102 15.969 1 98.12 175 PRO B C 1
ATOM 3113 O O . PRO B 1 175 ? 10.57 7.551 15.023 1 98.12 175 PRO B O 1
ATOM 3116 N N . ALA B 1 176 ? 9.273 9.258 15.883 1 98 176 ALA B N 1
ATOM 3117 C CA . ALA B 1 176 ? 9.094 9.93 14.602 1 98 176 ALA B CA 1
ATOM 3118 C C . ALA B 1 176 ? 10.445 10.25 13.961 1 98 176 ALA B C 1
ATOM 3120 O O . ALA B 1 176 ? 10.641 10.008 12.766 1 98 176 ALA B O 1
ATOM 3121 N N . PRO B 1 177 ? 11.5 10.773 14.711 1 97.75 177 PRO B N 1
ATOM 3122 C CA . PRO B 1 177 ? 12.797 11.039 14.078 1 97.75 177 PRO B CA 1
ATOM 3123 C C . PRO B 1 177 ? 13.445 9.781 13.508 1 97.75 177 PRO B C 1
ATOM 3125 O O . PRO B 1 177 ? 14.109 9.844 12.477 1 97.75 177 PRO B O 1
ATOM 3128 N N . PHE B 1 178 ? 13.242 8.664 14.195 1 98.19 178 PHE B N 1
ATOM 3129 C CA . PHE B 1 178 ? 13.773 7.395 13.703 1 98.19 178 PHE B CA 1
ATOM 3130 C C . PHE B 1 178 ? 13.125 7.023 12.375 1 98.19 178 PHE B C 1
ATOM 3132 O O . PHE B 1 178 ? 13.805 6.598 11.438 1 98.19 178 PHE B O 1
ATOM 3139 N N . MET B 1 179 ? 11.797 7.184 12.266 1 98.12 179 MET B N 1
ATOM 3140 C CA . MET B 1 179 ? 11.086 6.898 11.031 1 98.12 179 MET B CA 1
ATOM 3141 C C . MET B 1 179 ? 11.617 7.762 9.883 1 98.12 179 MET B C 1
ATOM 3143 O O . MET B 1 179 ? 11.82 7.27 8.773 1 98.12 179 MET B O 1
ATOM 3147 N N . ALA B 1 180 ? 11.766 9.062 10.156 1 97.62 180 ALA B N 1
ATOM 3148 C CA . ALA B 1 180 ? 12.297 9.984 9.156 1 97.62 180 ALA B CA 1
ATOM 3149 C C . ALA B 1 180 ? 13.688 9.547 8.688 1 97.62 180 ALA B C 1
ATOM 3151 O O . ALA B 1 180 ? 13.961 9.531 7.484 1 97.62 180 ALA B O 1
ATOM 3152 N N . GLU B 1 181 ? 14.562 9.195 9.633 1 96.69 181 GLU B N 1
ATOM 3153 C CA . GLU B 1 181 ? 15.906 8.734 9.32 1 96.69 181 GLU B CA 1
ATOM 3154 C C . GLU B 1 181 ? 15.867 7.473 8.461 1 96.69 181 GLU B C 1
ATOM 3156 O O . GLU B 1 181 ? 16.625 7.348 7.496 1 96.69 181 GLU B O 1
ATOM 3161 N N . GLN B 1 182 ? 15.039 6.535 8.828 1 96.56 182 GLN B N 1
ATOM 3162 C CA . GLN B 1 182 ? 14.945 5.27 8.109 1 96.56 182 GLN B CA 1
ATOM 3163 C C . GLN B 1 182 ? 14.453 5.484 6.684 1 96.56 182 GLN B C 1
ATOM 3165 O O . GLN B 1 182 ? 14.938 4.84 5.75 1 96.56 182 GLN B O 1
ATOM 3170 N N . LEU B 1 183 ? 13.406 6.363 6.527 1 96.62 183 LEU B N 1
ATOM 3171 C CA . LEU B 1 183 ? 12.922 6.668 5.184 1 96.62 183 LEU B CA 1
ATOM 3172 C C . LEU B 1 183 ? 14.062 7.152 4.297 1 96.62 183 LEU B C 1
ATOM 3174 O O . LEU B 1 183 ? 14.203 6.707 3.154 1 96.62 183 LEU B O 1
ATOM 3178 N N . LEU B 1 184 ? 14.922 8.039 4.781 1 93.88 184 LEU B N 1
ATOM 3179 C CA . LEU B 1 184 ? 16.047 8.57 4.023 1 93.88 184 LEU B CA 1
ATOM 3180 C C . LEU B 1 184 ? 17.047 7.465 3.703 1 93.88 184 LEU B C 1
ATOM 3182 O O . LEU B 1 184 ? 17.547 7.375 2.574 1 93.88 184 LEU B O 1
ATOM 3186 N N . HIS B 1 185 ? 17.422 6.605 4.711 1 93.38 185 HIS B N 1
ATOM 3187 C CA . HIS B 1 185 ? 18.344 5.5 4.484 1 93.38 185 HIS B CA 1
ATOM 3188 C C . HIS B 1 185 ? 17.812 4.555 3.406 1 93.38 185 HIS B C 1
ATOM 3190 O O . HIS B 1 185 ? 18.578 4.09 2.559 1 93.38 185 HIS B O 1
ATOM 3196 N N . ILE B 1 186 ? 16.531 4.312 3.404 1 93.38 186 ILE B N 1
ATOM 3197 C CA . ILE B 1 186 ? 15.922 3.391 2.455 1 93.38 186 ILE B CA 1
ATOM 3198 C C . ILE B 1 186 ? 15.961 3.994 1.052 1 93.38 186 ILE B C 1
ATOM 3200 O O . ILE B 1 186 ? 16.281 3.303 0.081 1 93.38 186 ILE B O 1
ATOM 3204 N N . PHE B 1 187 ? 15.648 5.336 0.91 1 91.25 187 PHE B N 1
ATOM 3205 C CA . PHE B 1 187 ? 15.656 6.008 -0.385 1 91.25 187 PHE B CA 1
ATOM 3206 C C . PHE B 1 187 ? 17.047 6 -0.992 1 91.25 187 PHE B C 1
ATOM 3208 O O . PHE B 1 187 ? 17.203 5.922 -2.213 1 91.25 187 PHE B O 1
ATOM 3215 N N . ARG B 1 188 ? 18.078 6 -0.126 1 88.12 188 ARG B N 1
ATOM 3216 C CA . ARG B 1 188 ? 19.453 6.098 -0.579 1 88.12 188 ARG B CA 1
ATOM 3217 C C . ARG B 1 188 ? 20.047 4.715 -0.829 1 88.12 188 ARG B C 1
ATOM 3219 O O . ARG B 1 188 ? 21.203 4.594 -1.244 1 88.12 188 ARG B O 1
ATOM 3226 N N . PHE B 1 189 ? 19.234 3.764 -0.587 1 84.62 189 PHE B N 1
ATOM 3227 C CA . PHE B 1 189 ? 19.766 2.406 -0.658 1 84.62 189 PHE B CA 1
ATOM 3228 C C . PHE B 1 189 ? 19.219 1.682 -1.887 1 84.62 189 PHE B C 1
ATOM 3230 O O . PHE B 1 189 ? 18.109 1.941 -2.328 1 84.62 189 PHE B O 1
ATOM 3237 N N . HIS B 1 190 ? 20.078 0.879 -2.439 1 83.12 190 HIS B N 1
ATOM 3238 C CA . HIS B 1 190 ? 19.672 -0.073 -3.467 1 83.12 190 HIS B CA 1
ATOM 3239 C C . HIS B 1 190 ? 20.141 -1.482 -3.133 1 83.12 190 HIS B C 1
ATOM 3241 O O . HIS B 1 190 ? 21.141 -1.655 -2.414 1 83.12 190 HIS B O 1
ATOM 3247 N N . THR B 1 191 ? 19.5 -2.451 -3.561 1 80.94 191 THR B N 1
ATOM 3248 C CA . THR B 1 191 ? 19.875 -3.84 -3.312 1 80.94 191 THR B CA 1
ATOM 3249 C C . THR B 1 191 ? 20.75 -4.379 -4.445 1 80.94 191 THR B C 1
ATOM 3251 O O . THR B 1 191 ? 20.359 -4.324 -5.613 1 80.94 191 THR B O 1
ATOM 3254 N N . GLU B 1 192 ? 21.875 -4.812 -4.102 1 79.56 192 GLU B N 1
ATOM 3255 C CA . GLU B 1 192 ? 22.75 -5.438 -5.078 1 79.56 192 GLU B CA 1
ATOM 3256 C C . GLU B 1 192 ? 22.578 -6.953 -5.094 1 79.56 192 GLU B C 1
ATOM 3258 O O . GLU B 1 192 ? 22.469 -7.562 -6.16 1 79.56 192 GLU B O 1
ATOM 3263 N N . SER B 1 193 ? 22.578 -7.496 -3.932 1 81.75 193 SER B N 1
ATOM 3264 C CA . SER B 1 193 ? 22.438 -8.938 -3.756 1 81.75 193 SER B CA 1
ATOM 3265 C C . SER B 1 193 ? 21.719 -9.266 -2.445 1 81.75 193 SER B C 1
ATOM 3267 O O . SER B 1 193 ? 21.688 -8.445 -1.527 1 81.75 193 SER B O 1
ATOM 3269 N N . VAL B 1 194 ? 21.094 -10.398 -2.502 1 82.81 194 VAL B N 1
ATOM 3270 C CA . VAL B 1 194 ? 20.391 -10.852 -1.308 1 82.81 194 VAL B CA 1
ATOM 3271 C C . VAL B 1 194 ? 20.688 -12.328 -1.059 1 82.81 194 VAL B C 1
ATOM 3273 O O . VAL B 1 194 ? 20.719 -13.125 -1.996 1 82.81 194 VAL B O 1
ATOM 3276 N N . MET B 1 195 ? 20.969 -12.586 0.193 1 80.94 195 MET B N 1
ATOM 3277 C CA . MET B 1 195 ? 21.156 -13.984 0.573 1 80.94 195 MET B CA 1
ATOM 3278 C C . MET B 1 195 ? 19.812 -14.664 0.785 1 80.94 195 MET B C 1
ATOM 3280 O O . MET B 1 195 ? 18.891 -14.062 1.331 1 80.94 195 MET B O 1
ATOM 3284 N N . ILE B 1 196 ? 19.719 -15.891 0.338 1 85.06 196 ILE B N 1
ATOM 3285 C CA . ILE B 1 196 ? 18.484 -16.672 0.432 1 85.06 196 ILE B CA 1
ATOM 3286 C C . ILE B 1 196 ? 18.625 -17.719 1.53 1 85.06 196 ILE B C 1
ATOM 3288 O O . ILE B 1 196 ? 19.641 -18.406 1.607 1 85.06 196 ILE B O 1
ATOM 3292 N N . ARG B 1 197 ? 17.516 -17.672 2.375 1 80.38 197 ARG B N 1
ATOM 3293 C CA . ARG B 1 197 ? 17.484 -18.656 3.449 1 80.38 197 ARG B CA 1
ATOM 3294 C C . ARG B 1 197 ? 16.797 -19.953 2.988 1 80.38 197 ARG B C 1
ATOM 3296 O O . ARG B 1 197 ? 15.781 -19.906 2.297 1 80.38 197 ARG B O 1
ATOM 3303 N N . HIS B 1 198 ? 17.484 -21.109 2.895 1 69.56 198 HIS B N 1
ATOM 3304 C CA . HIS B 1 198 ? 16.828 -22.391 2.607 1 69.56 198 HIS B CA 1
ATOM 3305 C C . HIS B 1 198 ? 16.438 -23.109 3.893 1 69.56 198 HIS B C 1
ATOM 3307 O O . HIS B 1 198 ? 17.109 -22.953 4.922 1 69.56 198 HIS B O 1
#

Organism: NCBI:txid361277

Sequence (396 aa):
MSITYPDKRVERTQHALKIALMKLLAKKALHKIHISEITEEAGVSRGTFYTHYEKKEDLLDELSEDMLEEMTIAFRKPYEQLGMVDLRSLPSESIILFDHFLENKAFYQLMLGATSDNFFKEKMTDQLHYLFRTDYAFYFRQIDAEIDLELFCTYRIHGMIGMIVEWIQKGFDKPAPFMAEQLLHIFRFHTESVMIRHMSITYPDKRVERTQHALKIALMKLLAKKALHKIHISEITEEAGVSRGTFYTHYEKKEDLLDELSEDMLEEMTIAFRKPYEQLGMVDLRSLPSESIILFDHFLENKAFYQLMLGATSDNFFKEKMTDQLHYLFRTDYAFYFRQIDAEIDLELFCTYRIHGMIGMIVEWIQKGFDKPAPFMAEQLLHIFRFHTESVMIRH

Radius of gyration: 24.74 Å; Cα contacts (8 Å, |Δi|>4): 433; chains: 2; bounding box: 56×85×45 Å

Secondary structure (DSSP, 8-state):
-------HHHHHHHHHHHHHHHHHHTTS-GGG--HHHHHHHHT--HHHHHHH-SSHHHHHHHHHHHHHHHHHHHHHGGGTT-SEEETTT--GGG--HHHHHHHTHHHHHHHHSTT--SHHHHHHHHHHHHHHHHHEE--GGGS-TTS-HHHHHHHHHHHHHHHHHHHHHTTS-S-HHHHHHHHHHHHT----EEEE--/-------HHHHHHHHHHHHHHHHHHTTS-GGG--HHHHHHHHT--HHHHHHH-SSHHHHHHHHHHHHHHHHHHHHHGGGTT-SEEETTT--GGG--HHHHHHHTHHHHHHHHSTT--SHHHHHHHHHHHHHHHHHEE--GGGS-TTS-HHHHHHHHHHHHHHHHHHHHHTTS-S-HHHHHHHHHHHHT----EEEE--